Protein AF-A0A7G8BLT1-F1 (afdb_monomer)

Nearest PDB structures (foldseek):
  5nxb-assembly1_A  TM=3.786E-01  e=1.137E-02  Mus musculus
  6mdy-assembly1_A  TM=4.187E-01  e=6.460E-02  Legionella pneumophila subsp. pneumophila str. Philadelphia 1
  3tml-assembly1_B  TM=2.858E-01  e=3.836E-02  Burkholderia cenocepacia J2315
  3nud-assembly1_A-2  TM=3.531E-01  e=7.794E-01  Mycobacterium tuberculosis
  5uxo-assembly1_A  TM=4.700E-01  e=2.953E+00  Pseudomonas aeruginosa PAO1

Radius of gyration: 26.26 Å; Cα contacts (8 Å, |Δi|>4): 1140; chains: 1; bounding box: 73×44×69 Å

Solvent-accessible surface area (backbone atoms only — not comparable to full-atom values): 27367 Å² total; per-residue (Å²): 118,45,50,53,64,60,55,32,61,78,42,78,66,47,82,77,51,67,68,57,52,49,65,74,44,68,87,41,56,64,44,42,38,36,47,46,52,66,43,72,62,44,11,50,50,47,13,61,76,51,73,53,26,32,55,37,37,36,66,51,86,59,64,74,35,38,36,37,26,32,65,90,27,43,88,50,50,41,56,42,34,57,39,74,51,50,56,42,50,48,91,50,34,28,24,36,40,76,39,72,90,38,47,60,41,24,25,46,75,95,24,27,27,29,32,42,38,75,50,100,76,26,40,38,36,41,39,23,20,44,56,70,58,65,45,82,42,70,45,63,97,59,37,66,50,81,35,35,74,34,36,51,62,55,53,31,52,50,40,56,74,46,43,60,60,30,81,37,44,74,57,51,28,29,20,38,32,36,51,68,58,60,47,40,66,61,38,49,50,32,36,58,67,62,49,49,54,50,26,66,75,65,68,48,17,37,17,34,26,33,39,24,70,50,43,86,55,65,33,73,70,44,48,47,50,37,69,78,35,59,73,39,35,42,36,26,31,19,52,28,65,63,68,49,60,71,40,43,46,73,56,57,48,54,46,48,28,44,51,53,50,20,49,54,32,45,54,49,24,24,75,75,62,71,50,72,67,37,58,30,39,32,44,39,95,44,23,29,26,54,50,35,34,37,44,40,41,42,68,50,32,31,33,35,40,27,64,57,90,40,40,58,98,45,93,57,68,52,26,50,52,45,68,61,34,45,35,38,48,86,40,67,50,27,29,37,31,59,35,39,43,36,85,69,63,44,73,68,59,51,21,50,28,56,69,41,21,24,48,50,36,29,44,46,50,37,68,48,52,71,63,46,60,49,50,53,52,30,47,51,52,50,51,70,59,37,83,78,53,39,47,27,36,56,51,54,32,42,23,38,29,32,36,34,24,37,51,100,84,67,41,37,38,32,42,47,48,30,37,34,32,59,50,70,30,88,46,92,52,71,40,50,37,37,44,33,40,73,25,93,60,86,81,69,53,66,67,48,37,26,50,73,86,39,81,47,75,75,44,89,50,99,54,60,44,50,27,38,72,48,78,34,49,50,68,33,66,47,43,37,36,52,40,38,57,64,76,96,63,74,74,49,75,83,51,73,72,56,58,54,52,24,53,54,53,50,54,51,50,52,46,41,43,57,52,32,71,77,29,72,70,52,43,51,53,50,54,57,56,54,68,74,73,115

Structure (mmCIF, N/CA/C/O backbone):
data_AF-A0A7G8BLT1-F1
#
_entry.id   AF-A0A7G8BLT1-F1
#
loop_
_atom_site.group_PDB
_atom_site.id
_atom_site.type_symbol
_atom_site.label_atom_id
_atom_site.label_alt_id
_atom_site.label_comp_id
_atom_site.label_asym_id
_atom_site.label_entity_id
_atom_site.label_seq_id
_atom_site.pdbx_PDB_ins_code
_atom_site.Cartn_x
_atom_site.Cartn_y
_atom_site.Cartn_z
_atom_site.occupancy
_atom_site.B_iso_or_equiv
_atom_site.auth_seq_id
_atom_site.auth_comp_id
_atom_site.auth_asym_id
_atom_site.auth_atom_id
_atom_site.pdbx_PDB_model_num
ATOM 1 N N . MET A 1 1 ? -21.223 7.638 18.305 1.00 91.12 1 MET A N 1
ATOM 2 C CA . MET A 1 1 ? -19.991 7.708 19.123 1.00 91.12 1 MET A CA 1
ATOM 3 C C . MET A 1 1 ? -20.340 8.406 20.423 1.00 91.12 1 MET A C 1
ATOM 5 O O . MET A 1 1 ? -21.221 9.255 20.399 1.00 91.12 1 MET A O 1
ATOM 9 N N . ILE A 1 2 ? -19.711 8.026 21.532 1.00 93.38 2 ILE A N 1
ATOM 10 C CA . ILE A 1 2 ? -19.933 8.610 22.857 1.00 93.38 2 ILE A CA 1
ATOM 11 C C . ILE A 1 2 ? -18.599 9.169 23.345 1.00 93.38 2 ILE A C 1
ATOM 13 O O . ILE A 1 2 ? -17.638 8.417 23.503 1.00 93.38 2 ILE A O 1
ATOM 17 N N . ASN A 1 3 ? -18.573 10.473 23.606 1.00 94.94 3 ASN A N 1
ATOM 18 C CA . ASN A 1 3 ? -17.504 11.128 24.344 1.00 94.94 3 ASN A CA 1
ATOM 19 C C . ASN A 1 3 ? -18.010 11.371 25.781 1.00 94.94 3 ASN A C 1
ATOM 21 O O . ASN A 1 3 ? -19.008 12.081 25.950 1.00 94.94 3 ASN A O 1
ATOM 25 N N . PRO A 1 4 ? -17.385 10.775 26.812 1.00 95.50 4 PRO A N 1
ATOM 26 C CA . PRO A 1 4 ? -17.822 10.947 28.193 1.00 95.50 4 PRO A CA 1
ATOM 27 C C . PRO A 1 4 ? -17.859 12.399 28.677 1.00 95.50 4 PRO A C 1
ATOM 29 O O . PRO A 1 4 ? -18.750 12.725 29.455 1.00 95.50 4 PRO A O 1
ATOM 32 N N . ASP A 1 5 ? -16.952 13.270 28.223 1.00 95.31 5 ASP A N 1
ATOM 33 C CA . ASP A 1 5 ? -16.928 14.677 28.646 1.00 95.31 5 ASP A CA 1
ATOM 34 C C . ASP A 1 5 ? -18.158 15.440 28.126 1.00 95.31 5 ASP A C 1
ATOM 36 O O . ASP A 1 5 ? -18.720 16.254 28.853 1.00 95.31 5 ASP A O 1
ATOM 40 N N . VAL A 1 6 ? -18.669 15.093 26.937 1.00 94.31 6 VAL A N 1
ATOM 41 C CA . VAL A 1 6 ? -19.933 15.652 26.414 1.00 94.31 6 VAL A CA 1
ATOM 42 C C . VAL A 1 6 ? -21.124 15.207 27.269 1.00 94.31 6 VAL A C 1
ATOM 44 O O . VAL A 1 6 ? -21.999 16.005 27.595 1.00 94.31 6 VAL A O 1
ATOM 47 N N . ILE A 1 7 ? -21.155 13.937 27.689 1.00 94.50 7 ILE A N 1
ATOM 48 C CA . ILE A 1 7 ? -22.202 13.443 28.600 1.00 94.50 7 ILE A CA 1
ATOM 49 C C . ILE A 1 7 ? -22.084 14.108 29.976 1.00 94.50 7 ILE A C 1
ATOM 51 O O . ILE A 1 7 ? -23.100 14.404 30.602 1.00 94.50 7 ILE A O 1
ATOM 55 N N . LYS A 1 8 ? -20.861 14.352 30.455 1.00 95.19 8 LYS A N 1
ATOM 56 C CA . LYS A 1 8 ? -20.593 15.055 31.714 1.00 95.19 8 LYS A CA 1
ATOM 57 C C . LYS A 1 8 ? -21.125 16.481 31.680 1.00 95.19 8 LYS A C 1
ATOM 59 O O . LYS A 1 8 ? -21.776 16.894 32.631 1.00 95.19 8 LYS A O 1
ATOM 64 N N . GLU A 1 9 ? -20.895 17.193 30.583 1.00 94.56 9 GLU A N 1
ATOM 65 C CA . GLU A 1 9 ? -21.433 18.535 30.362 1.00 94.56 9 GLU A CA 1
ATOM 66 C C . GLU A 1 9 ? -22.968 18.530 30.353 1.00 94.56 9 GLU A C 1
ATOM 68 O O . GLU A 1 9 ? -23.585 19.289 31.088 1.00 94.56 9 GLU A O 1
ATOM 73 N N . TRP A 1 10 ? -23.605 17.604 29.628 1.00 91.62 10 TRP A N 1
ATOM 74 C CA . TRP A 1 10 ? -25.075 17.505 29.568 1.00 91.62 10 TRP A CA 1
ATOM 75 C C . TRP A 1 10 ? -25.755 17.113 30.882 1.00 91.62 10 TRP A C 1
ATOM 77 O O . TRP A 1 10 ? -26.972 17.235 31.008 1.00 91.62 10 TRP A O 1
ATOM 87 N N . THR A 1 11 ? -24.996 16.576 31.831 1.00 92.94 11 THR A N 1
ATOM 88 C CA . THR A 1 11 ? -25.504 16.108 33.124 1.00 92.94 11 THR A CA 1
ATOM 89 C C . THR A 1 11 ? -25.076 17.013 34.275 1.00 92.94 11 THR A C 1
ATOM 91 O O . THR A 1 11 ? -25.263 16.636 35.431 1.00 92.94 11 THR A O 1
ATOM 94 N N . ASP A 1 12 ? -24.465 18.168 33.983 1.00 92.94 12 ASP A N 1
ATOM 95 C CA . ASP A 1 12 ? -23.863 19.068 34.975 1.00 92.94 12 ASP A CA 1
ATOM 96 C C . ASP A 1 12 ? -22.911 18.327 35.940 1.00 92.94 12 ASP A C 1
ATOM 98 O O . ASP A 1 12 ? -22.829 18.600 37.138 1.00 92.94 12 ASP A O 1
ATOM 102 N N . GLY A 1 13 ? -22.201 17.320 35.419 1.00 90.88 13 GLY A N 1
ATOM 103 C CA . GLY A 1 13 ? -21.276 16.470 36.167 1.00 90.88 13 GLY A CA 1
ATOM 104 C C . GLY A 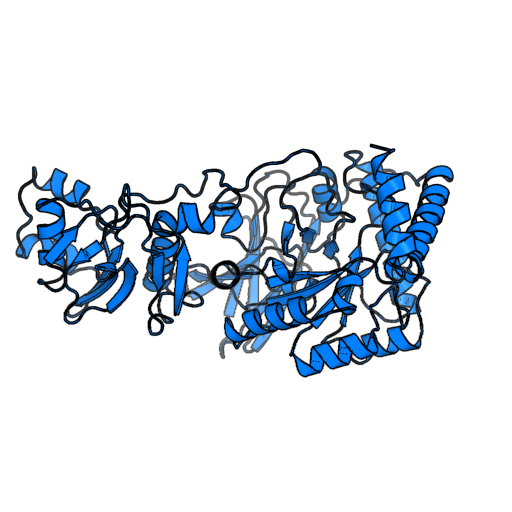1 13 ? -21.921 15.344 36.984 1.00 90.88 13 GLY A C 1
ATOM 105 O O . GLY A 1 13 ? -21.192 14.548 37.586 1.00 90.88 13 GLY A O 1
ATOM 106 N N . ALA A 1 14 ? -23.251 15.225 37.007 1.00 91.12 14 ALA A N 1
ATOM 107 C CA . ALA A 1 14 ? -23.948 14.159 37.720 1.00 91.12 14 ALA A CA 1
ATOM 108 C C . ALA A 1 14 ? -23.876 12.823 36.964 1.00 91.12 14 ALA A C 1
ATOM 110 O O . ALA A 1 14 ? -24.107 12.744 35.762 1.00 91.12 14 ALA A O 1
ATOM 111 N N . ALA A 1 15 ? -23.606 11.721 37.668 1.00 87.75 15 ALA A N 1
ATOM 112 C CA . ALA A 1 15 ? -23.499 10.413 37.023 1.00 87.75 15 ALA A CA 1
ATOM 113 C C . ALA A 1 15 ? -24.828 10.005 36.334 1.00 87.75 15 ALA A C 1
ATOM 115 O O . ALA A 1 15 ? -25.831 9.808 37.033 1.00 87.75 15 ALA A O 1
ATOM 116 N N . PRO A 1 16 ? -24.850 9.772 35.006 1.00 87.81 16 PRO A N 1
ATOM 117 C CA . PRO A 1 16 ? -26.082 9.572 34.238 1.00 87.81 16 PRO A CA 1
ATOM 118 C C . PRO A 1 16 ? -26.821 8.302 34.652 1.00 87.81 16 PRO A C 1
ATOM 120 O O . PRO A 1 16 ? -26.235 7.216 34.657 1.00 87.81 16 PRO A O 1
ATOM 123 N N . ALA A 1 17 ? -28.104 8.415 35.001 1.00 89.44 17 ALA A N 1
ATOM 124 C CA . ALA A 1 17 ? -28.917 7.282 35.448 1.00 89.44 17 ALA A CA 1
ATOM 125 C C . ALA A 1 17 ? -28.935 6.132 34.419 1.00 89.44 17 ALA A C 1
ATOM 127 O O . ALA A 1 17 ? -28.919 6.366 33.210 1.00 89.44 17 ALA A O 1
ATOM 128 N N . GLN A 1 18 ? -29.033 4.880 34.887 1.00 88.56 18 GLN A N 1
ATOM 129 C CA . GLN A 1 18 ? -29.040 3.702 34.003 1.00 88.56 18 GLN A CA 1
ATOM 130 C C . GLN A 1 18 ? -30.159 3.769 32.954 1.00 88.56 18 GLN A C 1
ATOM 132 O O . GLN A 1 18 ? -29.951 3.389 31.805 1.00 88.56 18 GLN A O 1
ATOM 137 N N . GLN A 1 19 ? -31.332 4.287 33.327 1.00 88.00 19 GLN A N 1
ATOM 138 C CA . GLN A 1 19 ? -32.472 4.440 32.421 1.00 88.00 19 GLN A CA 1
ATOM 139 C C . GLN A 1 19 ? -32.196 5.449 31.297 1.00 88.00 19 GLN A C 1
ATOM 141 O O . GLN A 1 19 ? -32.570 5.202 30.150 1.00 88.00 19 GLN A O 1
ATOM 146 N N . PHE A 1 20 ? -31.500 6.550 31.602 1.00 89.00 20 PHE A N 1
ATOM 147 C CA . PHE A 1 20 ? -31.079 7.531 30.600 1.00 89.00 20 PHE A CA 1
ATOM 148 C C . PHE A 1 20 ? -30.108 6.897 29.602 1.00 89.00 20 PHE A C 1
ATOM 150 O O . PHE A 1 20 ? -30.338 6.966 28.399 1.00 89.00 20 PHE A O 1
ATOM 157 N N . LEU A 1 21 ? -29.079 6.199 30.093 1.00 88.38 21 LEU A N 1
ATOM 158 C CA . LEU A 1 21 ? -28.116 5.514 29.227 1.00 88.38 21 LEU A CA 1
ATOM 159 C C . LEU A 1 21 ? -28.780 4.414 28.399 1.00 88.38 21 LEU A C 1
ATOM 161 O O . LEU A 1 21 ? -28.517 4.303 27.209 1.00 88.38 21 LEU A O 1
ATOM 165 N N . SER A 1 22 ? -29.690 3.639 28.983 1.00 86.12 22 SER A N 1
ATOM 166 C CA . SER A 1 22 ? -30.434 2.617 28.237 1.00 86.12 22 SER A CA 1
ATOM 167 C C . SER A 1 22 ? -31.256 3.252 27.112 1.00 86.12 22 SER A C 1
ATOM 169 O O .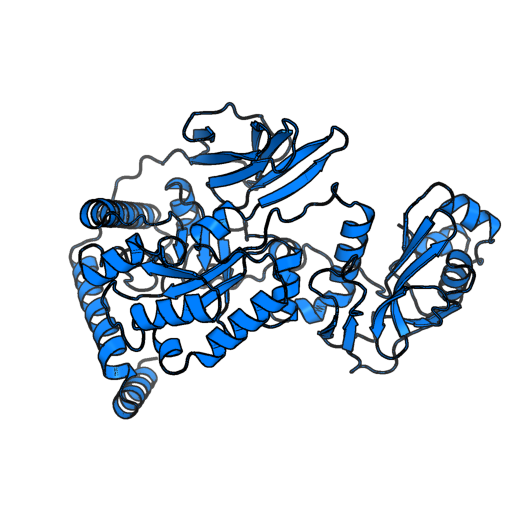 SER A 1 22 ? -31.222 2.776 25.985 1.00 86.12 22 SER A O 1
ATOM 171 N N . SER A 1 23 ? -31.911 4.387 27.376 1.00 86.81 23 SER A N 1
ATOM 172 C CA . SER A 1 23 ? -32.681 5.124 26.362 1.00 86.81 23 SER A CA 1
ATOM 173 C C . SER A 1 23 ? -31.790 5.725 25.268 1.00 86.81 23 SER A C 1
ATOM 175 O O . SER A 1 23 ? -32.147 5.691 24.094 1.00 86.81 23 SER A O 1
ATOM 177 N N . LEU A 1 24 ? -30.612 6.236 25.641 1.00 84.06 24 LEU A N 1
ATOM 178 C CA . LEU A 1 24 ? -29.626 6.796 24.714 1.00 84.06 24 LEU A CA 1
ATOM 179 C C . LEU A 1 24 ? -29.046 5.730 23.775 1.00 84.06 24 LEU A C 1
ATOM 181 O O . LEU A 1 24 ? -28.706 6.024 22.633 1.00 84.06 24 LEU A O 1
ATOM 185 N N . THR A 1 25 ? -28.908 4.500 24.264 1.00 86.00 25 THR A N 1
ATOM 186 C CA . THR A 1 25 ? -28.147 3.441 23.590 1.00 86.00 25 THR A CA 1
ATOM 187 C C . THR A 1 25 ? -29.025 2.422 22.864 1.00 86.00 25 THR A C 1
ATOM 189 O O . THR A 1 25 ? -28.596 1.885 21.844 1.00 86.00 25 THR A O 1
ATOM 192 N N . ALA A 1 26 ? -30.275 2.228 23.302 1.00 86.19 26 ALA A N 1
ATOM 193 C CA . ALA A 1 26 ? -31.233 1.284 22.717 1.00 86.19 26 ALA A CA 1
ATOM 194 C C . ALA A 1 26 ? -31.435 1.390 21.188 1.00 86.19 26 ALA A C 1
ATOM 196 O O . ALA A 1 26 ? -31.601 0.347 20.554 1.00 86.19 26 ALA A O 1
ATOM 197 N N . PRO A 1 27 ? -31.407 2.580 20.550 1.00 90.56 27 PRO A N 1
ATOM 198 C CA . PRO A 1 27 ? -31.571 2.672 19.097 1.00 90.56 27 PRO A CA 1
ATOM 199 C C . PRO A 1 27 ? -30.377 2.140 18.288 1.00 90.56 27 PRO A C 1
ATOM 201 O O . PRO A 1 27 ? -30.496 1.947 17.077 1.00 90.56 27 PRO A O 1
ATOM 204 N N . PHE A 1 28 ? -29.213 1.936 18.914 1.00 92.25 28 PHE A N 1
ATOM 205 C CA . PHE A 1 28 ? -27.957 1.681 18.213 1.00 92.25 28 PHE A CA 1
ATOM 206 C C . PHE A 1 28 ? -27.493 0.230 18.371 1.00 92.25 28 PHE A C 1
ATOM 208 O O . PHE A 1 28 ? -27.345 -0.288 19.475 1.00 92.25 28 PHE A O 1
ATOM 215 N N . ARG A 1 29 ? -27.173 -0.418 17.244 1.00 93.69 29 ARG A N 1
ATOM 216 C CA . ARG A 1 29 ? -26.583 -1.773 17.224 1.00 93.69 29 ARG A CA 1
ATOM 217 C C . ARG A 1 29 ? -25.116 -1.798 17.640 1.00 93.69 29 ARG A C 1
ATOM 219 O O . ARG A 1 29 ? -24.613 -2.824 18.082 1.00 93.69 29 ARG A O 1
ATOM 226 N N . THR A 1 30 ? -24.424 -0.682 17.468 1.00 95.00 30 THR A N 1
ATOM 227 C CA . THR A 1 30 ? -22.998 -0.551 17.754 1.00 95.00 30 THR A CA 1
ATOM 228 C C . THR A 1 30 ? -22.720 0.807 18.362 1.00 95.00 30 THR A C 1
ATOM 230 O O . THR A 1 30 ? -23.252 1.819 17.898 1.00 95.00 30 THR A O 1
ATOM 233 N N . MET A 1 31 ? -21.840 0.847 19.352 1.00 94.88 31 MET A N 1
ATOM 234 C CA . MET A 1 31 ? -21.409 2.077 20.000 1.00 94.88 31 MET A CA 1
ATOM 235 C C . MET A 1 31 ? -19.902 2.094 20.154 1.00 94.88 31 MET A C 1
ATOM 237 O O . MET A 1 31 ? -19.287 1.061 20.382 1.00 94.88 31 MET A O 1
ATOM 241 N N . LEU A 1 32 ? -19.324 3.285 20.070 1.00 96.81 32 LEU A N 1
ATOM 242 C CA . LEU A 1 32 ? -17.907 3.510 20.304 1.00 96.81 32 LEU A CA 1
ATOM 243 C C . LEU A 1 32 ? -17.757 4.571 21.386 1.00 96.81 32 LEU A C 1
ATOM 245 O O . LEU A 1 32 ? -18.231 5.693 21.193 1.00 96.81 32 LEU A O 1
ATOM 249 N N . VAL A 1 33 ? -17.122 4.200 22.493 1.00 96.75 33 VAL A N 1
ATOM 250 C CA . VAL A 1 33 ? -16.713 5.087 23.583 1.00 96.75 33 VAL A CA 1
ATOM 251 C C . VAL A 1 33 ? -15.218 5.353 23.437 1.00 96.75 33 VAL A C 1
ATOM 253 O O . VAL A 1 33 ? -14.429 4.413 23.339 1.00 96.75 33 VAL A O 1
ATOM 256 N N . HIS A 1 34 ? -14.839 6.623 23.405 1.00 95.94 34 HIS A N 1
ATOM 257 C CA . HIS A 1 34 ? -13.456 7.071 23.221 1.00 95.94 34 HIS A CA 1
ATOM 258 C C . HIS A 1 34 ? -13.205 8.353 24.027 1.00 95.94 34 HIS A C 1
ATOM 260 O O . HIS A 1 34 ? -14.146 8.871 24.632 1.00 95.94 34 HIS A O 1
ATOM 266 N N . ALA A 1 35 ? -11.968 8.860 24.022 1.00 95.38 35 ALA A N 1
ATOM 267 C CA . ALA A 1 35 ? -11.569 10.056 24.771 1.00 95.38 35 ALA A CA 1
ATOM 268 C C . ALA A 1 35 ? -11.843 9.920 26.283 1.00 95.38 35 ALA A C 1
ATOM 270 O O . ALA A 1 35 ? -12.454 10.781 26.917 1.00 95.38 35 ALA A O 1
ATOM 271 N N . VAL A 1 36 ? -11.452 8.777 26.856 1.00 95.88 36 VAL A N 1
ATOM 272 C CA . VAL A 1 36 ? -11.719 8.444 28.264 1.00 95.88 36 VAL A CA 1
ATOM 273 C C . VAL A 1 36 ? -10.616 8.963 29.184 1.00 95.88 36 VAL A C 1
ATOM 275 O O . VAL A 1 36 ? -9.441 8.856 28.859 1.00 95.88 36 VAL A O 1
ATOM 278 N N . ARG A 1 37 ? -10.982 9.450 30.372 1.00 95.56 37 ARG A N 1
ATOM 279 C CA . ARG A 1 37 ? -10.085 9.987 31.406 1.00 95.56 37 ARG A CA 1
ATOM 280 C C . ARG A 1 37 ? -10.148 9.141 32.684 1.00 95.56 37 ARG A C 1
ATOM 282 O O . ARG A 1 37 ? -11.179 8.522 32.965 1.00 95.56 37 ARG A O 1
ATOM 289 N N . PRO A 1 38 ? -9.079 9.098 33.499 1.00 94.00 38 PRO A N 1
ATOM 290 C CA . PRO A 1 38 ? -9.013 8.263 34.695 1.00 94.00 38 PRO A CA 1
ATOM 291 C C . PRO A 1 38 ? -9.695 8.945 35.892 1.00 94.00 38 PRO A C 1
ATOM 293 O O . PRO A 1 38 ? -9.087 9.125 36.946 1.00 94.00 38 PRO A O 1
ATOM 296 N N . ASP A 1 39 ? -10.958 9.346 35.731 1.00 94.25 39 ASP A N 1
ATOM 297 C CA . ASP A 1 39 ? -11.742 10.005 36.776 1.00 94.25 39 ASP A CA 1
ATOM 298 C C . ASP A 1 39 ? -13.014 9.211 37.159 1.00 94.25 39 ASP A C 1
ATOM 300 O O . ASP A 1 39 ? -13.433 8.288 36.439 1.00 94.25 39 ASP A O 1
ATOM 304 N N . PRO A 1 40 ? -13.630 9.512 38.323 1.00 96.06 40 PRO A N 1
ATOM 305 C CA . PRO A 1 40 ? -14.791 8.771 38.813 1.00 96.06 40 PRO A CA 1
ATOM 306 C C . PRO A 1 40 ? -16.018 8.833 37.896 1.00 96.06 40 PRO A C 1
ATOM 308 O O . PRO A 1 40 ? -16.772 7.857 37.831 1.00 96.06 40 PRO A O 1
ATOM 311 N N . PHE A 1 41 ? -16.229 9.944 37.183 1.00 97.06 41 PHE A N 1
ATOM 312 C CA . PHE A 1 41 ? -17.362 10.097 36.273 1.00 97.06 41 PHE A CA 1
ATOM 313 C C . PHE A 1 41 ? -17.214 9.143 35.089 1.00 97.06 41 PHE A C 1
ATOM 315 O O . PHE A 1 41 ? -18.113 8.343 34.827 1.00 97.06 41 PHE A O 1
ATOM 322 N N . HIS A 1 42 ? -16.053 9.164 34.429 1.00 96.94 42 HIS A N 1
ATOM 323 C CA . HIS A 1 42 ? -15.752 8.291 33.290 1.00 96.94 42 HIS A CA 1
ATOM 324 C C . HIS A 1 42 ? -15.824 6.811 33.679 1.00 96.94 42 HIS A C 1
ATOM 326 O O . HIS A 1 42 ? -16.464 6.017 32.989 1.00 96.94 42 HIS A O 1
ATOM 332 N N . SER A 1 43 ? -15.257 6.448 34.833 1.00 97.12 43 SER A N 1
ATOM 333 C CA . SER A 1 43 ? -15.343 5.087 35.381 1.00 97.12 43 SER A CA 1
ATOM 334 C C . SER A 1 43 ? -16.790 4.646 35.623 1.00 97.12 43 SER A C 1
ATOM 336 O O . SER A 1 43 ? -17.175 3.534 35.256 1.00 97.12 43 SER A O 1
ATOM 338 N N . THR A 1 44 ? -17.618 5.529 36.189 1.00 96.69 44 THR A N 1
ATOM 339 C CA . THR A 1 44 ? -19.040 5.250 36.438 1.00 96.69 44 THR A CA 1
ATOM 340 C C . THR A 1 44 ? -19.821 5.106 35.136 1.00 96.69 44 THR A C 1
ATOM 342 O O . THR A 1 44 ? -20.631 4.187 35.012 1.00 96.69 44 THR A O 1
ATOM 345 N N . LEU A 1 45 ? -19.570 5.975 34.153 1.00 96.31 45 LEU A N 1
ATOM 346 C CA . LEU A 1 45 ? -20.210 5.910 32.843 1.00 96.31 45 LEU A CA 1
ATOM 347 C C . LEU A 1 45 ? -19.867 4.600 32.127 1.00 96.31 45 LEU A C 1
ATOM 349 O O . LEU A 1 45 ? -20.776 3.900 31.689 1.00 96.31 45 LEU A O 1
ATOM 353 N N . VAL A 1 46 ? -18.584 4.234 32.055 1.00 95.94 46 VAL A N 1
ATOM 354 C CA . VAL A 1 46 ? -18.135 2.973 31.441 1.00 95.94 46 VAL A CA 1
ATOM 355 C C . VAL A 1 46 ? -18.745 1.768 32.157 1.00 95.94 46 VAL A C 1
ATOM 357 O O . VAL A 1 46 ? -19.255 0.858 31.501 1.00 95.94 46 VAL A O 1
ATOM 360 N N . SER A 1 47 ? -18.774 1.782 33.491 1.00 95.50 47 SER A N 1
ATOM 361 C CA . SER A 1 47 ? -19.419 0.733 34.288 1.00 95.50 47 SER A CA 1
ATOM 362 C C . SER A 1 47 ? -20.898 0.582 33.958 1.00 95.50 47 SER A C 1
ATOM 364 O O . SER A 1 47 ? -21.355 -0.520 33.665 1.00 95.50 47 SER A O 1
ATOM 366 N N . ARG A 1 48 ? -21.650 1.681 33.897 1.00 94.81 48 ARG A N 1
ATOM 367 C CA . ARG A 1 48 ? -23.083 1.647 33.572 1.00 94.81 48 ARG A CA 1
ATOM 368 C C . ARG A 1 48 ? -23.359 1.245 32.124 1.00 94.81 48 ARG A C 1
ATOM 370 O O . ARG A 1 48 ? -24.239 0.420 31.881 1.00 94.81 48 ARG A O 1
ATOM 377 N N . LEU A 1 49 ? -22.584 1.777 31.176 1.00 93.75 49 LEU A N 1
ATOM 378 C CA . LEU A 1 49 ? -22.689 1.429 29.756 1.00 93.75 49 LEU A CA 1
ATOM 379 C C . LEU A 1 49 ? -22.401 -0.049 29.513 1.00 93.75 49 LEU A C 1
ATOM 381 O O . LEU A 1 49 ? -23.018 -0.637 28.641 1.00 93.75 49 LEU A O 1
ATOM 385 N N . THR A 1 50 ? -21.486 -0.651 30.275 1.00 94.06 50 THR A N 1
ATOM 386 C CA . THR A 1 50 ? -21.060 -2.046 30.081 1.00 94.06 50 THR A CA 1
ATOM 387 C C . THR A 1 50 ? -21.702 -3.031 31.058 1.00 94.06 50 THR A C 1
ATOM 389 O O . THR A 1 50 ? -21.336 -4.206 31.049 1.00 94.06 50 THR A O 1
ATOM 392 N N . ILE A 1 51 ? -22.643 -2.579 31.896 1.00 92.56 51 ILE A N 1
ATOM 393 C CA . ILE A 1 51 ? -23.282 -3.359 32.975 1.00 92.56 51 ILE A CA 1
ATOM 394 C C . ILE A 1 51 ? -22.229 -4.021 33.886 1.00 92.56 51 ILE A C 1
ATOM 396 O O . ILE A 1 51 ? -22.241 -5.218 34.161 1.00 92.56 51 ILE A O 1
ATOM 400 N N . GLY A 1 52 ? -21.247 -3.229 34.312 1.00 93.44 52 GLY A N 1
ATOM 401 C CA . GLY A 1 52 ? -20.211 -3.618 35.265 1.00 93.44 52 GLY A CA 1
ATOM 402 C C . GLY A 1 52 ? -19.106 -4.514 34.707 1.00 93.44 52 GLY A C 1
ATOM 403 O O . GLY A 1 52 ? -18.174 -4.831 35.447 1.00 93.44 52 GLY A O 1
ATOM 404 N N . ARG A 1 53 ? -19.146 -4.902 33.421 1.00 95.44 53 ARG A N 1
ATOM 405 C CA . ARG A 1 53 ? -18.066 -5.706 32.819 1.00 95.44 53 ARG A CA 1
ATOM 406 C C . ARG A 1 53 ? -16.724 -4.993 32.902 1.00 95.44 53 ARG A C 1
ATOM 408 O O . A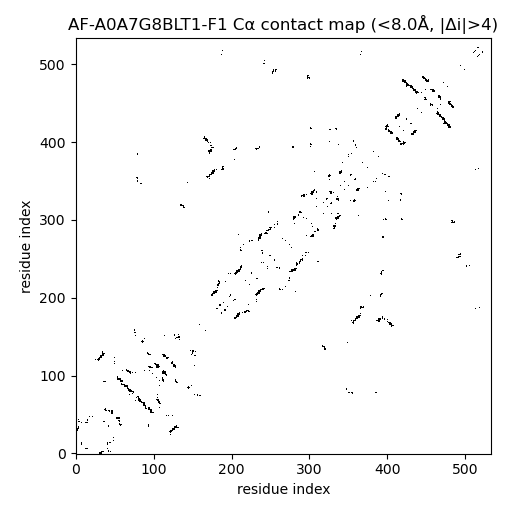RG A 1 53 ? -15.730 -5.622 33.255 1.00 95.44 53 ARG A O 1
ATOM 415 N N . PHE A 1 54 ? -16.708 -3.689 32.640 1.00 96.81 54 PHE A N 1
ATOM 416 C CA . PHE A 1 54 ? -15.578 -2.814 32.937 1.00 96.81 54 PHE A CA 1
ATOM 417 C C . PHE A 1 54 ? -16.004 -1.802 33.987 1.00 96.81 54 PHE A C 1
ATOM 419 O O . PHE A 1 54 ? -16.946 -1.062 33.758 1.00 96.81 54 PHE A O 1
ATOM 426 N N . HIS A 1 55 ? -15.327 -1.753 35.131 1.00 95.50 55 HIS A N 1
ATOM 427 C CA . HIS A 1 55 ? -15.793 -0.968 36.282 1.00 95.50 55 HIS A CA 1
ATOM 428 C C . HIS A 1 55 ? -14.942 0.273 36.577 1.00 95.50 55 HIS A C 1
ATOM 430 O O . HIS A 1 55 ? -15.312 1.071 37.436 1.00 95.50 55 HIS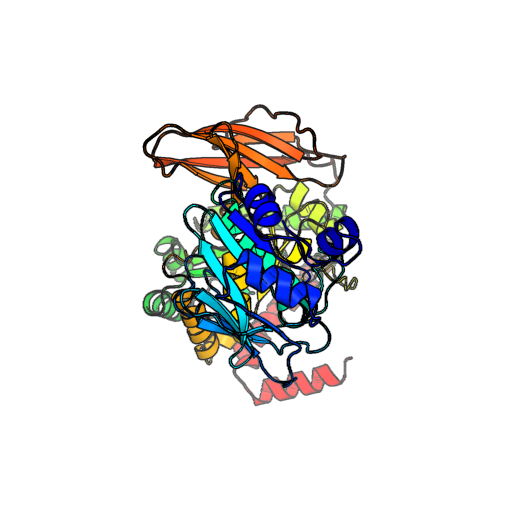 A O 1
ATOM 436 N N . ALA A 1 56 ? -13.802 0.440 35.901 1.00 96.62 56 ALA A N 1
ATOM 437 C CA . ALA A 1 56 ? -12.940 1.604 36.077 1.00 96.62 56 ALA A CA 1
ATOM 438 C C . ALA A 1 56 ? -12.123 1.922 34.823 1.00 96.62 56 ALA A C 1
ATOM 440 O O . ALA A 1 56 ? -11.746 1.016 34.077 1.00 96.62 56 ALA A O 1
ATOM 441 N N . VAL A 1 57 ? -11.795 3.204 34.666 1.00 97.25 57 VAL A N 1
ATOM 442 C CA . VAL A 1 57 ? -10.773 3.722 33.748 1.00 97.25 57 VAL A CA 1
ATOM 443 C C . VAL A 1 57 ? -9.578 4.151 34.595 1.00 97.25 57 VAL A C 1
ATOM 445 O O . VAL A 1 57 ? -9.741 4.907 35.553 1.00 97.25 57 VAL A O 1
ATOM 448 N N . LYS A 1 58 ? -8.378 3.653 34.291 1.00 96.25 58 LYS A N 1
ATOM 449 C CA . LYS A 1 58 ? -7.163 3.964 35.056 1.00 96.25 58 LYS A CA 1
ATOM 450 C C . LYS A 1 58 ? -6.038 4.450 34.159 1.00 96.25 58 LYS A C 1
ATOM 452 O O . LYS A 1 58 ? -5.927 4.053 33.002 1.00 96.25 58 LYS A O 1
ATOM 457 N N . GLN A 1 59 ? -5.177 5.273 34.746 1.00 94.88 59 GLN A N 1
ATOM 458 C CA . GLN A 1 59 ? -3.889 5.612 34.164 1.00 94.88 59 GLN A CA 1
ATOM 459 C C . GLN A 1 59 ? -2.955 4.398 34.213 1.00 94.88 59 GLN A C 1
ATOM 461 O O . GLN A 1 59 ? -2.970 3.621 35.176 1.00 94.88 59 GLN A O 1
ATOM 466 N N . ILE A 1 60 ? -2.144 4.247 33.172 1.00 92.19 60 ILE A N 1
ATOM 467 C CA . ILE A 1 60 ? -1.096 3.230 33.108 1.00 92.19 60 ILE A CA 1
ATOM 468 C C . ILE A 1 60 ? 0.049 3.651 34.036 1.00 92.19 60 ILE A C 1
ATOM 470 O O . ILE A 1 60 ? 0.390 4.829 34.113 1.00 92.19 60 ILE A O 1
ATOM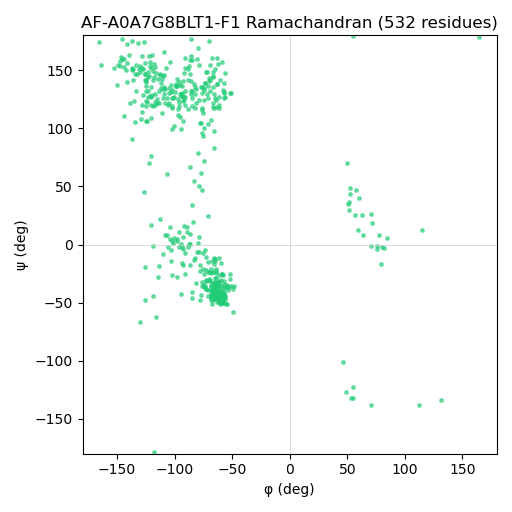 474 N N . ARG A 1 61 ? 0.624 2.692 34.767 1.00 84.94 61 ARG A N 1
ATOM 475 C CA . ARG A 1 61 ? 1.752 2.939 35.686 1.00 84.94 61 ARG A CA 1
ATOM 476 C C . ARG A 1 61 ? 3.110 2.608 35.078 1.00 84.94 61 ARG A C 1
ATOM 478 O O . ARG A 1 61 ? 4.110 3.174 35.498 1.00 84.94 61 ARG A O 1
ATOM 485 N N . ASP A 1 62 ? 3.134 1.668 34.141 1.00 82.88 62 ASP A N 1
ATOM 486 C CA . ASP A 1 62 ? 4.347 1.225 33.470 1.00 82.88 62 ASP A CA 1
ATOM 487 C C . ASP A 1 62 ? 4.495 1.947 32.127 1.00 82.88 62 ASP A C 1
ATOM 489 O O . ASP A 1 62 ? 3.718 1.727 31.200 1.00 82.88 62 ASP A O 1
ATOM 493 N N . HIS A 1 63 ? 5.495 2.819 32.043 1.00 73.44 63 HIS A N 1
ATOM 494 C CA . HIS A 1 63 ? 5.807 3.602 30.847 1.00 73.44 63 HIS A CA 1
ATOM 495 C C . HIS A 1 63 ? 6.499 2.780 29.747 1.00 73.44 63 HIS A C 1
ATOM 497 O O . HIS A 1 63 ? 6.706 3.290 28.649 1.00 73.44 63 HIS A O 1
ATOM 503 N N . HIS A 1 64 ? 6.873 1.531 30.036 1.00 80.88 64 HIS A N 1
ATOM 504 C CA . HIS A 1 64 ? 7.499 0.616 29.084 1.00 80.88 64 HIS A CA 1
ATOM 505 C C . HIS A 1 64 ? 6.548 -0.477 28.591 1.00 80.88 64 HIS A C 1
ATOM 507 O O . HIS A 1 64 ? 6.942 -1.285 27.753 1.00 80.88 64 HIS A O 1
ATOM 513 N N . ALA A 1 65 ? 5.309 -0.515 29.088 1.00 89.62 65 ALA A N 1
ATOM 514 C CA . ALA A 1 65 ? 4.341 -1.512 28.664 1.00 89.62 65 ALA A CA 1
ATOM 515 C C . ALA A 1 65 ? 3.974 -1.320 27.185 1.00 89.62 65 ALA A C 1
ATOM 517 O O . ALA A 1 65 ? 3.618 -0.221 26.759 1.00 89.62 65 ALA A O 1
ATOM 518 N N . GLU A 1 66 ? 4.041 -2.402 26.412 1.00 94.00 66 GLU A N 1
ATOM 519 C CA . GLU A 1 66 ? 3.685 -2.397 24.994 1.00 94.00 66 GLU A CA 1
ATOM 520 C C . GLU A 1 66 ? 2.188 -2.639 24.777 1.00 94.00 66 GLU A C 1
ATOM 522 O O . GLU A 1 66 ? 1.501 -3.225 25.623 1.00 94.00 66 GLU A O 1
ATOM 527 N N . PHE A 1 67 ? 1.681 -2.230 23.611 1.00 96.69 67 PHE A N 1
ATOM 528 C CA . PHE A 1 67 ? 0.351 -2.641 23.172 1.00 96.69 67 PHE A CA 1
ATOM 529 C C . PHE A 1 67 ? 0.410 -4.080 22.669 1.00 96.69 67 PHE A C 1
ATOM 531 O O . PHE A 1 67 ? 1.045 -4.343 21.652 1.00 96.69 67 PHE A O 1
ATOM 538 N N . ALA A 1 68 ? -0.286 -4.998 23.335 1.00 97.44 68 ALA A N 1
ATOM 539 C CA . ALA A 1 68 ? -0.424 -6.380 22.885 1.00 97.44 68 ALA A CA 1
ATOM 540 C C . ALA A 1 68 ? -1.802 -6.591 22.250 1.00 97.44 68 ALA A C 1
ATOM 542 O O . ALA A 1 68 ? -2.830 -6.404 22.904 1.00 97.44 68 ALA A O 1
ATOM 543 N N . VAL A 1 69 ? -1.835 -6.971 20.974 1.00 98.31 69 VAL A N 1
ATOM 544 C CA . VAL A 1 69 ? -3.071 -7.245 20.230 1.00 98.31 69 VAL A CA 1
ATOM 545 C C . VAL A 1 69 ? -3.425 -8.723 20.367 1.00 98.31 69 VAL A C 1
ATOM 547 O O . VAL A 1 69 ? -2.612 -9.598 20.063 1.00 98.31 69 VAL A O 1
ATOM 550 N N . ALA A 1 70 ? -4.647 -9.027 20.795 1.00 97.88 70 ALA A N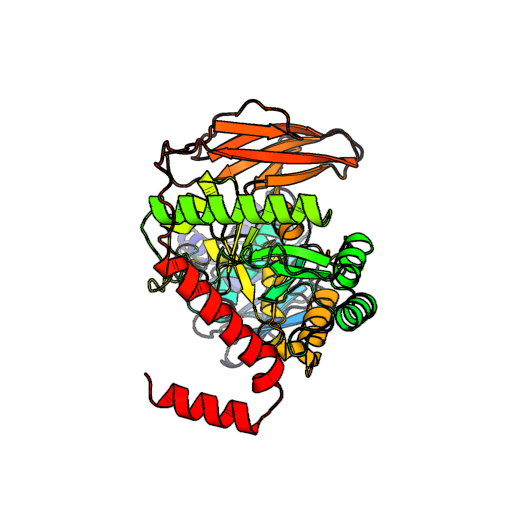 1
ATOM 551 C CA . ALA A 1 70 ? -5.081 -10.400 21.034 1.00 97.88 70 ALA A CA 1
ATOM 552 C C . ALA A 1 70 ? -5.063 -11.240 19.742 1.00 97.88 70 ALA A C 1
ATOM 554 O O . ALA A 1 70 ? -5.471 -10.781 18.673 1.00 97.88 70 ALA A O 1
ATOM 555 N N . SER A 1 71 ? -4.593 -12.486 19.809 1.00 96.69 71 SER A N 1
ATOM 556 C CA . SER A 1 71 ? -4.467 -13.353 18.626 1.00 96.69 71 SER A CA 1
ATOM 557 C C . SER A 1 71 ? -5.814 -13.828 18.068 1.00 96.69 71 SER A C 1
ATOM 559 O O . SER A 1 71 ? -5.921 -14.110 16.875 1.00 96.69 71 SER A O 1
ATOM 561 N N . ASP A 1 72 ? -6.857 -13.857 18.898 1.00 96.19 72 ASP A N 1
ATOM 562 C CA . ASP A 1 72 ? -8.238 -14.214 18.559 1.00 96.19 72 ASP A CA 1
ATOM 563 C C . ASP A 1 72 ? -9.097 -12.995 18.157 1.00 96.19 72 ASP A C 1
ATOM 565 O O . ASP A 1 72 ? -10.326 -13.073 18.120 1.00 96.19 72 ASP A O 1
ATOM 569 N N . SER A 1 73 ? -8.460 -11.860 17.846 1.00 97.25 73 SER A N 1
ATOM 570 C CA . SER A 1 73 ? -9.132 -10.607 17.464 1.00 97.25 73 SER A CA 1
ATOM 571 C C . SER A 1 73 ? -9.089 -10.299 15.964 1.00 97.25 73 SER A C 1
ATOM 573 O O . SER A 1 73 ? -9.352 -9.170 15.558 1.00 97.25 73 SER A O 1
ATOM 575 N N . ARG A 1 74 ? -8.754 -11.279 15.110 1.00 95.81 74 ARG A N 1
ATOM 576 C CA . ARG A 1 74 ? -8.578 -11.072 13.657 1.00 95.81 74 ARG A CA 1
ATOM 577 C C . ARG A 1 74 ? -9.828 -10.525 12.951 1.00 95.81 74 ARG A C 1
ATOM 579 O O . ARG A 1 74 ? -9.690 -9.859 11.936 1.00 95.81 74 ARG A O 1
ATOM 586 N N . ASP A 1 75 ? -11.018 -10.767 13.486 1.00 95.81 75 ASP A N 1
ATOM 587 C CA . ASP A 1 75 ? -12.279 -10.204 12.992 1.00 95.81 75 ASP A CA 1
ATOM 588 C C . ASP A 1 75 ? -12.360 -8.670 13.105 1.00 95.81 75 ASP A C 1
ATOM 590 O O . ASP A 1 75 ? -13.084 -8.059 12.329 1.00 95.81 75 ASP A O 1
ATOM 594 N N . ILE A 1 76 ? -11.612 -8.052 14.030 1.00 97.19 76 ILE A N 1
ATOM 595 C CA . ILE A 1 76 ? -11.617 -6.595 14.269 1.00 97.19 76 ILE A CA 1
ATOM 596 C C . ILE A 1 76 ? -10.236 -5.967 14.025 1.00 97.19 76 ILE A C 1
ATOM 598 O O . ILE A 1 76 ? -10.124 -4.903 13.421 1.00 97.19 76 ILE A O 1
ATOM 602 N N . CYS A 1 77 ? -9.173 -6.603 14.515 1.00 97.56 77 CYS A N 1
ATOM 603 C CA . CYS A 1 77 ? -7.798 -6.111 14.427 1.00 97.56 77 CYS A CA 1
ATOM 604 C C . CYS A 1 77 ? -7.046 -6.644 13.195 1.00 97.56 77 CYS A C 1
ATOM 606 O O . CYS A 1 77 ? -5.909 -6.238 12.955 1.00 97.56 77 CYS A O 1
ATOM 608 N N . GLU A 1 78 ? -7.662 -7.530 12.407 1.00 95.19 78 GLU A N 1
ATOM 609 C CA . GLU A 1 78 ? -7.139 -8.039 11.133 1.00 95.19 78 GLU A CA 1
ATOM 610 C C . GLU A 1 78 ? -5.673 -8.517 11.228 1.00 95.19 78 GLU A C 1
ATOM 612 O O . GLU A 1 78 ? -5.328 -9.339 12.082 1.00 95.19 78 GLU A O 1
ATOM 617 N N . ALA A 1 79 ? -4.799 -8.009 10.353 1.00 95.19 79 ALA A N 1
ATOM 618 C CA . ALA A 1 79 ? -3.389 -8.374 10.263 1.00 95.19 79 ALA A CA 1
ATOM 619 C C . ALA A 1 79 ? -2.562 -7.974 11.500 1.00 95.19 79 ALA A C 1
ATOM 621 O O . ALA A 1 79 ? -1.427 -8.427 11.637 1.00 95.19 79 ALA A O 1
ATOM 622 N N . PHE A 1 80 ? -3.110 -7.156 12.405 1.00 97.25 80 PHE A N 1
ATOM 623 C CA . PHE A 1 80 ? -2.448 -6.802 13.661 1.00 97.25 80 PHE A CA 1
ATOM 624 C C . PHE A 1 80 ? -2.650 -7.843 14.768 1.00 97.25 80 PHE A C 1
ATOM 626 O O . PHE A 1 80 ? -1.949 -7.783 15.776 1.00 97.25 80 PHE A O 1
ATOM 633 N N . ALA A 1 81 ? -3.586 -8.786 14.615 1.00 97.19 81 ALA A N 1
ATOM 634 C CA . ALA A 1 81 ? -3.869 -9.794 15.635 1.00 97.19 81 ALA A CA 1
ATOM 635 C C . ALA A 1 81 ? -2.611 -10.606 16.000 1.00 97.19 81 ALA A C 1
ATOM 637 O O . ALA A 1 81 ? -1.968 -11.205 15.135 1.00 97.19 81 ALA A O 1
ATOM 638 N N . GLY A 1 82 ? -2.280 -10.650 17.294 1.00 96.94 82 GLY A N 1
ATOM 639 C CA . GLY A 1 82 ? -1.104 -11.345 17.824 1.00 96.94 82 GLY A CA 1
ATOM 640 C C . GLY A 1 82 ? 0.204 -10.548 17.783 1.00 96.94 82 GLY A C 1
ATOM 641 O O . GLY A 1 82 ? 1.249 -11.118 18.095 1.00 96.94 82 GLY A O 1
ATOM 642 N N . LEU A 1 83 ? 0.181 -9.270 17.391 1.00 96.62 83 LEU A N 1
ATOM 643 C CA . LEU A 1 83 ? 1.366 -8.408 17.407 1.00 96.62 83 LEU A CA 1
ATOM 644 C C . LEU A 1 83 ? 1.507 -7.639 18.727 1.00 96.62 83 LEU A C 1
ATOM 646 O O . LEU A 1 83 ? 0.510 -7.272 19.351 1.00 96.62 83 LEU A O 1
ATOM 650 N N . SER A 1 84 ? 2.755 -7.326 19.081 1.00 95.38 84 SER A N 1
ATOM 651 C CA . SER A 1 84 ? 3.092 -6.278 20.050 1.00 95.38 84 SER A CA 1
ATOM 652 C C . SER A 1 84 ? 3.588 -5.036 19.316 1.00 95.38 84 SER A C 1
ATOM 654 O O . SER A 1 84 ? 4.323 -5.151 18.330 1.00 95.38 84 SER A O 1
ATOM 656 N N . ILE A 1 85 ? 3.149 -3.852 19.741 1.00 93.12 85 ILE A N 1
ATOM 657 C CA . ILE A 1 85 ? 3.379 -2.601 19.012 1.00 93.12 85 ILE A CA 1
ATOM 658 C C . ILE A 1 85 ? 3.730 -1.499 19.994 1.00 93.12 85 ILE A C 1
ATOM 660 O O . ILE A 1 85 ? 2.896 -1.174 20.825 1.00 93.12 85 ILE A O 1
ATOM 664 N N . GLY A 1 86 ? 4.902 -0.881 19.825 1.00 87.44 86 GLY A N 1
ATOM 665 C CA . GLY A 1 86 ? 5.296 0.367 20.488 1.00 87.44 86 GLY A CA 1
ATOM 666 C C . GLY A 1 86 ? 5.208 0.354 22.019 1.00 87.44 86 GLY A C 1
ATOM 667 O O . GLY A 1 86 ? 4.801 -0.621 22.634 1.00 87.44 86 GLY A O 1
ATOM 668 N N . ALA A 1 87 ? 5.579 1.467 22.644 1.00 89.38 87 ALA A N 1
ATOM 669 C CA . ALA A 1 87 ? 5.357 1.677 24.072 1.00 89.38 87 ALA A CA 1
ATOM 670 C C . ALA A 1 87 ? 4.096 2.520 24.282 1.00 89.38 87 ALA A C 1
ATOM 672 O O . ALA A 1 87 ? 3.832 3.454 23.521 1.00 89.38 87 ALA A O 1
ATOM 673 N N . ALA A 1 88 ? 3.334 2.209 25.324 1.00 91.12 88 ALA A N 1
ATOM 674 C CA . ALA A 1 88 ? 2.198 3.015 25.731 1.00 91.12 88 ALA A CA 1
ATOM 675 C C . ALA A 1 88 ? 2.645 4.363 26.307 1.00 91.12 88 ALA A C 1
ATOM 677 O O . ALA A 1 88 ? 3.607 4.465 27.071 1.00 91.12 88 ALA A O 1
ATOM 678 N N . ASN A 1 89 ? 1.890 5.410 26.001 1.00 90.81 89 ASN A N 1
ATOM 679 C CA . ASN A 1 89 ? 2.100 6.735 26.545 1.00 90.81 89 ASN A CA 1
ATOM 680 C C . ASN A 1 89 ? 1.220 6.937 27.782 1.00 90.81 89 ASN A C 1
ATOM 682 O O . ASN A 1 89 ? 0.048 7.288 27.682 1.00 90.81 89 ASN A O 1
ATOM 686 N N . ALA A 1 90 ? 1.786 6.787 28.981 1.00 89.31 90 ALA A N 1
ATOM 687 C CA . ALA A 1 90 ? 1.037 6.974 30.229 1.00 89.31 90 ALA A CA 1
ATOM 688 C C . ALA A 1 90 ? 0.431 8.384 30.405 1.00 89.31 90 ALA A C 1
ATOM 690 O O . ALA A 1 90 ? -0.445 8.568 31.257 1.00 89.31 90 ALA A O 1
ATOM 691 N N . ALA A 1 91 ? 0.869 9.383 29.627 1.00 89.06 91 ALA A N 1
ATOM 692 C CA . ALA A 1 91 ? 0.262 10.709 29.633 1.00 89.06 91 ALA A CA 1
ATOM 693 C C . ALA A 1 91 ? -1.108 10.733 28.944 1.00 89.06 91 ALA A C 1
ATOM 695 O O . ALA A 1 91 ? -1.960 11.479 29.403 1.00 89.06 91 ALA A O 1
ATOM 696 N N . THR A 1 92 ? -1.361 9.889 27.939 1.00 91.31 92 THR A N 1
ATOM 697 C CA . THR A 1 92 ? -2.596 9.928 27.121 1.00 91.31 92 THR A CA 1
ATOM 698 C C . THR A 1 92 ? -3.356 8.604 27.069 1.00 91.31 92 THR A C 1
ATOM 700 O O . THR A 1 92 ? -4.544 8.581 26.758 1.00 91.31 92 THR A O 1
ATOM 703 N N . ASP A 1 93 ? -2.701 7.488 27.380 1.00 94.94 93 ASP A N 1
ATOM 704 C CA . ASP A 1 93 ? -3.270 6.152 27.253 1.00 94.94 93 ASP A CA 1
ATOM 705 C C . ASP A 1 93 ? -3.788 5.644 28.602 1.00 94.94 93 ASP A C 1
ATOM 707 O O . ASP A 1 93 ? -3.190 5.834 29.670 1.00 94.94 93 ASP A O 1
ATOM 711 N N . ARG A 1 94 ? -4.952 5.011 28.554 1.00 96.44 94 ARG A N 1
ATOM 712 C CA . ARG A 1 94 ? -5.757 4.565 29.685 1.00 96.44 94 ARG A CA 1
ATOM 713 C C . ARG A 1 94 ? -6.150 3.117 29.488 1.00 96.44 94 ARG A C 1
ATOM 715 O O . ARG A 1 94 ? -6.291 2.627 28.373 1.00 96.44 94 ARG A O 1
ATOM 722 N N . ILE A 1 95 ? -6.376 2.442 30.603 1.00 97.19 95 ILE A N 1
ATOM 723 C CA . ILE A 1 95 ? -6.838 1.061 30.609 1.00 97.19 95 ILE A CA 1
ATOM 724 C C . ILE A 1 95 ? -8.189 0.938 31.300 1.00 97.19 95 ILE A C 1
ATOM 726 O O . ILE A 1 95 ? -8.447 1.549 32.339 1.00 97.19 95 ILE A O 1
ATOM 730 N N . PHE A 1 96 ? -9.035 0.087 30.741 1.00 97.94 96 PHE A N 1
ATOM 731 C CA . PHE A 1 96 ? -10.262 -0.384 31.352 1.00 97.94 96 PHE A CA 1
ATOM 732 C C . PHE A 1 96 ? -9.960 -1.588 32.246 1.00 97.94 96 PHE A C 1
ATOM 734 O O . PHE A 1 96 ? -9.322 -2.561 31.830 1.00 97.94 96 PHE A O 1
ATOM 741 N N . VAL A 1 97 ? -10.437 -1.527 33.489 1.00 96.44 97 VAL A N 1
ATOM 742 C CA . VAL A 1 97 ? -10.258 -2.587 34.488 1.00 96.44 97 VAL A CA 1
ATOM 743 C C . VAL A 1 97 ? -11.503 -3.464 34.558 1.00 96.44 97 VAL A C 1
ATOM 745 O O . VAL A 1 97 ? -12.631 -2.967 34.582 1.00 96.44 97 VAL A O 1
ATOM 748 N N . GLY A 1 98 ? -11.285 -4.778 34.614 1.00 93.50 98 GLY A N 1
ATOM 749 C CA . GLY A 1 98 ? -12.324 -5.800 34.535 1.00 93.50 98 GLY A CA 1
ATOM 750 C C . GLY A 1 98 ? -12.209 -6.600 33.240 1.00 93.50 98 GLY A C 1
ATOM 751 O O . GLY A 1 98 ? -11.107 -6.955 32.812 1.00 93.50 98 GLY A O 1
ATOM 752 N N . GLY A 1 99 ? -13.355 -6.878 32.626 1.00 87.88 99 GLY A N 1
ATOM 753 C CA . GLY A 1 99 ? -13.479 -7.598 31.362 1.00 87.88 99 GLY A CA 1
ATOM 754 C C . GLY A 1 99 ? -14.184 -8.951 31.467 1.00 87.88 99 GLY A C 1
ATOM 755 O O . GLY A 1 99 ? -14.134 -9.719 30.513 1.00 87.88 99 GLY A O 1
ATOM 756 N N . ASN A 1 100 ? -14.846 -9.270 32.586 1.00 85.56 100 ASN A N 1
ATOM 757 C CA . ASN A 1 100 ? -15.604 -10.521 32.697 1.00 85.56 100 ASN A CA 1
ATOM 758 C C . ASN A 1 100 ? -16.729 -10.546 31.650 1.00 85.56 100 ASN A C 1
ATOM 760 O O . ASN A 1 100 ? -17.620 -9.697 31.665 1.00 85.56 100 ASN A O 1
ATOM 764 N N . GLY A 1 101 ? -16.679 -11.510 30.727 1.00 86.38 101 GLY A N 1
ATOM 765 C CA . GLY A 1 101 ? -17.642 -11.619 29.626 1.00 86.38 101 GLY A CA 1
ATOM 766 C C . GLY A 1 101 ? -17.506 -10.539 28.542 1.00 86.38 101 GLY A C 1
ATOM 767 O O . GLY A 1 101 ? -18.460 -10.312 27.800 1.00 86.38 101 GLY A O 1
ATOM 768 N N . ALA A 1 102 ? -16.358 -9.858 28.461 1.00 95.31 102 ALA A N 1
ATOM 769 C CA . ALA A 1 102 ? -16.002 -8.927 27.389 1.00 95.31 102 ALA A CA 1
ATOM 770 C C . ALA A 1 102 ? -14.709 -9.382 26.690 1.00 95.31 102 ALA A C 1
ATOM 772 O O . ALA A 1 102 ? -13.901 -10.105 27.273 1.00 95.31 102 ALA A O 1
ATOM 773 N N . ARG A 1 103 ? -14.497 -8.950 25.444 1.00 96.94 103 ARG A N 1
ATOM 774 C CA . ARG A 1 103 ? -13.274 -9.232 24.681 1.00 96.94 103 ARG A CA 1
ATOM 775 C C . ARG A 1 103 ? -12.276 -8.099 24.889 1.00 96.94 103 ARG A C 1
ATOM 777 O O . ARG A 1 103 ? -12.607 -6.935 24.668 1.00 96.94 103 ARG A O 1
ATOM 784 N N . LYS A 1 104 ? -11.053 -8.434 25.302 1.00 97.88 104 LYS A N 1
ATOM 785 C CA . LYS A 1 104 ? -9.921 -7.499 25.332 1.00 97.88 104 LYS A CA 1
ATOM 786 C C . LYS A 1 104 ? -9.176 -7.640 24.007 1.00 97.88 104 LYS A C 1
ATOM 788 O O . LYS A 1 104 ? -8.533 -8.654 23.783 1.00 97.88 104 LYS A O 1
ATOM 793 N N . LEU A 1 105 ? -9.322 -6.660 23.124 1.00 98.44 105 LEU A N 1
ATOM 794 C CA . LEU A 1 105 ? -8.779 -6.697 21.764 1.00 98.44 105 LEU A CA 1
ATOM 795 C C . LEU A 1 105 ? -7.321 -6.227 21.741 1.00 98.44 105 LEU A C 1
ATOM 797 O O . LEU A 1 105 ? -6.486 -6.824 21.072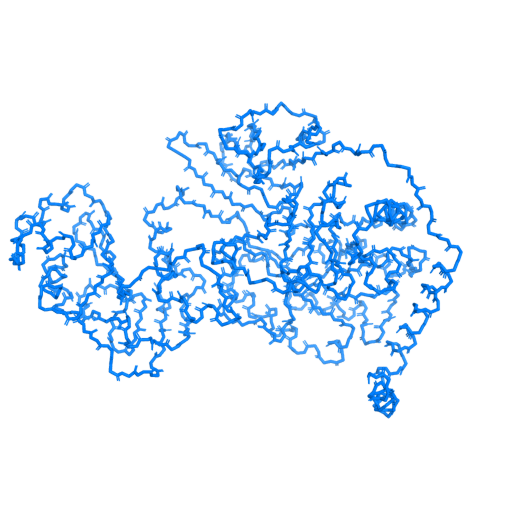 1.00 98.44 105 LEU A O 1
ATOM 801 N N . ILE A 1 106 ? -7.016 -5.178 22.510 1.00 98.44 106 ILE A N 1
ATOM 802 C CA . ILE A 1 106 ? -5.656 -4.676 22.731 1.00 98.44 106 ILE A CA 1
ATOM 803 C C . ILE A 1 106 ? -5.479 -4.446 24.228 1.00 98.44 106 ILE A C 1
ATOM 805 O O . ILE A 1 106 ? -6.336 -3.819 24.859 1.00 98.44 106 ILE A O 1
ATOM 809 N N . THR A 1 107 ? -4.382 -4.928 24.799 1.00 97.62 107 THR A N 1
ATOM 810 C CA . THR A 1 107 ? -4.049 -4.781 26.220 1.00 97.62 107 THR A CA 1
ATOM 811 C C . THR A 1 107 ? -2.760 -4.001 26.425 1.00 97.62 107 THR A C 1
ATOM 813 O O . THR A 1 107 ? -1.888 -3.993 25.561 1.00 97.62 107 THR A O 1
ATOM 816 N N . ILE A 1 108 ? -2.643 -3.379 27.598 1.00 96.19 108 ILE A N 1
ATOM 817 C CA . ILE A 1 108 ? -1.405 -2.789 28.114 1.00 96.19 108 ILE A CA 1
ATOM 818 C C . ILE A 1 108 ? -1.231 -3.346 29.528 1.00 96.19 108 ILE A C 1
ATOM 820 O O . ILE A 1 108 ? -2.019 -3.031 30.428 1.00 96.19 108 ILE A O 1
ATOM 824 N N . GLY A 1 109 ? -0.258 -4.242 29.707 1.00 91.94 109 GLY A N 1
ATOM 825 C CA . GLY A 1 109 ? -0.209 -5.113 30.886 1.00 91.94 109 GLY A CA 1
ATOM 826 C C . GLY A 1 109 ? -1.517 -5.904 31.043 1.00 91.94 109 GLY A C 1
ATOM 827 O O . GLY A 1 109 ? -2.044 -6.443 30.073 1.00 91.94 109 GLY A O 1
ATOM 828 N N . ASP A 1 110 ? -2.091 -5.915 32.248 1.00 88.44 110 ASP A N 1
ATOM 829 C CA . ASP A 1 110 ? -3.333 -6.657 32.544 1.00 88.44 110 ASP A CA 1
ATOM 830 C C . ASP A 1 110 ? -4.628 -5.912 32.145 1.00 88.44 110 ASP A C 1
ATOM 832 O O . ASP A 1 110 ? -5.744 -6.462 32.177 1.00 88.44 110 ASP A O 1
ATOM 836 N N . GLY A 1 111 ? -4.497 -4.627 31.807 1.00 94.31 111 GLY A N 1
ATOM 837 C CA . GLY A 1 111 ? -5.601 -3.732 31.480 1.00 94.31 111 GLY A CA 1
ATOM 838 C C . GLY A 1 111 ? -5.995 -3.787 30.007 1.00 94.31 111 GLY A C 1
ATOM 839 O O . GLY A 1 111 ? -5.151 -3.968 29.134 1.00 94.31 111 GLY A O 1
ATOM 840 N N . ALA A 1 112 ? -7.284 -3.601 29.712 1.00 97.62 112 ALA A N 1
ATOM 841 C CA . ALA A 1 112 ? -7.746 -3.499 28.330 1.00 97.62 112 ALA A CA 1
ATOM 842 C C . ALA A 1 112 ? -7.603 -2.057 27.833 1.00 97.62 112 ALA A C 1
ATOM 844 O O . ALA A 1 112 ? -8.137 -1.148 28.455 1.00 97.62 112 ALA A O 1
ATOM 845 N N . PHE A 1 113 ? -6.922 -1.846 26.716 1.00 97.88 113 PHE A N 1
ATOM 846 C CA . PHE A 1 113 ? -6.847 -0.551 26.043 1.00 97.88 113 PHE A CA 1
ATOM 847 C C . PHE A 1 113 ? -7.908 -0.432 24.943 1.00 97.88 113 PHE A C 1
ATOM 849 O O . PHE A 1 113 ? -8.593 0.580 24.854 1.00 97.88 113 PHE A O 1
ATOM 856 N N . PHE A 1 114 ? -8.103 -1.487 24.152 1.00 98.50 114 PHE A N 1
ATOM 857 C CA . PHE A 1 114 ? -9.216 -1.604 23.210 1.00 98.50 114 PHE A CA 1
ATOM 858 C C . PHE A 1 114 ? -10.034 -2.843 23.568 1.00 98.50 114 PHE A C 1
ATOM 860 O O . PHE A 1 114 ? -9.476 -3.932 23.711 1.00 98.50 114 PHE A O 1
ATOM 867 N N . ALA A 1 115 ? -11.343 -2.694 23.749 1.00 98.31 115 ALA A N 1
ATOM 868 C CA . ALA A 1 115 ? -12.218 -3.790 24.153 1.00 98.31 115 ALA A CA 1
ATOM 869 C C . ALA A 1 115 ? -13.572 -3.746 23.447 1.00 98.31 115 ALA A C 1
ATOM 871 O O . ALA A 1 115 ? -14.033 -2.672 23.056 1.00 98.31 115 ALA A O 1
ATOM 872 N N . SER A 1 116 ? -14.231 -4.904 23.360 1.00 97.31 116 SER A N 1
ATOM 873 C CA . SER A 1 116 ? -15.636 -4.999 22.970 1.00 97.31 116 SER A CA 1
ATOM 874 C C . SER A 1 116 ? -16.478 -5.748 24.004 1.00 97.31 116 SER A C 1
ATOM 876 O O . SER A 1 116 ? -16.049 -6.727 24.619 1.00 97.31 116 SER A O 1
ATOM 878 N N . ALA A 1 117 ? -17.701 -5.274 24.220 1.00 95.00 117 ALA A N 1
ATOM 879 C CA . ALA A 1 117 ? -18.672 -5.878 25.121 1.00 95.00 117 ALA A CA 1
ATOM 880 C C . ALA A 1 117 ? -20.042 -5.935 24.444 1.00 95.00 117 ALA A C 1
ATOM 882 O O . ALA A 1 117 ? -20.587 -4.909 24.042 1.00 95.00 117 ALA A O 1
ATOM 883 N N . ARG A 1 118 ? -20.628 -7.132 24.347 1.00 92.12 118 ARG A N 1
ATOM 884 C CA . ARG A 1 118 ? -21.943 -7.326 23.726 1.00 92.12 118 ARG A CA 1
ATOM 885 C C . ARG A 1 118 ? -23.055 -7.343 24.768 1.00 92.12 118 ARG A C 1
ATOM 887 O O . ARG A 1 118 ? -23.018 -8.135 25.711 1.00 92.12 118 ARG A O 1
ATOM 894 N N . LEU A 1 119 ? -24.029 -6.459 24.629 1.00 87.75 119 LEU A N 1
ATOM 895 C CA . LEU A 1 119 ? -25.193 -6.325 25.501 1.00 87.75 119 LEU A CA 1
ATOM 896 C C . LEU A 1 119 ? -26.451 -6.520 24.676 1.00 87.75 119 LEU A C 1
ATOM 898 O O . LEU A 1 119 ? -26.769 -5.654 23.874 1.00 87.75 119 LEU A O 1
ATOM 902 N N . GLU A 1 120 ? -27.148 -7.641 24.866 1.00 83.62 120 GLU A N 1
ATOM 903 C CA . GLU A 1 120 ? -28.347 -7.990 24.091 1.00 83.62 120 GLU A CA 1
ATOM 904 C C . GLU A 1 120 ? -28.130 -7.773 22.575 1.00 83.62 120 GLU A C 1
ATOM 906 O O . GLU A 1 120 ? -27.444 -8.568 21.923 1.00 83.62 120 GLU A O 1
ATOM 911 N N . ASN A 1 121 ? -28.650 -6.663 22.040 1.00 86.12 121 ASN A N 1
ATOM 912 C CA . ASN A 1 121 ? -28.616 -6.281 20.628 1.00 86.12 121 ASN A CA 1
ATOM 913 C C . ASN A 1 121 ? -27.561 -5.216 20.267 1.00 86.12 121 ASN A C 1
ATOM 915 O O . ASN A 1 121 ? -27.495 -4.806 19.106 1.00 86.12 121 ASN A O 1
ATOM 919 N N . THR A 1 122 ? -26.741 -4.782 21.224 1.00 92.19 122 THR A N 1
ATOM 920 C CA . THR A 1 122 ? -25.757 -3.709 21.055 1.00 92.19 122 THR A CA 1
ATOM 921 C C . THR A 1 122 ? -24.339 -4.189 21.359 1.00 92.19 122 THR A C 1
ATOM 923 O O . THR A 1 122 ? -24.060 -4.741 22.422 1.00 92.19 122 THR A O 1
ATOM 926 N N . GLU A 1 123 ? -23.408 -3.954 20.440 1.00 95.06 123 GLU A N 1
ATOM 927 C CA . GLU A 1 123 ? -21.975 -4.141 20.669 1.00 95.06 123 GLU A CA 1
ATOM 928 C C . GLU A 1 123 ? -21.314 -2.807 21.038 1.00 95.06 123 GLU A C 1
ATOM 930 O O . GLU A 1 123 ? -21.444 -1.811 20.326 1.00 95.06 123 GLU A O 1
ATOM 935 N N . ILE A 1 124 ? -20.616 -2.772 22.171 1.00 95.88 124 ILE A N 1
ATOM 936 C CA . ILE A 1 124 ? -19.939 -1.580 22.681 1.00 95.88 124 ILE A CA 1
ATOM 937 C C . ILE A 1 124 ? -18.441 -1.754 22.526 1.00 95.88 124 ILE A C 1
ATOM 939 O O . ILE A 1 124 ? -17.867 -2.664 23.115 1.00 95.88 124 ILE A O 1
ATOM 943 N N . PHE A 1 125 ? -17.819 -0.834 21.805 1.00 98.00 125 PHE A N 1
ATOM 944 C CA . PHE A 1 125 ? -16.380 -0.687 21.689 1.00 98.00 125 PHE A CA 1
ATOM 945 C C . PHE A 1 125 ? -15.880 0.391 22.644 1.00 98.00 125 PHE A C 1
ATOM 947 O O . PHE A 1 125 ? -16.484 1.460 22.752 1.00 98.00 125 PHE A O 1
ATOM 954 N N . LEU A 1 126 ? -14.771 0.115 23.322 1.00 98.25 126 LEU A N 1
ATOM 955 C CA . LEU A 1 126 ? -14.120 1.029 24.258 1.00 98.25 126 LEU A CA 1
ATOM 956 C C . LEU A 1 126 ? -12.671 1.234 23.828 1.00 98.25 126 LEU A C 1
ATOM 958 O O . LEU A 1 126 ? -11.936 0.251 23.750 1.00 98.25 126 LEU A O 1
ATOM 962 N N . ILE A 1 127 ? -12.257 2.478 23.587 1.00 98.38 127 ILE A N 1
ATOM 963 C CA . ILE A 1 127 ? -10.868 2.837 23.269 1.00 98.38 127 ILE A CA 1
ATOM 964 C C . ILE A 1 127 ? -10.303 3.707 24.389 1.00 98.38 127 ILE A C 1
ATOM 966 O O . ILE A 1 127 ? -10.871 4.737 24.746 1.00 98.38 127 ILE A O 1
ATOM 970 N N . GLY A 1 128 ? -9.170 3.275 24.931 1.00 96.94 128 GLY A N 1
ATOM 971 C CA . GLY A 1 128 ? -8.495 3.857 26.082 1.00 96.94 128 GLY A CA 1
ATOM 972 C C . GLY A 1 128 ? -7.595 5.044 25.758 1.00 96.94 128 GLY A C 1
ATOM 973 O O . GLY A 1 128 ? -6.703 5.329 26.539 1.00 96.94 128 GLY A O 1
ATOM 974 N N . SER A 1 129 ? -7.752 5.714 24.619 1.00 94.31 129 SER A N 1
ATOM 975 C CA . SER A 1 129 ? -6.975 6.922 24.318 1.00 94.31 129 SER A CA 1
ATOM 976 C C . SER A 1 129 ? -7.754 8.164 24.742 1.00 94.31 129 SER A C 1
ATOM 978 O O . SER A 1 129 ? -8.963 8.234 24.502 1.00 94.31 129 SER A O 1
ATOM 980 N N . GLU A 1 130 ? -7.078 9.125 25.375 1.00 93.44 130 GLU A N 1
ATOM 981 C CA . GLU A 1 130 ? -7.652 10.440 25.694 1.00 93.44 130 GLU A CA 1
ATOM 982 C C . GLU A 1 130 ? -7.894 11.289 24.446 1.00 93.44 130 GLU A C 1
ATOM 984 O O . GLU A 1 130 ? -8.868 12.038 24.403 1.00 93.44 130 GLU A O 1
ATOM 989 N N . ASP A 1 131 ? -7.072 11.105 23.413 1.00 90.62 131 ASP A N 1
ATOM 990 C CA . ASP A 1 131 ? -7.092 11.910 22.198 1.00 90.62 131 ASP A CA 1
ATOM 991 C C . ASP A 1 131 ? -7.313 11.055 20.944 1.00 90.62 131 ASP A C 1
ATOM 993 O O . ASP A 1 131 ? -7.109 9.839 20.919 1.00 90.62 131 ASP A O 1
ATOM 997 N N . VAL A 1 132 ? -7.700 11.720 19.858 1.00 92.94 132 VAL A N 1
ATOM 998 C CA . VAL A 1 132 ? -7.758 11.138 18.513 1.00 92.94 132 VAL A CA 1
ATOM 999 C C . VAL A 1 132 ? -6.673 11.791 17.668 1.00 92.94 132 VAL A C 1
ATOM 1001 O O . VAL A 1 132 ? -6.395 12.980 17.816 1.00 92.94 132 VAL A O 1
ATOM 1004 N N . ALA A 1 133 ? -6.028 11.012 16.802 1.00 93.88 133 ALA A N 1
ATOM 1005 C CA . ALA A 1 133 ? -4.975 11.537 15.947 1.00 93.88 133 ALA A CA 1
ATOM 1006 C C . ALA A 1 133 ? -5.545 12.542 14.933 1.00 93.88 133 ALA A C 1
ATOM 1008 O O . ALA A 1 133 ? -6.560 12.269 14.288 1.00 93.88 133 ALA A O 1
ATOM 1009 N N . ASP A 1 134 ? -4.861 13.674 14.761 1.00 94.38 134 ASP A N 1
ATOM 1010 C CA . ASP A 1 134 ? -5.127 14.588 13.655 1.00 94.38 134 ASP A CA 1
ATOM 1011 C C . ASP A 1 134 ? -4.542 13.996 12.369 1.00 94.38 134 ASP A C 1
ATOM 1013 O O . ASP A 1 134 ? -3.324 13.855 12.224 1.00 94.38 134 ASP A O 1
ATOM 1017 N N . LEU A 1 135 ? -5.419 13.625 11.438 1.00 95.38 135 LEU A N 1
ATOM 1018 C CA . LEU A 1 135 ? -5.015 12.975 10.196 1.00 95.38 135 LEU A CA 1
ATOM 1019 C C . LEU A 1 135 ? -4.244 13.907 9.258 1.00 95.38 135 LEU A C 1
ATOM 1021 O O . LEU A 1 135 ? -3.530 13.412 8.388 1.00 95.38 135 LEU A O 1
ATOM 1025 N N . ASP A 1 136 ? -4.388 15.220 9.430 1.00 94.94 136 ASP A N 1
ATOM 1026 C CA . ASP A 1 136 ? -3.763 16.234 8.584 1.00 94.94 136 ASP A CA 1
ATOM 1027 C C . ASP A 1 136 ? -2.445 16.760 9.180 1.00 94.94 136 ASP A C 1
ATOM 1029 O O . ASP A 1 136 ? -1.736 17.533 8.537 1.00 94.94 136 ASP A O 1
ATOM 1033 N N . SER A 1 137 ? -2.066 16.275 10.368 1.00 92.44 137 SER A N 1
ATOM 1034 C CA . SER A 1 137 ? -0.761 16.551 10.968 1.00 92.44 137 SER A CA 1
ATOM 1035 C C . SER A 1 137 ? 0.364 15.776 10.276 1.00 92.44 137 SER A C 1
ATOM 1037 O O . SER A 1 137 ? 0.212 14.601 9.926 1.00 92.44 137 SER A O 1
ATOM 1039 N N . GLU A 1 138 ? 1.502 16.444 10.072 1.00 92.81 138 GLU A N 1
ATOM 1040 C CA . GLU A 1 138 ? 2.738 15.810 9.608 1.00 92.81 138 GLU A CA 1
ATOM 1041 C C . GLU A 1 138 ? 3.285 14.849 10.666 1.00 92.81 138 GLU A C 1
ATOM 1043 O O . GLU A 1 138 ? 3.173 15.104 11.869 1.00 92.81 138 GLU A O 1
ATOM 1048 N N . VAL A 1 139 ? 3.891 13.746 10.219 1.00 92.25 139 VAL A N 1
ATOM 1049 C CA . VAL A 1 139 ? 4.433 12.733 11.126 1.00 92.25 139 VAL A CA 1
ATOM 1050 C C . VAL A 1 139 ? 5.892 12.371 10.868 1.00 92.25 139 VAL A C 1
ATOM 1052 O O . VAL A 1 139 ? 6.401 12.419 9.746 1.00 92.25 139 VAL A O 1
ATOM 1055 N N . SER A 1 140 ? 6.547 11.964 11.954 1.00 88.69 140 SER A N 1
ATOM 1056 C CA . SER A 1 140 ? 7.927 11.483 12.014 1.00 88.69 140 SER A CA 1
ATOM 1057 C C . SER A 1 140 ? 8.108 10.110 11.346 1.00 88.69 140 SER A C 1
ATOM 1059 O O . SER A 1 140 ? 7.152 9.426 10.983 1.00 88.69 140 SER A O 1
ATOM 1061 N N . ASP A 1 141 ? 9.353 9.637 11.258 1.00 83.62 141 ASP A N 1
ATOM 1062 C CA . ASP A 1 141 ? 9.640 8.271 10.796 1.00 83.62 141 ASP A CA 1
ATOM 1063 C C . ASP A 1 141 ? 9.120 7.187 11.768 1.00 83.62 141 ASP A C 1
ATOM 1065 O O . ASP A 1 141 ? 8.833 6.067 11.346 1.00 83.62 141 ASP A O 1
ATOM 1069 N N . SER A 1 142 ? 8.943 7.516 13.056 1.00 85.81 142 SER A N 1
ATOM 1070 C CA . SER A 1 142 ? 8.389 6.639 14.103 1.00 85.81 142 SER A CA 1
ATOM 1071 C C . SER A 1 142 ? 6.863 6.725 14.242 1.00 85.81 142 SER A C 1
ATOM 1073 O O . SER A 1 142 ? 6.302 6.221 15.218 1.00 85.81 142 SER A O 1
ATOM 1075 N N . TRP A 1 143 ? 6.176 7.312 13.254 1.00 90.19 143 TRP A N 1
ATOM 1076 C CA . TRP A 1 143 ? 4.747 7.635 13.301 1.00 90.19 143 TRP A CA 1
ATOM 1077 C C . TRP A 1 143 ? 3.838 6.492 13.764 1.00 90.19 143 TRP A C 1
ATOM 1079 O O . TRP A 1 143 ? 2.841 6.758 14.437 1.00 90.19 143 TRP A O 1
ATOM 1089 N N . LEU A 1 144 ? 4.151 5.237 13.410 1.00 90.56 144 LEU A N 1
ATOM 1090 C CA . LEU A 1 144 ? 3.312 4.093 13.760 1.00 90.56 144 LEU A CA 1
ATOM 1091 C C . LEU A 1 144 ? 3.266 3.912 15.273 1.00 90.56 144 LEU A C 1
ATOM 1093 O O . LEU A 1 144 ? 2.179 3.771 15.817 1.00 90.56 144 LEU A O 1
ATOM 1097 N N . SER A 1 145 ? 4.415 3.975 15.945 1.00 87.38 145 SER A N 1
ATOM 1098 C CA . SER A 1 145 ? 4.490 3.924 17.407 1.00 87.38 145 SER A CA 1
ATOM 1099 C C . SER A 1 145 ? 3.886 5.184 18.031 1.00 87.38 145 SER A C 1
ATOM 1101 O O . SER A 1 145 ? 3.076 5.082 18.948 1.00 87.38 145 SER A O 1
ATOM 1103 N N . ASP A 1 146 ? 4.205 6.361 17.485 1.00 88.44 146 ASP A N 1
ATOM 1104 C CA . ASP A 1 146 ? 3.816 7.666 18.050 1.00 88.44 146 ASP A CA 1
ATOM 1105 C C . ASP A 1 146 ? 2.305 7.957 17.939 1.00 88.44 146 ASP A C 1
ATOM 1107 O O . ASP A 1 146 ? 1.737 8.771 18.678 1.00 88.44 146 ASP A O 1
ATOM 1111 N N . SER A 1 147 ? 1.637 7.312 16.980 1.00 91.81 147 SER A N 1
ATOM 1112 C CA . SER A 1 147 ? 0.219 7.530 16.678 1.00 91.81 147 SER A CA 1
ATOM 1113 C C . SER A 1 147 ? -0.640 6.286 16.873 1.00 91.81 147 SER A C 1
ATOM 1115 O O . SER A 1 147 ? -1.855 6.386 16.693 1.00 91.81 147 SER A O 1
ATOM 1117 N N . PHE A 1 148 ? -0.060 5.139 17.261 1.00 94.12 148 PHE A N 1
ATOM 1118 C CA . PHE A 1 148 ? -0.777 3.864 17.367 1.00 94.12 148 PHE A CA 1
ATOM 1119 C C . PHE A 1 148 ? -2.075 4.016 18.161 1.00 94.12 148 PHE A C 1
ATOM 1121 O O . PHE A 1 148 ? -3.157 3.782 17.626 1.00 94.12 148 PHE A O 1
ATOM 1128 N N . SER A 1 149 ? -1.964 4.474 19.410 1.00 94.62 149 SER A N 1
ATOM 1129 C CA . SER A 1 149 ? -3.067 4.533 20.372 1.00 94.62 149 SER A CA 1
ATOM 1130 C C . SER A 1 149 ? -4.192 5.479 19.942 1.00 94.62 149 SER A C 1
ATOM 1132 O O . SER A 1 149 ? -5.372 5.176 20.124 1.00 94.62 149 SER A O 1
ATOM 1134 N N . ARG A 1 150 ? -3.828 6.591 19.299 1.00 94.81 150 ARG A N 1
ATOM 1135 C CA . ARG A 1 150 ? -4.745 7.655 18.873 1.00 94.81 150 ARG A CA 1
ATOM 1136 C C . ARG A 1 150 ? -5.365 7.407 17.495 1.00 94.81 150 ARG A C 1
ATOM 1138 O O . ARG A 1 150 ? -6.385 8.017 17.181 1.00 94.81 150 ARG A O 1
ATOM 1145 N N . PHE A 1 151 ? -4.797 6.515 16.678 1.00 95.75 151 PHE A N 1
ATOM 1146 C CA . PHE A 1 151 ? -5.233 6.289 15.294 1.00 95.75 151 PHE A CA 1
ATOM 1147 C C . PHE A 1 151 ? -5.785 4.881 15.035 1.00 95.75 151 PHE A C 1
ATOM 1149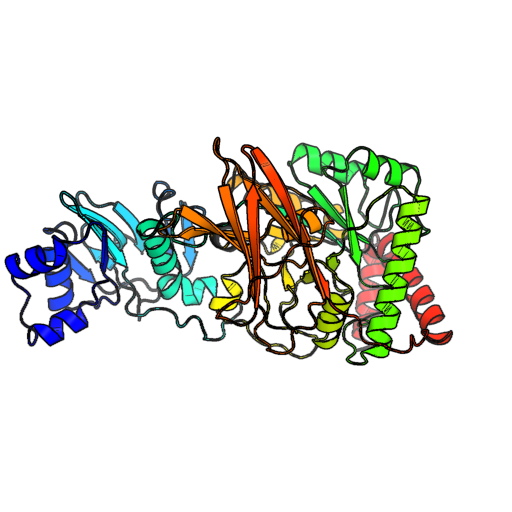 O O . PHE A 1 151 ? -6.956 4.732 14.679 1.00 95.75 151 PHE A O 1
ATOM 1156 N N . LEU A 1 152 ? -4.972 3.837 15.204 1.00 96.62 152 LEU A N 1
ATOM 1157 C CA . LEU A 1 152 ? -5.288 2.502 14.682 1.00 96.62 152 LEU A CA 1
ATOM 1158 C C . LEU A 1 152 ? -6.503 1.822 15.332 1.00 96.62 152 LEU A C 1
ATOM 1160 O O . LEU A 1 152 ? -7.350 1.335 14.585 1.00 96.62 152 LEU A O 1
ATOM 1164 N N . PRO A 1 153 ? -6.680 1.829 16.666 1.00 97.56 153 PRO A N 1
ATOM 1165 C CA . PRO A 1 153 ? -7.882 1.283 17.295 1.00 97.56 153 PRO A CA 1
ATOM 1166 C C . PRO A 1 153 ? -9.163 1.968 16.809 1.00 97.56 153 PRO A C 1
ATOM 1168 O O . PRO A 1 153 ? -10.186 1.309 16.635 1.00 97.56 153 PRO A O 1
ATOM 1171 N N . HIS A 1 154 ? -9.110 3.278 16.538 1.00 97.31 154 HIS A N 1
ATOM 1172 C CA . HIS A 1 154 ? -10.243 4.008 15.971 1.00 97.31 154 HIS A CA 1
ATOM 1173 C C . HIS A 1 154 ? -10.528 3.537 14.542 1.00 97.31 154 HIS A C 1
ATOM 1175 O O . HIS A 1 154 ? -11.679 3.255 14.215 1.00 97.31 154 HIS A O 1
ATOM 1181 N N . ALA A 1 155 ? -9.494 3.386 13.708 1.00 97.06 155 ALA A N 1
ATOM 1182 C CA . ALA A 1 155 ? -9.640 2.866 12.350 1.00 97.06 155 ALA A CA 1
ATOM 1183 C C . ALA A 1 155 ? -10.210 1.432 12.333 1.00 97.06 155 ALA A C 1
ATOM 1185 O O . ALA A 1 155 ? -11.138 1.162 11.571 1.00 97.06 155 ALA A O 1
ATOM 1186 N N . MET A 1 156 ? -9.721 0.549 13.212 1.00 98.00 156 MET A N 1
ATOM 1187 C CA . MET A 1 156 ? -10.221 -0.823 13.395 1.00 98.00 156 MET A CA 1
ATOM 1188 C C . MET A 1 156 ? -11.694 -0.835 13.814 1.00 98.00 156 MET A C 1
ATOM 1190 O O . MET A 1 156 ? -12.520 -1.483 13.174 1.00 98.00 156 MET A O 1
ATOM 1194 N N . ALA A 1 157 ? -12.049 -0.068 14.852 1.00 97.56 157 ALA A N 1
ATOM 1195 C CA . ALA A 1 157 ? -13.423 0.010 15.338 1.00 97.56 157 ALA A CA 1
ATOM 1196 C C . ALA A 1 157 ? -14.377 0.543 14.262 1.00 97.56 157 ALA A C 1
ATOM 1198 O O . ALA A 1 157 ? -15.435 -0.038 14.035 1.00 97.56 157 ALA A O 1
ATOM 1199 N N . LEU A 1 158 ? -14.010 1.629 13.574 1.00 96.19 158 LEU A N 1
ATOM 1200 C CA . LEU A 1 158 ? -14.840 2.213 12.519 1.00 96.19 158 LEU A CA 1
ATOM 1201 C C . LEU A 1 158 ? -15.017 1.242 11.351 1.00 96.19 158 LEU A C 1
ATOM 1203 O O . LEU A 1 158 ? -16.142 1.050 10.891 1.00 96.19 158 LEU A O 1
ATOM 1207 N N . ARG A 1 159 ? -13.943 0.585 10.906 1.00 96.81 159 ARG A N 1
ATOM 1208 C CA . ARG A 1 159 ? -14.026 -0.407 9.833 1.00 96.81 159 ARG A CA 1
ATOM 1209 C C . ARG A 1 159 ? -14.960 -1.561 10.195 1.00 96.81 159 ARG A C 1
ATOM 1211 O O . ARG A 1 159 ? -15.811 -1.909 9.380 1.00 96.81 159 ARG A O 1
ATOM 1218 N N . HIS A 1 160 ? -14.858 -2.094 11.412 1.00 96.25 160 HIS A N 1
ATOM 1219 C CA . HIS A 1 160 ? -15.754 -3.149 11.895 1.00 96.25 160 HIS A CA 1
ATOM 1220 C C . HIS A 1 160 ? -17.213 -2.679 11.979 1.00 96.25 160 HIS A C 1
ATOM 1222 O O . HIS A 1 160 ? -18.117 -3.352 11.491 1.00 96.25 160 HIS A O 1
ATOM 1228 N N . ILE A 1 161 ? -17.455 -1.489 12.541 1.00 95.38 161 ILE A N 1
ATOM 1229 C CA . ILE A 1 161 ? -18.804 -0.923 12.721 1.00 95.38 161 ILE A CA 1
ATOM 1230 C C . ILE A 1 161 ? -19.511 -0.686 11.380 1.00 95.38 161 ILE A C 1
ATOM 1232 O O . ILE A 1 161 ? -20.717 -0.920 11.251 1.00 95.38 161 ILE A O 1
ATOM 1236 N N . PHE A 1 162 ? -18.789 -0.177 10.382 1.00 94.50 162 PHE A N 1
ATOM 1237 C CA . PHE A 1 162 ? -19.379 0.193 9.097 1.00 94.50 162 PHE A CA 1
ATOM 1238 C C . PHE A 1 162 ? -19.311 -0.920 8.045 1.00 94.50 162 PHE A C 1
ATOM 1240 O O . PHE A 1 162 ? -20.077 -0.847 7.077 1.00 94.50 162 PHE A O 1
ATOM 1247 N N . GLY A 1 163 ? -18.481 -1.949 8.244 1.00 94.31 163 GLY A N 1
ATOM 1248 C CA . GLY A 1 163 ? -18.354 -3.096 7.344 1.00 94.31 163 GLY A CA 1
ATOM 1249 C C . GLY A 1 163 ? -18.089 -2.646 5.909 1.00 94.31 163 GLY A C 1
ATOM 1250 O O . GLY A 1 163 ? -17.279 -1.748 5.680 1.00 94.31 163 GLY A O 1
ATOM 1251 N N . ASP A 1 164 ? -18.829 -3.192 4.945 1.00 93.38 164 ASP A N 1
ATOM 1252 C CA . ASP A 1 164 ? -18.689 -2.886 3.511 1.00 93.38 164 ASP A CA 1
ATOM 1253 C C . ASP A 1 164 ? -18.952 -1.417 3.134 1.00 93.38 164 ASP A C 1
ATOM 1255 O O . ASP A 1 164 ? -18.644 -1.010 2.015 1.00 93.38 164 ASP A O 1
ATOM 1259 N N . ARG A 1 165 ? -19.504 -0.597 4.040 1.00 94.44 165 ARG A N 1
ATOM 1260 C CA . ARG A 1 165 ? -19.659 0.855 3.817 1.00 94.44 165 ARG A CA 1
ATOM 1261 C C . ARG A 1 165 ? -18.349 1.623 4.017 1.00 94.44 165 ARG A C 1
ATOM 1263 O O . ARG A 1 165 ? -18.228 2.764 3.562 1.00 94.44 165 ARG A O 1
ATOM 1270 N N . CYS A 1 166 ? -17.370 1.018 4.689 1.00 95.44 166 CYS A N 1
ATOM 1271 C CA . CYS A 1 166 ? -16.003 1.523 4.760 1.00 95.44 166 CYS A CA 1
ATOM 1272 C C . CYS A 1 166 ? -15.208 1.149 3.507 1.00 95.44 166 CYS A C 1
ATOM 1274 O O . CYS A 1 166 ? -15.550 0.224 2.781 1.00 95.44 166 CYS A O 1
ATOM 1276 N N . TRP A 1 167 ? -14.130 1.891 3.261 1.00 95.62 167 TRP A N 1
ATOM 1277 C CA . TRP A 1 167 ? -13.176 1.572 2.204 1.00 95.62 167 TRP A CA 1
ATOM 1278 C C . TRP A 1 167 ? -12.305 0.381 2.613 1.00 95.62 167 TRP A C 1
ATOM 1280 O O . TRP A 1 167 ? -11.627 0.438 3.643 1.00 95.62 167 TRP A O 1
ATOM 1290 N N . HIS A 1 168 ? -12.298 -0.652 1.774 1.00 95.75 168 HIS A N 1
ATOM 1291 C CA . HIS A 1 168 ? -11.503 -1.870 1.932 1.00 95.75 168 HIS A CA 1
ATOM 1292 C C . HIS A 1 168 ? -10.599 -2.092 0.722 1.00 95.75 168 HIS A C 1
ATOM 1294 O O . HIS A 1 168 ? -11.021 -1.796 -0.399 1.00 95.75 168 HIS A O 1
ATOM 1300 N N . PRO A 1 169 ? -9.383 -2.628 0.898 1.00 95.44 169 PRO A N 1
ATOM 1301 C CA . PRO A 1 169 ? -8.614 -3.119 -0.238 1.00 95.44 169 PRO A CA 1
ATOM 1302 C C . PRO A 1 169 ? -9.367 -4.235 -0.960 1.00 95.44 169 PRO A C 1
ATOM 1304 O O . PRO A 1 169 ? -9.983 -5.084 -0.321 1.00 95.44 169 PRO A O 1
ATOM 1307 N N . ALA A 1 170 ? -9.296 -4.261 -2.293 1.00 92.94 170 ALA A N 1
ATOM 1308 C CA . ALA A 1 170 ? -9.836 -5.392 -3.050 1.00 92.94 170 ALA A CA 1
ATOM 1309 C C . ALA A 1 170 ? -9.009 -6.664 -2.812 1.00 92.94 170 ALA A C 1
ATOM 1311 O O . ALA A 1 170 ? -9.562 -7.726 -2.536 1.00 92.94 170 ALA A O 1
ATOM 1312 N N . HIS A 1 171 ? -7.682 -6.541 -2.902 1.00 92.50 171 HIS A N 1
ATOM 1313 C CA . HIS A 1 171 ? -6.721 -7.622 -2.711 1.00 92.50 171 HIS A CA 1
ATOM 1314 C C . HIS A 1 171 ? -5.413 -7.077 -2.133 1.00 92.50 171 HIS A C 1
ATOM 1316 O O . HIS A 1 171 ? -5.057 -5.920 -2.358 1.00 92.50 171 HIS A O 1
ATOM 1322 N N . ASN A 1 172 ? -4.671 -7.933 -1.431 1.00 95.94 172 ASN A N 1
ATOM 1323 C CA . ASN A 1 172 ? -3.332 -7.611 -0.950 1.00 95.94 172 ASN A CA 1
ATOM 1324 C C . ASN A 1 172 ? -2.288 -8.091 -1.962 1.00 95.94 172 ASN A C 1
ATOM 1326 O O . ASN A 1 172 ? -2.302 -9.252 -2.376 1.00 95.94 172 ASN A O 1
ATOM 1330 N N . HIS A 1 173 ? -1.356 -7.211 -2.328 1.00 97.62 173 HIS A N 1
ATOM 1331 C CA . HIS A 1 173 ? -0.305 -7.504 -3.303 1.00 97.62 173 HIS A CA 1
ATOM 1332 C C . HIS A 1 173 ? 1.086 -7.292 -2.721 1.00 97.62 173 HIS A C 1
ATOM 1334 O O . HIS A 1 173 ? 1.300 -6.397 -1.902 1.00 97.62 173 HIS A O 1
ATOM 1340 N N . ALA A 1 174 ? 2.045 -8.080 -3.199 1.00 98.38 174 ALA A N 1
ATOM 1341 C CA . ALA A 1 174 ? 3.460 -7.931 -2.897 1.00 98.38 174 ALA A CA 1
ATOM 1342 C C . ALA A 1 174 ? 4.312 -8.112 -4.162 1.00 98.38 174 ALA A C 1
ATOM 1344 O O . ALA A 1 174 ? 3.943 -8.853 -5.073 1.00 98.38 174 ALA A O 1
ATOM 1345 N N . SER A 1 175 ? 5.463 -7.441 -4.218 1.00 98.44 175 SER A N 1
ATOM 1346 C CA . SER A 1 175 ? 6.463 -7.626 -5.279 1.00 98.44 175 SER A CA 1
ATOM 1347 C C . SER A 1 175 ? 7.851 -7.350 -4.727 1.00 98.44 175 SER A C 1
ATOM 1349 O O . SER A 1 175 ? 8.068 -6.336 -4.062 1.00 98.44 175 SER A O 1
ATOM 1351 N N . VAL A 1 176 ? 8.818 -8.195 -5.080 1.00 98.81 176 VAL A N 1
ATOM 1352 C CA . VAL A 1 176 ? 10.238 -7.841 -4.978 1.00 98.81 176 VAL A CA 1
ATOM 1353 C C . VAL A 1 176 ? 10.607 -7.022 -6.209 1.00 98.81 176 VAL A C 1
ATOM 1355 O O . VAL A 1 176 ? 10.208 -7.368 -7.316 1.00 98.81 176 VAL A O 1
ATOM 1358 N N . ILE A 1 177 ? 11.317 -5.915 -6.037 1.00 98.81 177 ILE A N 1
ATOM 1359 C CA . ILE A 1 177 ? 11.809 -5.063 -7.119 1.00 98.81 177 ILE A CA 1
ATOM 1360 C C . ILE A 1 177 ? 13.328 -5.060 -7.038 1.00 98.81 177 ILE A C 1
ATOM 1362 O O . ILE A 1 177 ? 13.881 -4.640 -6.024 1.00 98.81 177 ILE A O 1
ATOM 1366 N N . VAL A 1 178 ? 13.994 -5.526 -8.093 1.00 98.62 178 VAL A N 1
ATOM 1367 C CA . VAL A 1 178 ? 15.459 -5.509 -8.168 1.00 98.62 178 VAL A CA 1
ATOM 1368 C C . VAL A 1 178 ? 15.907 -4.413 -9.124 1.00 98.62 178 VAL A C 1
ATOM 1370 O O . VAL A 1 178 ? 15.559 -4.438 -10.309 1.00 98.62 178 VAL A O 1
ATOM 1373 N N . ASP A 1 179 ? 16.687 -3.474 -8.599 1.00 97.56 179 ASP A N 1
ATOM 1374 C CA . ASP A 1 179 ? 17.185 -2.315 -9.335 1.00 97.56 179 ASP A CA 1
ATOM 1375 C C . ASP A 1 179 ? 18.472 -2.631 -10.099 1.00 97.56 179 ASP A C 1
ATOM 1377 O O . ASP A 1 179 ? 19.364 -3.320 -9.598 1.00 97.56 179 ASP A O 1
ATOM 1381 N N . ASP A 1 180 ? 18.555 -2.082 -11.315 1.00 94.69 180 ASP A N 1
ATOM 1382 C CA . ASP A 1 180 ? 19.703 -2.075 -12.231 1.00 94.69 180 ASP A CA 1
ATOM 1383 C C . ASP A 1 180 ? 20.037 -3.319 -13.081 1.00 94.69 180 ASP A C 1
ATOM 1385 O O . ASP A 1 180 ? 20.793 -3.137 -14.050 1.00 94.69 180 ASP A O 1
ATOM 1389 N N . PRO A 1 181 ? 19.561 -4.565 -12.848 1.00 94.06 181 PRO A N 1
ATOM 1390 C CA . PRO A 1 181 ? 20.209 -5.692 -13.489 1.00 94.06 181 PRO A CA 1
ATOM 1391 C C . PRO A 1 181 ? 19.936 -5.713 -14.993 1.00 94.06 181 PRO A C 1
ATOM 1393 O O . PRO A 1 181 ? 18.817 -5.554 -15.487 1.00 94.06 181 PRO A O 1
ATOM 1396 N N . LEU A 1 182 ? 21.000 -5.990 -15.746 1.00 93.75 182 LEU A N 1
ATOM 1397 C CA . LEU A 1 182 ? 20.876 -6.401 -17.139 1.00 93.75 182 LEU A CA 1
ATOM 1398 C C . LEU A 1 182 ? 20.162 -7.752 -17.218 1.00 93.75 182 LEU A C 1
ATOM 1400 O O . LEU A 1 182 ? 20.371 -8.613 -16.366 1.00 93.75 182 LEU A O 1
ATOM 1404 N N . LEU A 1 183 ? 19.456 -8.010 -18.322 1.00 96.56 183 LEU A N 1
ATOM 1405 C CA . LEU A 1 183 ? 18.900 -9.335 -18.620 1.00 96.56 183 LEU A CA 1
ATOM 1406 C C . LEU A 1 183 ? 19.992 -10.292 -19.125 1.00 96.56 183 LEU A C 1
ATOM 1408 O O . LEU A 1 183 ? 19.976 -10.759 -20.265 1.00 96.56 183 LEU A O 1
ATOM 1412 N N . ARG A 1 184 ? 20.992 -10.553 -18.283 1.00 96.25 184 ARG A N 1
ATOM 1413 C CA . ARG A 1 184 ? 22.095 -11.499 -18.499 1.00 96.25 184 ARG A CA 1
ATOM 1414 C C . ARG A 1 184 ? 22.075 -12.556 -17.401 1.00 96.25 184 ARG A C 1
ATOM 1416 O O . ARG A 1 184 ? 21.634 -12.235 -16.310 1.00 96.25 184 ARG A O 1
ATOM 1423 N N . PRO A 1 185 ? 22.566 -13.789 -17.649 1.00 96.25 185 PRO A N 1
ATOM 1424 C CA . PRO A 1 185 ? 22.451 -14.874 -16.673 1.00 96.25 185 PRO A CA 1
ATOM 1425 C C . PRO A 1 185 ? 22.968 -14.506 -15.280 1.00 96.25 185 PRO A C 1
ATOM 1427 O O . PRO A 1 185 ? 22.364 -14.912 -14.295 1.00 96.25 185 PRO A O 1
ATOM 1430 N N . ASN A 1 186 ? 24.041 -13.709 -15.226 1.00 95.38 186 ASN A N 1
ATOM 1431 C CA . ASN A 1 186 ? 24.603 -13.157 -14.001 1.00 95.38 186 ASN A CA 1
ATOM 1432 C C . ASN A 1 186 ? 24.716 -11.628 -14.100 1.00 95.38 186 ASN A C 1
ATOM 1434 O O . ASN A 1 186 ? 25.109 -11.108 -15.152 1.00 95.38 186 ASN A O 1
ATOM 1438 N N . TYR A 1 187 ? 24.443 -10.939 -12.993 1.00 94.12 187 TYR A N 1
ATOM 1439 C CA . TYR A 1 187 ? 24.708 -9.515 -12.786 1.00 94.12 187 TYR A CA 1
ATOM 1440 C C . TYR A 1 187 ? 25.120 -9.298 -11.326 1.00 94.12 187 TYR A C 1
ATOM 1442 O O . TYR A 1 187 ? 24.316 -9.502 -10.422 1.00 94.12 187 TYR A O 1
ATOM 1450 N N . GLY A 1 188 ? 26.382 -8.952 -11.070 1.00 94.56 188 GLY A N 1
ATOM 1451 C CA . GLY A 1 188 ? 26.913 -8.971 -9.705 1.00 94.56 188 GLY A CA 1
ATOM 1452 C C . GLY A 1 188 ? 26.727 -10.345 -9.053 1.00 94.56 188 GLY A C 1
ATOM 1453 O O . GLY A 1 188 ? 27.208 -11.342 -9.606 1.00 94.56 188 GLY A O 1
ATOM 1454 N N . PHE A 1 189 ? 26.043 -10.411 -7.907 1.00 96.31 189 PHE A N 1
ATOM 1455 C CA . PHE A 1 189 ? 25.694 -11.675 -7.235 1.00 96.31 189 PHE A CA 1
ATOM 1456 C C . PHE A 1 189 ? 24.330 -12.247 -7.656 1.00 96.31 189 PHE A C 1
ATOM 1458 O O . PHE A 1 189 ? 24.016 -13.389 -7.320 1.00 96.31 189 PHE A O 1
ATOM 1465 N N . LEU A 1 190 ? 23.539 -11.506 -8.439 1.00 97.75 190 LEU A N 1
ATOM 1466 C CA . LEU A 1 190 ? 22.280 -12.003 -8.982 1.00 97.75 190 LEU A CA 1
ATOM 1467 C C . LEU A 1 190 ? 22.548 -13.037 -10.081 1.00 97.75 190 LEU A C 1
ATOM 1469 O O . LEU A 1 190 ? 23.265 -12.765 -11.047 1.00 97.75 190 LEU A O 1
ATOM 1473 N N . ASN A 1 191 ? 21.892 -14.191 -9.967 1.00 98.25 191 ASN A N 1
ATOM 1474 C CA . ASN A 1 191 ? 21.737 -15.175 -11.034 1.00 98.25 191 ASN A CA 1
ATOM 1475 C C . ASN A 1 191 ? 20.242 -15.452 -11.239 1.00 98.25 191 ASN A C 1
ATOM 1477 O O . ASN A 1 191 ? 19.565 -15.844 -10.291 1.00 98.25 191 ASN A O 1
ATOM 1481 N N . PHE A 1 192 ? 19.728 -15.271 -12.459 1.00 98.31 192 PHE A N 1
ATOM 1482 C CA . PHE A 1 192 ? 18.280 -15.341 -12.710 1.00 98.31 192 PHE A CA 1
ATOM 1483 C C . PHE A 1 192 ? 17.665 -16.726 -12.480 1.00 98.31 192 PHE A C 1
ATOM 1485 O O . PHE A 1 192 ? 16.521 -16.819 -12.054 1.00 98.31 192 PHE A O 1
ATOM 1492 N N . GLU A 1 193 ? 18.409 -17.807 -12.708 1.00 98.19 193 GLU A N 1
ATOM 1493 C CA . GLU A 1 193 ? 17.896 -19.162 -12.463 1.00 98.19 193 GLU A CA 1
ATOM 1494 C C . GLU A 1 193 ? 17.889 -19.499 -10.976 1.00 98.19 193 GLU A C 1
ATOM 1496 O O . GLU A 1 193 ? 16.982 -20.172 -10.494 1.00 98.19 193 GLU A O 1
ATOM 1501 N N . ARG A 1 194 ? 18.888 -19.014 -10.228 1.00 98.31 194 ARG A N 1
ATOM 1502 C CA . ARG A 1 194 ? 18.884 -19.104 -8.765 1.00 98.31 194 ARG A CA 1
ATOM 1503 C C . ARG A 1 194 ? 17.753 -18.267 -8.171 1.00 98.31 194 ARG A C 1
ATOM 1505 O O . ARG A 1 194 ? 17.099 -18.737 -7.250 1.00 98.31 194 ARG A O 1
ATOM 1512 N N . LEU A 1 195 ? 17.510 -17.071 -8.712 1.00 98.50 195 LEU A N 1
ATOM 1513 C CA . LEU A 1 195 ? 16.381 -16.229 -8.322 1.00 98.50 195 LEU A CA 1
ATOM 1514 C C . LEU A 1 195 ? 15.046 -16.942 -8.571 1.00 98.50 195 LEU A C 1
ATOM 1516 O O . LEU A 1 195 ? 14.212 -16.957 -7.675 1.00 98.50 195 LEU A O 1
ATOM 1520 N N . LEU A 1 196 ? 14.861 -17.571 -9.737 1.00 98.44 196 LEU A N 1
ATOM 1521 C CA . LEU A 1 196 ? 13.643 -18.328 -10.035 1.00 98.44 196 LEU A CA 1
ATOM 1522 C C . LEU A 1 196 ? 13.411 -19.475 -9.047 1.00 98.44 196 LEU A C 1
ATOM 1524 O O . LEU A 1 196 ? 12.341 -19.539 -8.455 1.00 98.44 196 LEU A O 1
ATOM 1528 N N . ARG A 1 197 ? 14.423 -20.316 -8.796 1.00 98.38 197 ARG A N 1
ATOM 1529 C CA . ARG A 1 197 ? 14.297 -21.400 -7.806 1.00 98.38 197 ARG A CA 1
ATOM 1530 C C . ARG A 1 197 ? 13.920 -20.874 -6.422 1.00 98.38 197 ARG A C 1
ATOM 1532 O O . ARG A 1 197 ? 13.072 -21.448 -5.756 1.00 98.38 197 ARG A O 1
ATOM 1539 N N . MET A 1 198 ? 14.517 -19.756 -6.014 1.00 98.25 198 MET A N 1
ATOM 1540 C CA . MET A 1 198 ? 14.206 -19.112 -4.738 1.00 98.25 198 MET A CA 1
ATOM 1541 C C . MET A 1 198 ? 12.762 -18.579 -4.698 1.00 98.25 198 MET A C 1
ATOM 1543 O O . MET A 1 198 ? 12.094 -18.703 -3.675 1.00 98.25 198 MET A O 1
ATOM 1547 N N . MET A 1 199 ? 12.260 -18.018 -5.805 1.00 98.38 199 MET A N 1
ATOM 1548 C CA . MET A 1 199 ? 10.863 -17.582 -5.941 1.00 98.38 199 MET A CA 1
ATOM 1549 C C . MET A 1 199 ? 9.870 -18.738 -5.849 1.00 98.38 199 MET A C 1
ATOM 1551 O O . MET A 1 199 ? 8.821 -18.580 -5.230 1.00 98.38 199 MET A O 1
ATOM 1555 N N . GLU A 1 200 ? 10.197 -19.881 -6.447 1.00 97.62 200 GLU A N 1
ATOM 1556 C CA . GLU A 1 200 ? 9.389 -21.101 -6.375 1.00 97.62 200 GLU A CA 1
ATOM 1557 C C . GLU A 1 200 ? 9.390 -21.681 -4.956 1.00 97.62 200 GLU A C 1
ATOM 1559 O O . GLU A 1 200 ? 8.331 -22.002 -4.422 1.00 97.62 200 GLU A O 1
ATOM 1564 N N . GLU A 1 201 ? 10.560 -21.747 -4.317 1.00 98.19 201 GLU A N 1
ATOM 1565 C CA . GLU A 1 201 ? 10.736 -22.300 -2.971 1.00 98.19 201 GLU A CA 1
ATOM 1566 C C . GLU A 1 201 ? 10.031 -21.470 -1.889 1.00 98.19 201 GLU A C 1
ATOM 1568 O O . GLU A 1 201 ? 9.376 -22.022 -1.006 1.00 98.19 201 GLU A O 1
ATOM 1573 N N . HIS A 1 202 ? 10.128 -20.139 -1.959 1.00 97.75 202 HIS A N 1
ATOM 1574 C CA . HIS A 1 202 ? 9.583 -19.243 -0.932 1.00 97.75 202 HIS A CA 1
ATOM 1575 C C . HIS A 1 202 ? 8.281 -18.544 -1.341 1.00 97.75 202 HIS A C 1
ATOM 1577 O O . HIS A 1 202 ? 7.772 -17.714 -0.587 1.00 97.75 202 HIS A O 1
ATOM 1583 N N . ASN A 1 203 ? 7.736 -18.887 -2.511 1.00 96.19 203 ASN A N 1
ATOM 1584 C CA . ASN A 1 203 ? 6.526 -18.321 -3.098 1.00 96.19 203 ASN A CA 1
ATOM 1585 C C . ASN A 1 203 ? 6.528 -16.784 -3.120 1.00 96.19 203 ASN A C 1
ATOM 1587 O O . ASN A 1 203 ? 5.758 -16.146 -2.405 1.00 96.19 203 ASN A O 1
ATOM 1591 N N . PHE A 1 204 ? 7.377 -16.194 -3.963 1.00 98.06 204 PHE A N 1
ATOM 1592 C CA . PHE A 1 204 ? 7.327 -14.761 -4.269 1.00 98.06 204 PHE A CA 1
ATOM 1593 C C . PHE A 1 204 ? 7.518 -14.475 -5.761 1.00 98.06 204 PHE A C 1
ATOM 1595 O O . PHE A 1 204 ? 7.712 -15.392 -6.554 1.00 98.06 204 PHE A O 1
ATOM 1602 N N . GLY A 1 205 ? 7.394 -13.208 -6.154 1.00 97.94 205 GLY A N 1
ATOM 1603 C CA . GLY A 1 205 ? 7.566 -12.726 -7.525 1.00 97.94 205 GLY A CA 1
ATOM 1604 C C . GLY A 1 205 ? 8.496 -11.517 -7.558 1.00 97.94 205 GLY A C 1
ATOM 1605 O O . GLY A 1 205 ? 8.587 -10.767 -6.580 1.00 97.94 205 GLY A O 1
ATOM 1606 N N . THR A 1 206 ? 9.199 -11.340 -8.675 1.00 98.69 206 THR A N 1
ATOM 1607 C CA . THR A 1 206 ? 10.205 -10.294 -8.860 1.00 98.69 206 THR A CA 1
ATOM 1608 C C . THR A 1 206 ? 9.957 -9.476 -10.123 1.00 98.69 206 THR A C 1
ATOM 1610 O O . THR A 1 206 ? 9.893 -9.995 -11.235 1.00 98.69 206 THR A O 1
ATOM 1613 N N . THR A 1 207 ? 9.934 -8.160 -9.954 1.00 98.88 207 THR A N 1
ATOM 1614 C CA . THR A 1 207 ? 9.993 -7.180 -11.035 1.00 98.88 207 THR A CA 1
ATOM 1615 C C . THR A 1 207 ? 11.413 -6.652 -11.158 1.00 98.88 207 THR A C 1
ATOM 1617 O O . THR A 1 207 ? 12.021 -6.233 -10.175 1.00 98.88 207 THR A O 1
ATOM 1620 N N . ILE A 1 208 ? 11.950 -6.620 -12.370 1.00 98.69 208 ILE A N 1
ATOM 1621 C CA . ILE A 1 208 ? 13.215 -5.947 -12.643 1.00 98.69 208 ILE A CA 1
ATOM 1622 C C . ILE A 1 208 ? 12.941 -4.499 -13.037 1.00 98.69 208 ILE A C 1
ATOM 1624 O O . ILE A 1 208 ? 12.286 -4.240 -14.051 1.00 98.69 208 ILE A O 1
ATOM 1628 N N . ALA A 1 209 ? 13.486 -3.558 -12.264 1.00 98.31 209 ALA A N 1
ATOM 1629 C CA . ALA A 1 209 ? 13.521 -2.155 -12.646 1.00 98.31 209 ALA A CA 1
ATOM 1630 C C . ALA A 1 209 ? 14.607 -1.983 -13.720 1.00 98.31 209 ALA A C 1
ATOM 1632 O O . ALA A 1 209 ? 15.801 -1.838 -13.444 1.00 98.31 209 ALA A O 1
ATOM 1633 N N . PHE A 1 210 ? 14.184 -2.056 -14.981 1.00 98.19 210 PHE A N 1
ATOM 1634 C CA . PHE A 1 210 ? 15.074 -2.156 -16.126 1.00 98.19 210 PHE A CA 1
ATOM 1635 C C . PHE A 1 210 ? 15.397 -0.780 -16.711 1.00 98.19 210 PHE A C 1
ATOM 1637 O O . PHE A 1 210 ? 14.506 -0.002 -17.054 1.00 98.19 210 PHE A O 1
ATOM 1644 N N . ILE A 1 211 ? 16.690 -0.489 -16.878 1.00 97.12 211 ILE A N 1
ATOM 1645 C CA . ILE A 1 211 ? 17.163 0.783 -17.441 1.00 97.12 211 ILE A CA 1
ATOM 1646 C C . ILE A 1 211 ? 16.953 0.779 -18.967 1.00 97.12 211 ILE A C 1
ATOM 1648 O O . ILE A 1 211 ? 17.624 0.002 -19.660 1.00 97.12 211 ILE A O 1
ATOM 1652 N N . PRO A 1 212 ? 16.124 1.674 -19.542 1.00 97.06 212 PRO A N 1
ATOM 1653 C CA . PRO A 1 212 ? 15.828 1.677 -20.978 1.00 97.06 212 PRO A CA 1
ATOM 1654 C C . PRO A 1 212 ? 17.050 1.799 -21.891 1.00 97.06 212 PRO A C 1
ATOM 1656 O O . PRO A 1 212 ? 17.072 1.216 -22.973 1.00 97.06 212 PRO A O 1
ATOM 1659 N N . HIS A 1 213 ? 18.115 2.482 -21.469 1.00 95.06 213 HIS A N 1
ATOM 1660 C CA . HIS A 1 213 ? 19.395 2.522 -22.190 1.00 95.06 213 HIS A CA 1
ATOM 1661 C C . HIS A 1 213 ? 19.944 1.130 -22.540 1.00 95.06 213 HIS A C 1
ATOM 1663 O O . HIS A 1 213 ? 20.603 0.942 -23.564 1.00 95.06 213 HIS A O 1
ATOM 1669 N N . ASN A 1 214 ? 19.636 0.123 -21.724 1.00 95.06 214 ASN A N 1
ATOM 1670 C CA . ASN A 1 214 ? 20.085 -1.246 -21.914 1.00 95.06 214 ASN A CA 1
ATOM 1671 C C . ASN A 1 214 ? 19.174 -2.078 -22.828 1.00 95.06 214 ASN A C 1
ATOM 1673 O O . ASN A 1 214 ? 19.414 -3.274 -22.963 1.00 95.06 214 ASN A O 1
ATOM 1677 N N . PHE A 1 215 ? 18.186 -1.488 -23.512 1.00 96.12 215 PHE A N 1
ATOM 1678 C CA . PHE A 1 215 ? 17.156 -2.214 -24.270 1.00 96.12 215 PHE A CA 1
ATOM 1679 C C . PHE A 1 215 ? 17.657 -3.264 -25.279 1.00 96.12 215 PHE A C 1
ATOM 1681 O O . PHE A 1 215 ? 16.950 -4.225 -25.575 1.00 96.12 215 PHE A O 1
ATOM 1688 N N . ARG A 1 216 ? 18.882 -3.127 -25.804 1.00 95.31 216 ARG A N 1
ATOM 1689 C CA . ARG A 1 216 ? 19.494 -4.099 -26.735 1.00 95.31 216 ARG A CA 1
ATOM 1690 C C . ARG A 1 216 ? 20.361 -5.164 -26.057 1.00 95.31 216 ARG A C 1
ATOM 1692 O O . ARG A 1 216 ? 20.933 -6.012 -26.734 1.00 95.31 216 ARG A O 1
ATOM 1699 N N . ARG A 1 217 ? 20.534 -5.110 -24.738 1.00 94.19 217 ARG A N 1
ATOM 1700 C CA . ARG A 1 217 ? 21.578 -5.835 -23.999 1.00 94.19 217 ARG A CA 1
ATOM 1701 C C . ARG A 1 217 ? 21.009 -7.004 -23.207 1.00 94.19 217 ARG A C 1
ATOM 1703 O O . ARG A 1 217 ? 21.175 -7.084 -21.993 1.00 94.19 217 ARG A O 1
ATOM 1710 N N . ASN A 1 218 ? 20.404 -7.938 -23.928 1.00 95.00 218 ASN A N 1
ATOM 1711 C CA . ASN A 1 218 ? 19.697 -9.075 -23.346 1.00 95.00 218 ASN A CA 1
ATOM 1712 C C . ASN A 1 218 ? 20.329 -10.402 -23.787 1.00 95.00 218 ASN A C 1
ATOM 1714 O O . ASN A 1 218 ? 20.853 -10.527 -24.893 1.00 95.00 218 ASN A O 1
ATOM 1718 N N . SER A 1 219 ? 20.258 -11.410 -22.925 1.00 97.00 219 SER A N 1
ATOM 1719 C CA . SER A 1 219 ? 20.556 -12.803 -23.245 1.00 97.00 219 SER A CA 1
ATOM 1720 C C . SER A 1 219 ? 19.280 -13.509 -23.684 1.00 97.00 219 SER A C 1
ATOM 1722 O O . SER A 1 219 ? 18.283 -13.457 -22.967 1.00 97.00 219 SER A O 1
ATOM 1724 N N . LYS A 1 220 ? 19.320 -14.244 -24.805 1.00 97.12 220 LYS A N 1
ATOM 1725 C CA . LYS A 1 220 ? 18.178 -15.055 -25.272 1.00 97.12 220 LYS A CA 1
ATOM 1726 C C . LYS A 1 220 ? 17.684 -16.035 -24.201 1.00 97.12 220 LYS A C 1
ATOM 1728 O O . LYS A 1 220 ? 16.484 -16.228 -24.070 1.00 97.12 220 LYS A O 1
ATOM 1733 N N . ARG A 1 221 ? 18.602 -16.606 -23.409 1.00 97.56 221 ARG A N 1
ATOM 1734 C CA . ARG A 1 221 ? 18.278 -17.525 -22.304 1.00 97.56 221 ARG A CA 1
ATOM 1735 C C . ARG A 1 221 ? 17.456 -16.840 -21.213 1.00 97.56 221 ARG A C 1
ATOM 1737 O O . ARG A 1 221 ? 16.463 -17.395 -20.775 1.00 97.56 221 ARG A O 1
ATOM 1744 N N . VAL A 1 222 ? 17.848 -15.631 -20.807 1.00 98.19 222 VAL A N 1
ATOM 1745 C CA . VAL A 1 222 ? 17.117 -14.878 -19.772 1.00 98.19 222 VAL A CA 1
ATOM 1746 C C . VAL A 1 222 ? 15.796 -14.352 -20.319 1.00 98.19 222 VAL A C 1
ATOM 1748 O O . VAL A 1 222 ? 14.791 -14.421 -19.631 1.00 98.19 222 VAL A O 1
ATOM 1751 N N . VAL A 1 223 ? 15.760 -13.903 -21.576 1.00 98.38 223 VAL A N 1
ATOM 1752 C CA . VAL A 1 223 ? 14.500 -13.507 -22.225 1.00 98.38 223 VAL A CA 1
ATOM 1753 C C . VAL A 1 223 ? 13.500 -14.663 -22.241 1.00 98.38 223 VAL A C 1
ATOM 1755 O O . VAL A 1 223 ? 12.343 -14.476 -21.882 1.00 98.38 223 VAL A O 1
ATOM 1758 N N . ARG A 1 224 ? 13.958 -15.869 -22.595 1.00 98.25 224 ARG A N 1
ATOM 1759 C CA . ARG A 1 224 ? 13.134 -17.079 -22.555 1.00 98.25 224 ARG A CA 1
ATOM 1760 C C . ARG A 1 224 ? 12.621 -17.373 -21.141 1.00 98.25 224 ARG A C 1
ATOM 1762 O O . ARG A 1 224 ? 11.431 -17.603 -20.992 1.00 98.25 224 ARG A O 1
ATOM 1769 N N . LEU A 1 225 ? 13.483 -17.265 -20.127 1.00 98.12 225 LEU A N 1
ATOM 1770 C CA . LEU A 1 225 ? 13.102 -17.443 -18.721 1.00 98.12 225 LEU A CA 1
ATOM 1771 C C . LEU A 1 225 ? 11.959 -16.501 -18.303 1.00 98.12 225 LEU A C 1
ATOM 1773 O O . LEU A 1 225 ? 11.004 -16.938 -17.678 1.00 98.12 225 LEU A O 1
ATOM 1777 N N . PHE A 1 226 ? 12.022 -15.221 -18.681 1.00 98.38 226 PHE A N 1
ATOM 1778 C CA . PHE A 1 226 ? 10.949 -14.258 -18.391 1.00 98.38 226 PHE A CA 1
ATOM 1779 C C . PHE A 1 226 ? 9.646 -14.608 -19.114 1.00 98.38 226 PHE A C 1
ATOM 1781 O O . PHE A 1 226 ? 8.571 -14.481 -18.544 1.00 98.38 226 PHE A O 1
ATOM 1788 N N . SER A 1 227 ? 9.743 -15.050 -20.368 1.00 97.62 227 SER A N 1
ATOM 1789 C CA . SER A 1 227 ? 8.584 -15.449 -21.170 1.00 97.62 227 SER A CA 1
ATOM 1790 C C . SER A 1 227 ? 7.895 -16.698 -20.611 1.00 97.62 227 SER A C 1
ATOM 1792 O O . SER A 1 227 ? 6.672 -16.778 -20.633 1.00 97.62 227 SER A O 1
ATOM 1794 N N . GLU A 1 228 ? 8.671 -17.679 -20.142 1.00 98.00 228 GLU A N 1
ATOM 1795 C CA . GLU A 1 228 ? 8.169 -18.947 -19.592 1.00 98.00 228 GLU A CA 1
ATOM 1796 C C . GLU A 1 228 ? 7.634 -18.804 -18.157 1.00 98.00 228 GLU A C 1
ATOM 1798 O O . GLU A 1 228 ? 6.787 -19.594 -17.755 1.00 98.00 228 GLU A O 1
ATOM 1803 N N . HIS A 1 229 ? 8.072 -17.779 -17.418 1.00 97.69 229 HIS A N 1
ATOM 1804 C CA . HIS A 1 229 ? 7.702 -17.534 -16.018 1.00 97.69 229 HIS A CA 1
ATOM 1805 C C . HIS A 1 229 ? 7.148 -16.117 -15.810 1.00 97.69 229 HIS A C 1
ATOM 1807 O O . HIS A 1 229 ? 7.535 -15.407 -14.878 1.00 97.69 229 HIS A O 1
ATOM 1813 N N . ALA A 1 230 ? 6.259 -15.678 -16.706 1.00 96.06 230 ALA A N 1
ATOM 1814 C CA . ALA A 1 230 ? 5.669 -14.335 -16.681 1.00 96.06 230 ALA A CA 1
ATOM 1815 C C . ALA A 1 230 ? 4.784 -14.067 -15.444 1.00 96.06 230 ALA A C 1
ATOM 1817 O O . ALA A 1 230 ? 4.460 -12.918 -15.151 1.00 96.06 230 ALA A O 1
ATOM 1818 N N . ASP A 1 231 ? 4.404 -15.113 -14.707 1.00 95.25 231 ASP A N 1
ATOM 1819 C CA . ASP A 1 231 ? 3.741 -15.040 -13.403 1.00 95.25 231 ASP A CA 1
ATOM 1820 C C . ASP A 1 231 ? 4.704 -14.661 -12.261 1.00 95.25 231 ASP A C 1
ATOM 1822 O O . ASP A 1 231 ? 4.267 -14.157 -11.228 1.00 95.25 231 ASP A O 1
ATOM 1826 N N . ARG A 1 232 ? 6.017 -14.867 -12.444 1.00 97.25 232 ARG A N 1
ATOM 1827 C CA . ARG A 1 232 ? 7.059 -14.606 -11.432 1.00 97.25 232 ARG A CA 1
ATOM 1828 C C . ARG A 1 232 ? 8.019 -13.489 -11.808 1.00 97.25 232 ARG A C 1
ATOM 1830 O O . ARG A 1 232 ? 8.598 -12.883 -10.912 1.00 97.25 232 ARG A O 1
ATOM 1837 N N . LEU A 1 233 ? 8.234 -13.248 -13.098 1.00 98.25 233 LEU A N 1
ATOM 1838 C CA . LEU A 1 233 ? 9.229 -12.311 -13.611 1.00 98.25 233 LEU A CA 1
ATOM 1839 C C . LEU A 1 233 ? 8.584 -11.255 -14.505 1.00 98.25 233 LEU A C 1
ATOM 1841 O O . LEU A 1 233 ? 7.931 -11.573 -15.496 1.00 98.25 233 LEU A O 1
ATOM 1845 N N . SER A 1 234 ? 8.842 -9.986 -14.203 1.00 98.50 234 SER A N 1
ATOM 1846 C CA . SER A 1 234 ? 8.352 -8.859 -15.001 1.00 98.50 234 SER A CA 1
ATOM 1847 C C . SER A 1 234 ? 9.379 -7.733 -15.114 1.00 98.50 234 SER A C 1
ATOM 1849 O O . SER A 1 234 ? 10.437 -7.752 -14.480 1.00 98.50 234 SER A O 1
ATOM 1851 N N . LEU A 1 235 ? 9.076 -6.740 -15.953 1.00 98.62 235 LEU A N 1
ATOM 1852 C CA . LEU A 1 235 ? 9.911 -5.561 -16.177 1.00 98.62 235 LEU A CA 1
ATOM 1853 C C . LEU A 1 235 ? 9.108 -4.287 -15.923 1.00 98.62 235 LEU A C 1
ATOM 1855 O O . LEU A 1 235 ? 7.968 -4.183 -16.370 1.00 98.62 235 LEU A O 1
ATOM 1859 N N . CYS A 1 236 ? 9.734 -3.295 -15.296 1.00 98.62 236 CYS A N 1
ATOM 1860 C CA . CYS A 1 236 ? 9.244 -1.918 -15.239 1.00 98.62 236 CYS A CA 1
ATOM 1861 C C . CYS A 1 236 ? 10.363 -0.927 -15.604 1.00 98.62 236 CYS A C 1
ATOM 1863 O O . CYS A 1 236 ? 11.516 -1.320 -15.805 1.00 98.62 236 CYS A O 1
ATOM 1865 N N . PHE A 1 237 ? 10.033 0.361 -15.733 1.00 98.56 237 PHE A N 1
ATOM 1866 C CA . PHE A 1 237 ? 11.009 1.386 -16.108 1.00 98.56 237 PHE A CA 1
ATOM 1867 C C . PHE A 1 237 ? 11.901 1.748 -14.924 1.00 98.56 237 PHE A C 1
ATOM 1869 O O . PHE A 1 237 ? 11.404 2.026 -13.837 1.00 98.56 237 PHE A O 1
ATOM 1876 N N . HIS A 1 238 ? 13.208 1.850 -15.168 1.00 97.56 238 HIS A N 1
ATOM 1877 C CA . HIS A 1 238 ? 14.162 2.440 -14.231 1.00 97.56 238 HIS A CA 1
ATOM 1878 C C . HIS A 1 238 ? 14.874 3.643 -14.848 1.00 97.56 238 HIS A C 1
ATOM 1880 O O . HIS A 1 238 ? 16.014 3.564 -15.314 1.00 97.56 238 HIS A O 1
ATOM 1886 N N . GLY A 1 239 ? 14.146 4.756 -14.914 1.00 95.38 239 GLY A N 1
ATOM 1887 C CA . GLY A 1 239 ? 14.595 5.986 -15.554 1.00 95.38 239 GLY A CA 1
ATOM 1888 C C . GLY A 1 239 ? 14.660 5.894 -17.082 1.00 95.38 239 GLY A C 1
ATOM 1889 O O . GLY A 1 239 ? 13.763 5.346 -17.720 1.00 95.38 239 GLY A O 1
ATOM 1890 N N . ASN A 1 240 ? 15.717 6.448 -17.675 1.00 94.00 240 ASN A N 1
ATOM 1891 C CA . ASN A 1 240 ? 16.020 6.378 -19.106 1.00 94.00 240 ASN A CA 1
ATOM 1892 C C . ASN A 1 240 ? 17.472 5.946 -19.355 1.00 94.00 240 ASN A C 1
ATOM 1894 O O . ASN A 1 240 ? 17.721 4.868 -19.900 1.00 94.00 240 ASN A O 1
ATOM 1898 N N . ASP A 1 241 ? 18.429 6.793 -18.969 1.00 89.50 241 ASP A N 1
ATOM 1899 C CA . ASP A 1 241 ? 19.867 6.559 -19.136 1.00 89.50 241 ASP A CA 1
ATOM 1900 C C . ASP A 1 241 ? 20.542 6.131 -17.831 1.00 89.50 241 ASP A C 1
ATOM 1902 O O . ASP A 1 241 ? 21.671 5.628 -17.845 1.00 89.50 241 ASP A O 1
ATOM 1906 N N . HIS A 1 242 ? 19.846 6.318 -16.706 1.00 85.06 242 HIS A N 1
ATOM 1907 C CA . HIS A 1 242 ? 20.381 6.193 -15.361 1.00 85.06 242 HIS A CA 1
ATOM 1908 C C . HIS A 1 242 ? 21.656 7.057 -15.202 1.00 85.06 242 HIS A C 1
ATOM 1910 O O . HIS A 1 242 ? 22.686 6.665 -14.633 1.00 85.06 242 HIS A O 1
ATOM 1916 N N . GLY A 1 243 ? 21.587 8.287 -15.724 1.00 75.88 243 GLY A N 1
ATOM 1917 C CA . GLY A 1 243 ? 22.686 9.255 -15.752 1.00 75.88 243 GLY A CA 1
ATOM 1918 C C . GLY A 1 243 ? 23.017 9.896 -14.397 1.00 75.88 243 GLY A C 1
ATOM 1919 O O . GLY A 1 243 ? 24.005 10.627 -14.294 1.00 75.88 243 GLY A O 1
ATOM 1920 N N . GLY A 1 244 ? 22.242 9.612 -13.345 1.00 77.25 244 GLY A N 1
ATOM 1921 C CA . GLY A 1 244 ? 22.307 10.246 -12.026 1.00 77.25 244 GLY A CA 1
ATOM 1922 C C . GLY A 1 244 ? 20.916 10.675 -11.573 1.00 77.25 244 GLY A C 1
ATOM 1923 O O . GLY A 1 244 ? 19.967 9.920 -11.747 1.00 77.25 244 GLY A O 1
ATOM 1924 N N . ALA A 1 245 ? 20.792 11.901 -11.063 1.00 83.31 245 ALA A N 1
ATOM 1925 C CA . ALA A 1 245 ? 19.523 12.513 -10.662 1.00 83.31 245 ALA A CA 1
ATOM 1926 C C . ALA A 1 245 ? 18.692 12.986 -11.879 1.00 83.31 245 ALA A C 1
ATOM 1928 O O . ALA A 1 245 ? 18.245 14.125 -11.932 1.00 83.31 245 ALA A O 1
ATOM 1929 N N . GLU A 1 246 ? 18.554 12.137 -12.902 1.00 87.88 246 GLU A N 1
ATOM 1930 C CA . GLU A 1 246 ? 18.022 12.528 -14.217 1.00 87.88 246 GLU A CA 1
ATOM 1931 C C . GLU A 1 246 ? 16.552 12.965 -14.169 1.00 87.88 246 GLU A C 1
ATOM 1933 O O . GLU A 1 246 ? 16.166 13.847 -14.922 1.00 87.88 246 GLU A O 1
ATOM 1938 N N . PHE A 1 247 ? 15.766 12.435 -13.228 1.00 94.00 247 PHE A N 1
ATOM 1939 C CA . PHE A 1 247 ? 14.383 12.856 -12.980 1.00 94.00 247 PHE A CA 1
ATOM 1940 C C . PHE A 1 247 ? 14.240 13.855 -11.828 1.00 94.00 247 PHE A C 1
ATOM 1942 O O . PHE A 1 247 ? 13.125 14.218 -11.483 1.00 94.00 247 PHE A O 1
ATOM 1949 N N . ALA A 1 248 ? 15.340 14.322 -11.232 1.00 94.06 248 ALA A N 1
ATOM 1950 C CA . ALA A 1 248 ? 15.308 15.377 -10.214 1.00 94.06 248 ALA A CA 1
ATOM 1951 C C . ALA A 1 248 ? 15.367 16.793 -10.813 1.00 94.06 248 ALA A C 1
ATOM 1953 O O . ALA A 1 248 ? 15.414 17.771 -10.076 1.00 94.06 248 ALA A O 1
ATOM 1954 N N . VAL A 1 249 ? 15.424 16.906 -12.142 1.00 93.12 249 VAL A N 1
ATOM 1955 C CA . VAL A 1 249 ? 15.410 18.191 -12.850 1.00 93.12 249 VAL A CA 1
ATOM 1956 C C . VAL A 1 249 ? 13.988 18.749 -12.926 1.00 93.12 249 VAL A C 1
ATOM 1958 O O . VAL A 1 249 ? 13.025 17.987 -12.920 1.00 93.12 249 VAL A O 1
ATOM 1961 N N . THR A 1 250 ? 13.859 20.068 -13.042 1.00 93.81 250 THR A N 1
ATOM 1962 C CA . THR A 1 250 ? 12.565 20.767 -13.156 1.00 93.81 250 THR A CA 1
ATOM 1963 C C . THR A 1 250 ? 12.245 21.210 -14.592 1.00 93.81 250 THR A C 1
ATOM 1965 O O . THR A 1 250 ? 11.156 21.700 -14.871 1.00 93.81 250 THR A O 1
ATOM 1968 N N . ASP A 1 251 ? 13.174 21.017 -15.538 1.00 92.75 251 ASP A N 1
ATOM 1969 C CA . ASP A 1 251 ? 12.968 21.337 -16.956 1.00 92.75 251 ASP A CA 1
ATOM 1970 C C . ASP A 1 251 ? 11.985 20.345 -17.599 1.00 92.75 251 ASP A C 1
ATOM 1972 O O . ASP A 1 251 ? 12.332 19.201 -17.913 1.00 92.75 251 ASP A O 1
ATOM 1976 N N . ALA A 1 252 ? 10.749 20.803 -17.811 1.00 91.06 252 ALA A N 1
ATOM 1977 C CA . ALA A 1 252 ? 9.675 20.009 -18.395 1.00 91.06 252 ALA A CA 1
ATOM 1978 C C . ALA A 1 252 ? 10.016 19.478 -19.798 1.00 91.06 252 ALA A C 1
ATOM 1980 O O . ALA A 1 252 ? 9.749 18.311 -20.088 1.00 91.06 252 ALA A O 1
ATOM 1981 N N . ALA A 1 253 ? 10.636 20.283 -20.667 1.00 90.38 253 ALA A N 1
ATOM 1982 C CA . ALA A 1 253 ? 10.961 19.859 -22.030 1.00 90.38 253 ALA A CA 1
ATOM 1983 C C . ALA A 1 253 ? 12.000 18.729 -22.021 1.00 90.38 253 ALA A C 1
ATOM 1985 O O . ALA A 1 253 ? 11.861 17.739 -22.749 1.00 90.38 253 ALA A O 1
ATOM 1986 N N . LEU A 1 254 ? 13.004 18.834 -21.145 1.00 90.56 254 LEU A N 1
ATOM 1987 C CA . LEU A 1 254 ? 13.987 17.775 -20.936 1.00 90.56 254 LEU A CA 1
ATOM 1988 C C . LEU A 1 254 ? 13.339 16.501 -20.370 1.00 90.56 254 LEU A C 1
ATOM 1990 O O . LEU A 1 254 ? 13.615 15.408 -20.869 1.00 90.56 254 LEU A O 1
ATOM 1994 N N . LEU A 1 255 ? 12.459 16.620 -19.369 1.00 93.69 255 LEU A N 1
ATOM 1995 C CA . LEU A 1 255 ? 11.721 15.488 -18.789 1.00 93.69 255 LEU A CA 1
ATOM 1996 C C . LEU A 1 255 ? 10.881 14.756 -19.844 1.00 93.69 255 LEU A C 1
ATOM 1998 O O . LEU A 1 255 ? 10.988 13.534 -19.974 1.00 93.69 255 LEU A O 1
ATOM 2002 N N . HIS A 1 256 ? 10.110 15.492 -20.648 1.00 92.75 256 HIS A N 1
ATOM 2003 C CA . HIS A 1 256 ? 9.322 14.934 -21.748 1.00 92.75 256 HIS A CA 1
ATOM 2004 C C . HIS A 1 256 ? 10.200 14.233 -22.789 1.00 92.75 256 HIS A C 1
ATOM 2006 O O . HIS A 1 256 ? 9.879 13.126 -23.229 1.00 92.75 256 HIS A O 1
ATOM 2012 N N . ALA A 1 257 ? 11.346 14.816 -23.148 1.00 90.75 257 ALA A N 1
ATOM 2013 C CA . ALA A 1 257 ? 12.279 14.194 -24.079 1.00 90.75 257 ALA A CA 1
ATOM 2014 C C . ALA A 1 257 ? 12.912 12.902 -23.532 1.00 90.75 257 ALA A C 1
ATOM 2016 O O . ALA A 1 257 ? 13.045 11.917 -24.270 1.00 90.75 257 ALA A O 1
ATOM 2017 N N . MET A 1 258 ? 13.278 12.873 -22.246 1.00 93.19 258 MET A N 1
ATOM 2018 C CA . MET A 1 258 ? 13.804 11.671 -21.587 1.00 93.19 258 MET A CA 1
ATOM 2019 C C . MET A 1 258 ? 12.749 10.565 -21.519 1.00 93.19 258 MET A C 1
ATOM 2021 O O . MET A 1 258 ? 13.054 9.422 -21.865 1.00 93.19 258 MET A O 1
ATOM 2025 N N . LEU A 1 259 ? 11.507 10.892 -21.146 1.00 95.19 259 LEU A N 1
ATOM 2026 C CA . LEU A 1 259 ? 10.401 9.932 -21.125 1.00 95.19 259 LEU A CA 1
ATOM 2027 C C . LEU A 1 259 ? 10.089 9.403 -22.523 1.00 95.19 259 LEU A C 1
ATOM 2029 O O . LEU A 1 259 ? 10.005 8.193 -22.708 1.00 95.19 259 LEU A O 1
ATOM 2033 N N . HIS A 1 260 ? 10.011 10.278 -23.527 1.00 93.94 260 HIS A N 1
ATOM 2034 C CA . HIS A 1 260 ? 9.804 9.863 -24.913 1.00 93.94 260 HIS A CA 1
ATOM 2035 C C . HIS A 1 260 ? 10.896 8.893 -25.387 1.00 93.94 260 HIS A C 1
ATOM 2037 O O . HIS A 1 260 ? 10.609 7.854 -25.985 1.00 93.94 260 HIS A O 1
ATOM 2043 N N . THR A 1 261 ? 12.158 9.193 -25.071 1.00 94.06 261 THR A N 1
ATOM 2044 C CA . THR A 1 261 ? 13.300 8.334 -25.409 1.00 94.06 261 THR A CA 1
ATOM 2045 C C . THR A 1 261 ? 13.220 6.981 -24.697 1.00 94.06 261 THR A C 1
ATOM 2047 O O . THR A 1 261 ? 13.423 5.938 -25.326 1.00 94.06 261 THR A O 1
ATOM 2050 N N . ALA A 1 262 ? 12.890 6.974 -23.403 1.00 96.38 262 ALA A N 1
ATOM 2051 C CA . ALA A 1 262 ? 12.701 5.754 -22.626 1.00 96.38 262 ALA A CA 1
ATOM 2052 C C . ALA A 1 262 ? 11.589 4.876 -23.219 1.00 96.38 262 ALA A C 1
ATOM 2054 O O . ALA A 1 262 ? 11.786 3.676 -23.420 1.00 96.38 262 ALA A O 1
ATOM 2055 N N . GLU A 1 263 ? 10.445 5.474 -23.562 1.00 96.88 263 GLU A N 1
ATOM 2056 C CA . GLU A 1 263 ? 9.314 4.786 -24.188 1.00 96.88 263 GLU A CA 1
ATOM 2057 C C . GLU A 1 263 ? 9.698 4.170 -25.537 1.00 96.88 263 GLU A C 1
ATOM 2059 O O . GLU A 1 263 ? 9.415 2.997 -25.777 1.00 96.88 263 GLU A O 1
ATOM 2064 N N . GLN A 1 264 ? 10.394 4.914 -26.404 1.00 96.75 264 GLN A N 1
ATOM 2065 C CA . GLN A 1 264 ? 10.865 4.391 -27.689 1.00 96.75 264 GLN A CA 1
ATOM 2066 C C . GLN A 1 264 ? 11.811 3.195 -27.514 1.00 96.75 264 GLN A C 1
ATOM 2068 O O . GLN A 1 264 ? 11.692 2.194 -28.231 1.00 96.75 264 GLN A O 1
ATOM 2073 N N . ARG A 1 265 ? 12.740 3.280 -26.554 1.00 97.44 265 ARG A N 1
ATOM 2074 C CA . ARG A 1 265 ? 13.694 2.205 -26.244 1.00 97.44 265 ARG A CA 1
ATOM 2075 C C . ARG A 1 265 ? 12.987 0.964 -25.715 1.00 97.44 265 ARG A C 1
ATOM 2077 O O . ARG A 1 265 ? 13.274 -0.131 -26.193 1.00 97.44 265 ARG A O 1
ATOM 2084 N N . MET A 1 266 ? 12.029 1.117 -24.803 1.00 98.06 266 MET A N 1
ATOM 2085 C CA . MET A 1 266 ? 11.272 -0.021 -24.271 1.00 98.06 266 MET A CA 1
ATOM 2086 C C . MET A 1 266 ? 10.277 -0.599 -25.280 1.00 98.06 266 MET A C 1
ATOM 2088 O O . MET A 1 266 ? 10.105 -1.813 -25.336 1.00 98.06 266 MET A O 1
ATOM 2092 N N . ALA A 1 267 ? 9.710 0.215 -26.171 1.00 97.88 267 ALA A N 1
ATOM 2093 C CA . ALA A 1 267 ? 8.932 -0.294 -27.296 1.00 97.88 267 ALA A CA 1
ATOM 2094 C C . ALA A 1 267 ? 9.808 -1.120 -28.257 1.00 97.88 267 ALA A C 1
ATOM 2096 O O . ALA A 1 267 ? 9.382 -2.162 -28.757 1.00 97.88 267 ALA A O 1
ATOM 2097 N N . ALA A 1 268 ? 11.048 -0.686 -28.509 1.00 98.06 268 ALA A N 1
ATOM 2098 C CA . ALA A 1 268 ? 12.009 -1.463 -29.287 1.00 98.06 268 ALA A CA 1
ATOM 2099 C C . ALA A 1 268 ? 12.446 -2.747 -28.560 1.00 98.06 268 ALA A C 1
ATOM 2101 O O . ALA A 1 268 ? 12.527 -3.791 -29.205 1.00 98.06 268 ALA A O 1
ATOM 2102 N N . HIS A 1 269 ? 12.670 -2.696 -27.239 1.00 98.38 269 HIS A N 1
ATOM 2103 C CA . HIS A 1 269 ? 12.930 -3.879 -26.404 1.00 98.38 269 HIS A CA 1
ATOM 2104 C C . HIS A 1 269 ? 11.827 -4.926 -26.565 1.00 98.38 269 HIS A C 1
ATOM 2106 O O . HIS A 1 269 ? 12.126 -6.074 -26.896 1.00 98.38 269 HIS A O 1
ATOM 2112 N N . GLY A 1 270 ? 10.564 -4.514 -26.415 1.00 97.94 270 GLY A N 1
ATOM 2113 C CA . GLY A 1 270 ? 9.411 -5.402 -26.530 1.00 97.94 270 GLY A CA 1
ATOM 2114 C C . GLY A 1 270 ? 9.294 -6.025 -27.920 1.00 97.94 270 GLY A C 1
ATOM 2115 O O . GLY A 1 270 ? 9.141 -7.236 -28.033 1.00 97.94 270 GLY A O 1
ATOM 2116 N N . ARG A 1 271 ? 9.488 -5.246 -28.996 1.00 98.19 271 ARG A N 1
ATOM 2117 C CA . ARG A 1 271 ? 9.518 -5.795 -30.369 1.00 98.19 271 ARG A CA 1
ATOM 2118 C C . ARG A 1 271 ? 10.644 -6.809 -30.591 1.00 98.19 271 ARG A C 1
ATOM 2120 O O . ARG A 1 271 ? 10.475 -7.740 -31.367 1.00 98.19 271 ARG A O 1
ATOM 2127 N N . MET A 1 272 ? 11.798 -6.617 -29.950 1.00 97.31 272 MET A N 1
ATOM 2128 C CA . MET A 1 272 ? 12.963 -7.496 -30.109 1.00 97.31 272 MET A CA 1
ATOM 2129 C C . MET A 1 272 ? 12.885 -8.772 -29.268 1.00 97.31 272 MET A C 1
ATOM 2131 O O . MET A 1 272 ? 13.457 -9.788 -29.657 1.00 97.31 272 MET A O 1
ATOM 2135 N N . THR A 1 273 ? 12.267 -8.703 -28.090 1.00 97.81 273 THR A N 1
ATOM 2136 C CA . THR A 1 273 ? 12.325 -9.773 -27.081 1.00 97.81 273 THR A CA 1
ATOM 2137 C C . THR A 1 273 ? 10.984 -10.452 -26.829 1.00 97.81 273 THR A C 1
ATOM 2139 O O . THR A 1 273 ? 10.971 -11.545 -26.277 1.00 97.81 273 THR A O 1
ATOM 2142 N N . GLY A 1 274 ? 9.871 -9.821 -27.211 1.00 97.69 274 GLY A N 1
ATOM 2143 C CA . GLY A 1 274 ? 8.519 -10.241 -26.845 1.00 97.69 274 GLY A CA 1
ATOM 2144 C C . GLY A 1 274 ? 8.131 -9.916 -25.399 1.00 97.69 274 GLY A C 1
ATOM 2145 O O . GLY A 1 274 ? 6.986 -10.141 -25.025 1.00 97.69 274 GLY A O 1
ATOM 2146 N N . LEU A 1 275 ? 9.045 -9.376 -24.584 1.00 97.75 275 LEU A N 1
ATOM 2147 C CA . LEU A 1 275 ? 8.767 -9.096 -23.179 1.00 97.75 275 LEU A CA 1
ATOM 2148 C C . LEU A 1 275 ? 8.034 -7.759 -23.013 1.00 97.75 275 LEU A C 1
ATOM 2150 O O . LEU A 1 275 ? 8.501 -6.739 -23.534 1.00 97.75 275 LEU A O 1
ATOM 2154 N N . PRO A 1 276 ? 6.917 -7.721 -22.269 1.00 96.31 276 PRO A N 1
ATOM 2155 C CA . PRO A 1 276 ? 6.275 -6.467 -21.917 1.00 96.31 276 PRO A CA 1
ATOM 2156 C C . PRO A 1 276 ? 7.108 -5.711 -20.874 1.00 96.31 276 PRO A C 1
ATOM 2158 O O . PRO A 1 276 ? 7.757 -6.308 -20.017 1.00 96.31 276 PRO A O 1
ATOM 2161 N N . CYS A 1 277 ? 7.042 -4.382 -20.927 1.00 97.56 277 CYS A N 1
ATOM 2162 C CA . CYS A 1 277 ? 7.512 -3.512 -19.856 1.00 97.56 277 CYS A CA 1
ATOM 2163 C C . CYS A 1 277 ? 6.318 -2.739 -19.304 1.00 97.56 277 CYS A C 1
ATOM 2165 O O . CYS A 1 277 ? 5.601 -2.060 -20.045 1.00 97.56 277 CYS A O 1
ATOM 2167 N N . GLU A 1 278 ? 6.085 -2.876 -18.009 1.00 97.31 278 GLU A N 1
ATOM 2168 C CA . GLU A 1 278 ? 4.987 -2.231 -17.311 1.00 97.31 278 GLU A CA 1
ATOM 2169 C C . GLU A 1 278 ? 5.227 -0.728 -17.223 1.00 97.31 278 GLU A C 1
ATOM 2171 O O . GLU A 1 278 ? 6.347 -0.281 -16.985 1.00 97.31 278 GLU A O 1
ATOM 2176 N N . ARG A 1 279 ? 4.165 0.070 -17.382 1.00 97.31 279 ARG A N 1
ATOM 2177 C CA . ARG A 1 279 ? 4.226 1.539 -17.376 1.00 97.31 279 ARG A CA 1
ATOM 2178 C C . ARG A 1 279 ? 4.315 2.102 -15.956 1.00 97.31 279 ARG A C 1
ATOM 2180 O O . ARG A 1 279 ? 3.562 2.992 -15.582 1.00 97.31 279 ARG A O 1
ATOM 2187 N N . VAL A 1 280 ? 5.240 1.571 -15.170 1.00 98.44 280 VAL A N 1
ATOM 2188 C CA . VAL A 1 280 ? 5.555 2.017 -13.815 1.00 98.44 280 VAL A CA 1
ATOM 2189 C C . VAL A 1 280 ? 6.989 2.523 -13.798 1.00 98.44 280 VAL A C 1
ATOM 2191 O O . VAL A 1 280 ? 7.887 1.838 -14.287 1.00 98.44 280 VAL A O 1
ATOM 2194 N N . MET A 1 281 ? 7.192 3.726 -13.260 1.00 98.62 281 MET A N 1
ATOM 2195 C CA . MET A 1 281 ? 8.512 4.345 -13.143 1.00 98.62 281 MET A CA 1
ATOM 2196 C C . MET A 1 281 ? 9.106 4.096 -11.759 1.00 98.62 281 MET A C 1
ATOM 2198 O O . MET A 1 281 ? 8.575 4.566 -10.759 1.00 98.62 281 MET A O 1
ATOM 2202 N N . VAL A 1 282 ? 10.247 3.421 -11.701 1.00 98.38 282 VAL A N 1
ATOM 2203 C CA . VAL A 1 282 ? 11.109 3.373 -10.520 1.00 98.38 282 VAL A CA 1
ATOM 2204 C C . VAL A 1 282 ? 12.210 4.406 -10.703 1.00 98.38 282 VAL A C 1
ATOM 2206 O O . VAL A 1 282 ? 13.031 4.281 -11.614 1.00 98.38 282 VAL A O 1
ATOM 2209 N N . PHE A 1 283 ? 12.262 5.425 -9.848 1.00 96.62 283 PHE A N 1
ATOM 2210 C CA . PHE A 1 283 ? 13.253 6.489 -10.008 1.00 96.62 283 PHE A CA 1
ATOM 2211 C C . PHE A 1 283 ? 14.677 6.009 -9.683 1.00 96.62 283 PHE A C 1
ATOM 2213 O O . PHE A 1 283 ? 14.921 5.531 -8.569 1.00 96.62 283 PHE A O 1
ATOM 2220 N N . PRO A 1 284 ? 15.648 6.188 -10.600 1.00 91.88 284 PRO A N 1
ATOM 2221 C CA . PRO A 1 284 ? 17.056 5.942 -10.317 1.00 91.88 284 PRO A CA 1
ATOM 2222 C C . PRO A 1 284 ? 17.516 6.680 -9.064 1.00 91.88 284 PRO A C 1
ATOM 2224 O O . PRO A 1 284 ? 17.288 7.884 -8.917 1.00 91.88 284 PRO A O 1
ATOM 2227 N N . GLN A 1 285 ? 18.183 5.960 -8.157 1.00 89.25 285 GLN A N 1
ATOM 2228 C CA . GLN A 1 285 ? 18.721 6.517 -6.903 1.00 89.25 285 GLN A CA 1
ATOM 2229 C C . GLN A 1 285 ? 17.652 7.147 -5.991 1.00 89.25 285 GLN A C 1
ATOM 2231 O O . GLN A 1 285 ? 17.985 7.889 -5.068 1.00 89.25 285 GLN A O 1
ATOM 2236 N N . GLY A 1 286 ? 16.377 6.891 -6.287 1.00 92.31 286 GLY A N 1
ATOM 2237 C CA . GLY A 1 286 ? 15.217 7.463 -5.629 1.00 92.31 286 GLY A CA 1
ATOM 2238 C C . GLY A 1 286 ? 15.061 8.978 -5.734 1.00 92.31 286 GLY A C 1
ATOM 2239 O O . GLY A 1 286 ? 14.434 9.579 -4.863 1.00 92.31 286 GLY A O 1
ATOM 2240 N N . ARG A 1 287 ? 15.629 9.607 -6.772 1.00 95.25 287 ARG A N 1
ATOM 2241 C CA . ARG A 1 287 ? 15.610 11.069 -6.947 1.00 95.25 287 ARG A CA 1
ATOM 2242 C C . ARG A 1 287 ? 14.618 11.483 -8.029 1.00 95.25 287 ARG A C 1
ATOM 2244 O O . ARG A 1 287 ? 14.777 11.089 -9.184 1.00 95.25 287 ARG A O 1
ATOM 2251 N N . PHE A 1 288 ? 13.647 12.316 -7.662 1.00 96.00 288 PHE A N 1
ATOM 2252 C CA . PHE A 1 288 ? 12.637 12.854 -8.573 1.00 96.00 288 PHE A CA 1
ATOM 2253 C C . PHE A 1 288 ? 12.227 14.285 -8.196 1.00 96.00 288 PHE A C 1
ATOM 2255 O O . PHE A 1 288 ? 12.440 14.694 -7.057 1.00 96.00 288 PHE A O 1
ATOM 2262 N N . SER A 1 289 ? 11.649 15.028 -9.136 1.00 96.31 289 SER A N 1
ATOM 2263 C CA . SER A 1 289 ? 11.017 16.340 -8.937 1.00 96.31 289 SER A CA 1
ATOM 2264 C C . SER A 1 289 ? 9.490 16.245 -9.064 1.00 96.31 289 SER A C 1
ATOM 2266 O O . SER A 1 289 ? 8.956 15.257 -9.579 1.00 96.31 289 SER A O 1
ATOM 2268 N N . VAL A 1 290 ? 8.760 17.274 -8.627 1.00 95.44 290 VAL A N 1
ATOM 2269 C CA . VAL A 1 290 ? 7.299 17.336 -8.829 1.00 95.44 290 VAL A CA 1
ATOM 2270 C C . VAL A 1 290 ? 6.963 17.400 -10.324 1.00 95.44 290 VAL A C 1
ATOM 2272 O O . VAL A 1 290 ? 6.016 16.763 -10.785 1.00 95.44 290 VAL A O 1
ATOM 2275 N N . GLU A 1 291 ? 7.790 18.080 -11.112 1.00 95.31 291 GLU A N 1
ATOM 2276 C CA . GLU A 1 291 ? 7.669 18.185 -12.564 1.00 95.31 291 GLU A CA 1
ATOM 2277 C C . GLU A 1 291 ? 7.853 16.826 -13.247 1.00 95.31 291 GLU A C 1
ATOM 2279 O O . GLU A 1 291 ? 7.153 16.524 -14.214 1.00 95.31 291 GLU A O 1
ATOM 2284 N N . ALA A 1 292 ? 8.728 15.956 -12.729 1.00 96.38 292 ALA A N 1
ATOM 2285 C CA . ALA A 1 292 ? 8.857 14.589 -13.230 1.00 96.38 292 ALA A CA 1
ATOM 2286 C C . ALA A 1 292 ? 7.573 13.773 -13.017 1.00 96.38 292 ALA A C 1
ATOM 2288 O O . ALA A 1 292 ? 7.176 13.013 -13.903 1.00 96.38 292 ALA A O 1
ATOM 2289 N N . MET A 1 293 ? 6.895 13.957 -11.880 1.00 95.88 293 MET A N 1
ATOM 2290 C CA . MET A 1 293 ? 5.598 13.325 -11.601 1.00 95.88 293 MET A CA 1
ATOM 2291 C C . MET A 1 293 ? 4.516 13.829 -12.565 1.00 95.88 293 MET A C 1
ATOM 2293 O O . MET A 1 293 ? 3.775 13.026 -13.140 1.00 95.88 293 MET A O 1
ATOM 2297 N N . ALA A 1 294 ? 4.475 15.140 -12.822 1.00 93.69 294 ALA A N 1
ATOM 2298 C CA . ALA A 1 294 ? 3.582 15.732 -13.818 1.00 93.69 294 ALA A CA 1
ATOM 2299 C C . ALA A 1 294 ? 3.857 15.186 -15.232 1.00 93.69 294 ALA A C 1
ATOM 2301 O O . ALA A 1 294 ? 2.930 14.797 -15.948 1.00 93.69 294 ALA A O 1
ATOM 2302 N N . ALA A 1 295 ? 5.130 15.077 -15.621 1.00 94.31 295 ALA A N 1
ATOM 2303 C CA . ALA A 1 295 ? 5.527 14.540 -16.917 1.00 94.31 295 ALA A CA 1
ATOM 2304 C C . ALA A 1 295 ? 5.129 13.059 -17.070 1.00 94.31 295 ALA A C 1
ATOM 2306 O O . ALA A 1 295 ? 4.568 12.680 -18.099 1.00 94.31 295 ALA A O 1
ATOM 2307 N N . LEU A 1 296 ? 5.325 12.220 -16.044 1.00 95.81 296 LEU A N 1
ATOM 2308 C CA . LEU A 1 296 ? 4.870 10.820 -16.049 1.00 95.81 296 LEU A CA 1
ATOM 2309 C C . LEU A 1 296 ? 3.354 10.705 -16.253 1.00 95.81 296 LEU A C 1
ATOM 2311 O O . LEU A 1 296 ? 2.906 9.890 -17.068 1.00 95.81 296 LEU A O 1
ATOM 2315 N N . ARG A 1 297 ? 2.575 11.560 -15.576 1.00 92.62 297 ARG A N 1
ATOM 2316 C CA . ARG A 1 297 ? 1.118 11.646 -15.743 1.00 92.62 297 ARG A CA 1
ATOM 2317 C C . ARG A 1 297 ? 0.745 11.964 -17.189 1.00 92.62 297 ARG A C 1
ATOM 2319 O O . ARG A 1 297 ? -0.029 11.224 -17.789 1.00 92.62 297 ARG A O 1
ATOM 2326 N N . MET A 1 298 ? 1.352 12.988 -17.792 1.00 91.38 298 MET A N 1
ATOM 2327 C CA . MET A 1 298 ? 1.113 13.357 -19.199 1.00 91.38 298 MET A CA 1
ATOM 2328 C C . MET A 1 298 ? 1.547 12.268 -20.189 1.00 91.38 298 MET A C 1
ATOM 2330 O O . MET A 1 298 ? 0.963 12.106 -21.262 1.00 91.38 298 MET A O 1
ATOM 2334 N N . HIS A 1 299 ? 2.550 11.469 -19.830 1.00 93.25 299 HIS A N 1
ATOM 2335 C CA . HIS A 1 299 ? 2.935 10.300 -20.608 1.00 93.25 299 HIS A CA 1
ATOM 2336 C C . HIS A 1 299 ? 2.033 9.088 -20.358 1.00 93.25 299 HIS A C 1
ATOM 2338 O O . HIS A 1 299 ? 2.244 8.077 -21.012 1.00 93.25 299 HIS A O 1
ATOM 2344 N N . THR A 1 300 ? 0.993 9.153 -19.521 1.00 92.56 300 THR A N 1
ATOM 2345 C CA . THR A 1 300 ? 0.083 8.028 -19.212 1.00 92.56 300 THR A CA 1
ATOM 2346 C C . THR A 1 300 ? 0.811 6.829 -18.589 1.00 92.56 300 THR A C 1
ATOM 2348 O O . THR A 1 300 ? 0.591 5.676 -18.960 1.00 92.56 300 THR A O 1
ATOM 2351 N N . PHE A 1 301 ? 1.768 7.090 -17.695 1.00 96.69 301 PHE A N 1
ATOM 2352 C CA . PHE A 1 301 ? 2.259 6.050 -16.787 1.00 96.69 301 PHE A CA 1
ATOM 2353 C C . PHE A 1 301 ? 1.170 5.684 -15.766 1.00 96.69 301 PHE A C 1
ATOM 2355 O O . PHE A 1 301 ? 0.291 6.492 -15.470 1.00 96.69 301 PHE A O 1
ATOM 2362 N N . ASP A 1 302 ? 1.226 4.465 -15.234 1.00 97.06 302 ASP A N 1
ATOM 2363 C CA . ASP A 1 302 ? 0.277 3.980 -14.231 1.00 97.06 302 ASP A CA 1
ATOM 2364 C C . ASP A 1 302 ? 0.606 4.557 -12.848 1.00 97.06 302 ASP A C 1
ATOM 2366 O O . ASP A 1 302 ? -0.295 5.000 -12.140 1.00 97.06 302 ASP A O 1
ATOM 2370 N N . ALA A 1 303 ? 1.891 4.583 -12.483 1.00 98.06 303 ALA A N 1
ATOM 2371 C CA . ALA A 1 303 ? 2.385 5.169 -11.239 1.00 98.06 303 ALA A CA 1
ATOM 2372 C C . ALA A 1 303 ? 3.911 5.352 -11.258 1.00 98.06 303 ALA A C 1
ATOM 2374 O O . ALA A 1 303 ? 4.609 4.878 -12.164 1.00 98.06 303 ALA A O 1
ATOM 2375 N N . ALA A 1 304 ? 4.425 5.983 -10.205 1.00 98.44 304 ALA A N 1
ATOM 2376 C CA . ALA A 1 304 ? 5.816 5.894 -9.796 1.00 98.44 304 ALA A CA 1
ATOM 2377 C C . ALA A 1 304 ? 5.961 5.045 -8.523 1.00 98.44 304 ALA A C 1
ATOM 2379 O O . ALA A 1 304 ? 5.061 4.999 -7.685 1.00 98.44 304 ALA A O 1
ATOM 2380 N N . ILE A 1 305 ? 7.116 4.403 -8.359 1.00 98.69 305 ILE A N 1
ATOM 2381 C CA . ILE A 1 305 ? 7.513 3.717 -7.129 1.00 98.69 305 ILE A CA 1
ATOM 2382 C C . ILE A 1 305 ? 8.846 4.300 -6.659 1.00 98.69 305 ILE A C 1
ATOM 2384 O O . ILE A 1 305 ? 9.796 4.410 -7.438 1.00 98.69 305 ILE A O 1
ATOM 2388 N N . ASN A 1 306 ? 8.942 4.637 -5.373 1.00 97.62 306 ASN A N 1
ATOM 2389 C CA . ASN A 1 306 ? 10.181 5.124 -4.780 1.00 97.62 306 ASN A CA 1
ATOM 2390 C C . ASN A 1 306 ? 10.366 4.696 -3.316 1.00 97.62 306 ASN A C 1
ATOM 2392 O O . ASN A 1 306 ? 9.419 4.324 -2.633 1.00 97.62 306 ASN A O 1
ATOM 2396 N N . THR A 1 307 ? 11.599 4.749 -2.812 1.00 95.06 307 THR A N 1
ATOM 2397 C CA . THR A 1 307 ? 11.893 4.492 -1.391 1.00 95.06 307 THR A CA 1
ATOM 2398 C C . THR A 1 307 ? 11.548 5.709 -0.528 1.00 95.06 307 THR A C 1
ATOM 2400 O O . THR A 1 307 ? 10.868 5.574 0.492 1.00 95.06 307 THR A O 1
ATOM 2403 N N . ALA A 1 308 ? 11.981 6.900 -0.954 1.00 92.44 308 ALA A N 1
ATOM 2404 C CA . ALA A 1 308 ? 11.607 8.162 -0.326 1.00 92.44 308 ALA A CA 1
ATOM 2405 C C . ALA A 1 308 ? 10.251 8.636 -0.860 1.00 92.44 308 ALA A C 1
ATOM 2407 O O . ALA A 1 308 ? 9.990 8.576 -2.063 1.00 92.44 308 ALA A O 1
ATOM 2408 N N . ALA A 1 309 ? 9.404 9.139 0.033 1.00 93.00 309 ALA A N 1
ATOM 2409 C CA . ALA A 1 309 ? 8.081 9.633 -0.328 1.00 93.00 309 ALA A CA 1
ATOM 2410 C C . ALA A 1 309 ? 8.064 11.123 -0.703 1.00 93.00 309 ALA A C 1
ATOM 2412 O O . ALA A 1 309 ? 6.987 11.690 -0.813 1.00 93.00 309 ALA A O 1
ATOM 2413 N N . HIS A 1 310 ? 9.226 11.758 -0.878 1.00 93.38 310 HIS A N 1
ATOM 2414 C CA . HIS A 1 310 ? 9.343 13.189 -1.145 1.00 93.38 310 HIS A CA 1
ATOM 2415 C C . HIS A 1 310 ? 10.316 13.494 -2.298 1.00 93.38 310 HIS A C 1
ATOM 2417 O O . HIS A 1 310 ? 11.219 12.688 -2.552 1.00 93.38 310 HIS A O 1
ATOM 2423 N N . PRO A 1 311 ? 10.152 14.639 -2.992 1.00 93.94 311 PRO A N 1
ATOM 2424 C CA . PRO A 1 311 ? 11.042 15.059 -4.065 1.00 93.94 311 PRO A CA 1
ATOM 2425 C C . PRO A 1 311 ? 12.472 15.299 -3.574 1.00 93.94 311 PRO A C 1
ATOM 2427 O O . PRO A 1 311 ? 12.729 15.599 -2.407 1.00 93.94 311 PRO A O 1
ATOM 2430 N N . TRP A 1 312 ? 13.429 15.187 -4.488 1.00 92.38 312 TRP A N 1
ATOM 2431 C CA . TRP A 1 312 ? 14.839 15.417 -4.206 1.00 92.38 312 TRP A CA 1
ATOM 2432 C C . TRP A 1 312 ? 15.069 16.822 -3.633 1.00 92.38 312 TRP A C 1
ATOM 2434 O O . TRP A 1 312 ? 14.599 17.797 -4.203 1.00 92.38 312 TRP A O 1
ATOM 2444 N N . GLN A 1 313 ? 15.822 16.915 -2.529 1.00 89.12 313 GLN A N 1
ATOM 2445 C CA . GLN A 1 313 ? 16.116 18.167 -1.802 1.00 89.12 313 GLN A CA 1
ATOM 2446 C C . GLN A 1 313 ? 14.905 18.882 -1.180 1.00 89.12 313 GLN A C 1
ATOM 2448 O O . GLN A 1 313 ? 15.070 19.954 -0.606 1.00 89.12 313 GLN A O 1
ATOM 2453 N N . GLU A 1 314 ? 13.730 18.256 -1.184 1.00 88.50 314 GLU A N 1
ATOM 2454 C CA . GLU A 1 314 ? 12.539 18.749 -0.493 1.00 88.50 314 GLU A CA 1
ATOM 2455 C C . GLU A 1 314 ? 12.031 17.709 0.514 1.00 88.50 314 GLU A C 1
ATOM 2457 O O . GLU A 1 314 ? 10.982 17.101 0.287 1.00 88.50 314 GLU A O 1
ATOM 2462 N N . PRO A 1 315 ? 12.754 17.458 1.625 1.00 82.69 315 PRO A N 1
ATOM 2463 C CA . PRO A 1 315 ? 12.291 16.533 2.649 1.00 82.69 315 PRO A CA 1
ATOM 2464 C C . PRO A 1 315 ? 11.035 17.103 3.312 1.00 82.69 315 PRO A C 1
ATOM 2466 O O . PRO A 1 315 ? 11.105 17.963 4.185 1.00 82.69 315 PRO A O 1
ATOM 2469 N N . LYS A 1 316 ? 9.873 16.637 2.860 1.00 83.81 316 LYS A N 1
ATOM 2470 C CA . LYS A 1 316 ? 8.570 16.944 3.448 1.00 83.81 316 LYS A CA 1
ATOM 2471 C C . LYS A 1 316 ? 8.039 15.689 4.116 1.00 83.81 316 LYS A C 1
ATOM 2473 O O . LYS A 1 316 ? 8.082 14.609 3.518 1.00 83.81 316 LYS A O 1
ATOM 2478 N N . GLN A 1 317 ? 7.545 15.838 5.338 1.00 89.88 317 GLN A N 1
ATOM 2479 C CA . GLN A 1 317 ? 6.851 14.761 6.025 1.00 89.88 317 GLN A CA 1
ATOM 2480 C C . GLN A 1 317 ? 5.473 14.550 5.387 1.00 89.88 317 GLN A C 1
ATOM 2482 O O . GLN A 1 317 ? 4.868 15.462 4.806 1.00 89.88 317 GLN A O 1
ATOM 2487 N N . LEU A 1 318 ? 5.017 13.302 5.422 1.00 93.88 318 LEU A N 1
ATOM 2488 C CA . LEU A 1 318 ? 3.654 12.959 5.039 1.00 93.88 318 LEU A CA 1
ATOM 2489 C C . LEU A 1 318 ? 2.733 13.161 6.234 1.00 93.88 318 LEU A C 1
ATOM 2491 O O . LEU A 1 318 ? 3.183 13.135 7.380 1.00 93.88 318 LEU A O 1
ATOM 2495 N N . THR A 1 319 ? 1.445 13.320 5.962 1.00 95.69 319 THR A N 1
ATOM 2496 C CA . THR A 1 319 ? 0.426 13.263 7.007 1.00 95.69 319 THR A CA 1
ATOM 2497 C C . THR A 1 319 ? -0.015 11.822 7.265 1.00 95.69 319 THR A C 1
ATOM 2499 O O . THR A 1 319 ? 0.180 10.934 6.424 1.00 95.69 319 THR A O 1
ATOM 2502 N N . LEU A 1 320 ? -0.661 11.563 8.408 1.00 94.94 320 LEU A N 1
ATOM 2503 C CA . LEU A 1 320 ? -1.280 10.252 8.666 1.00 94.94 320 LEU A CA 1
ATOM 2504 C C . LEU A 1 320 ? -2.312 9.893 7.595 1.00 94.94 320 LEU A C 1
ATOM 2506 O O . LEU A 1 320 ? -2.397 8.731 7.194 1.00 94.94 320 LEU A O 1
ATOM 2510 N N . ARG A 1 321 ? -3.071 10.885 7.105 1.00 95.06 321 ARG A N 1
ATOM 2511 C CA . ARG A 1 321 ? -4.029 10.697 6.014 1.00 95.06 321 ARG A CA 1
ATOM 2512 C C . ARG A 1 321 ? -3.349 10.124 4.785 1.00 95.06 321 ARG A C 1
ATOM 2514 O O . ARG A 1 321 ? -3.898 9.207 4.196 1.00 95.06 321 ARG A O 1
ATOM 2521 N N . GLU A 1 322 ? -2.193 10.646 4.390 1.00 94.94 322 GLU A N 1
ATOM 2522 C CA . GLU A 1 322 ? -1.483 10.185 3.192 1.00 94.94 322 GLU A CA 1
ATOM 2523 C C . GLU A 1 322 ? -0.800 8.834 3.395 1.00 94.94 322 GLU A C 1
ATOM 2525 O O . GLU A 1 322 ? -0.763 8.028 2.468 1.00 94.94 322 GLU A O 1
ATOM 2530 N N . LEU A 1 323 ? -0.286 8.563 4.599 1.00 94.69 323 LEU A N 1
ATOM 2531 C CA . LEU A 1 323 ? 0.294 7.262 4.936 1.00 94.69 323 LEU A CA 1
ATOM 2532 C C . LEU A 1 323 ? -0.753 6.149 4.945 1.00 94.69 323 LEU A C 1
ATOM 2534 O O . LEU A 1 323 ? -0.443 5.023 4.575 1.00 94.69 323 LEU A O 1
ATOM 2538 N N . ALA A 1 324 ? -1.987 6.455 5.347 1.00 95.44 324 ALA A N 1
ATOM 2539 C CA . ALA A 1 324 ? -3.111 5.525 5.411 1.00 95.44 324 ALA A CA 1
ATOM 2540 C C . ALA A 1 324 ? -3.856 5.383 4.066 1.00 95.44 324 ALA A C 1
ATOM 2542 O O . ALA A 1 324 ? -5.083 5.237 4.031 1.00 95.44 324 ALA A O 1
ATOM 2543 N N . GLN A 1 325 ? -3.130 5.470 2.948 1.00 95.56 325 GLN A N 1
ATOM 2544 C CA . GLN A 1 325 ? -3.647 5.321 1.585 1.00 95.56 325 GLN A CA 1
ATOM 2545 C C . GLN A 1 325 ? -2.692 4.454 0.752 1.00 95.56 325 GLN A C 1
ATOM 2547 O O . GLN A 1 325 ? -1.483 4.491 0.989 1.00 95.56 325 GLN A O 1
ATOM 2552 N N . PRO A 1 326 ? -3.190 3.727 -0.269 1.00 97.38 326 PRO A N 1
ATOM 2553 C CA . PRO A 1 326 ? -2.344 2.902 -1.133 1.00 97.38 326 PRO A CA 1
ATOM 2554 C C . PRO A 1 326 ? -1.176 3.647 -1.796 1.00 97.38 326 PRO A C 1
ATOM 2556 O O . PRO A 1 326 ? -0.099 3.072 -1.960 1.00 97.38 326 PRO A O 1
ATOM 2559 N N . ALA A 1 327 ? -1.373 4.920 -2.158 1.00 97.00 327 ALA A N 1
ATOM 2560 C CA . ALA A 1 327 ? -0.355 5.765 -2.777 1.00 97.00 327 ALA A CA 1
ATOM 2561 C C . ALA A 1 327 ? -0.452 7.223 -2.312 1.00 97.00 327 ALA A C 1
ATOM 2563 O O . ALA A 1 327 ? -1.537 7.731 -2.023 1.00 97.00 327 ALA A O 1
ATOM 2564 N N . VAL A 1 328 ? 0.686 7.919 -2.336 1.00 95.38 328 VAL A N 1
ATOM 2565 C CA . VAL A 1 328 ? 0.765 9.367 -2.125 1.00 95.38 328 VAL A CA 1
ATOM 2566 C C . VAL A 1 328 ? 0.356 10.075 -3.416 1.00 95.38 328 VAL A C 1
ATOM 2568 O O . VAL A 1 328 ? 0.955 9.851 -4.467 1.00 95.38 328 VAL A O 1
ATOM 2571 N N . LEU A 1 329 ? -0.648 10.952 -3.332 1.00 92.88 329 LEU A N 1
ATOM 2572 C CA . LEU A 1 329 ? -1.180 11.719 -4.471 1.00 92.88 329 LEU A CA 1
ATOM 2573 C C . LEU A 1 329 ? -0.777 13.206 -4.445 1.00 92.88 329 LEU A C 1
ATOM 2575 O O . LEU A 1 329 ? -1.254 13.991 -5.259 1.00 92.88 329 LEU A O 1
ATOM 2579 N N . ARG A 1 330 ? 0.114 13.604 -3.528 1.00 91.25 330 ARG A N 1
ATOM 2580 C CA . ARG A 1 330 ? 0.527 15.001 -3.297 1.00 91.25 330 ARG A CA 1
ATOM 2581 C C . ARG A 1 330 ? 1.208 15.656 -4.506 1.00 91.25 330 ARG A C 1
ATOM 2583 O O . ARG A 1 330 ? 1.099 16.861 -4.700 1.00 91.25 330 ARG A O 1
ATOM 2590 N N . TYR A 1 331 ? 1.937 14.886 -5.313 1.00 92.62 331 TYR A N 1
ATOM 2591 C CA . TYR A 1 331 ? 2.817 15.432 -6.351 1.00 92.62 331 TYR A CA 1
ATOM 2592 C C . TYR A 1 331 ? 2.160 15.345 -7.730 1.00 92.62 331 TYR A C 1
ATOM 2594 O O . TYR A 1 331 ? 2.110 14.275 -8.336 1.00 92.62 331 TYR A O 1
ATOM 2602 N N . ALA A 1 332 ? 1.642 16.480 -8.213 1.00 89.56 332 ALA A N 1
ATOM 2603 C CA . ALA A 1 332 ? 0.945 16.613 -9.500 1.00 89.56 332 ALA A CA 1
ATOM 2604 C C . ALA A 1 332 ? -0.268 15.671 -9.673 1.00 89.56 332 ALA A C 1
ATOM 2606 O O . ALA A 1 332 ? -0.631 15.300 -10.799 1.00 89.56 332 ALA A O 1
ATOM 2607 N N . ALA A 1 333 ? -0.875 15.254 -8.554 1.00 88.88 333 ALA A N 1
ATOM 2608 C CA . ALA A 1 333 ? -1.924 14.238 -8.499 1.00 88.88 333 ALA A CA 1
ATOM 2609 C C . ALA A 1 333 ? -1.550 12.931 -9.228 1.00 88.88 333 ALA A C 1
ATOM 2611 O O . ALA A 1 333 ? -2.413 12.246 -9.784 1.00 88.88 333 ALA A O 1
ATOM 2612 N N . PHE A 1 334 ? -0.253 12.609 -9.279 1.00 93.62 334 PHE A N 1
ATOM 2613 C CA . PHE A 1 334 ? 0.260 11.385 -9.876 1.00 93.62 334 PHE A CA 1
ATOM 2614 C C . PHE A 1 334 ? 0.642 10.382 -8.776 1.00 93.62 334 PHE A C 1
ATOM 2616 O O . PHE A 1 334 ? 1.345 10.768 -7.839 1.00 93.62 334 PHE A O 1
ATOM 2623 N N . PRO A 1 335 ? 0.212 9.109 -8.861 1.00 96.06 335 PRO A N 1
ATOM 2624 C CA . PRO A 1 335 ? 0.447 8.149 -7.789 1.00 96.06 335 PRO A CA 1
ATOM 2625 C C . PRO A 1 335 ? 1.921 7.834 -7.544 1.00 96.06 335 PRO A C 1
ATOM 2627 O O . PRO A 1 335 ? 2.626 7.365 -8.441 1.00 96.06 335 PRO A O 1
ATOM 2630 N N . LEU A 1 336 ? 2.359 8.037 -6.300 1.00 97.88 336 LEU A N 1
ATOM 2631 C CA . LEU A 1 336 ? 3.648 7.593 -5.785 1.00 97.88 336 LEU A CA 1
ATOM 2632 C C . LEU A 1 336 ? 3.452 6.484 -4.751 1.00 97.88 336 LEU A C 1
ATOM 2634 O O . LEU A 1 336 ? 2.952 6.720 -3.651 1.00 97.88 336 LEU A O 1
ATOM 2638 N N . PHE A 1 337 ? 3.905 5.283 -5.084 1.00 98.44 337 PHE A N 1
ATOM 2639 C CA . PHE A 1 337 ? 3.947 4.155 -4.163 1.00 98.44 337 PHE A CA 1
ATOM 2640 C C . PHE A 1 337 ? 5.302 4.083 -3.468 1.00 98.44 337 PHE A C 1
ATOM 2642 O O . PHE A 1 337 ? 6.353 4.285 -4.082 1.00 98.44 337 PHE A O 1
ATOM 2649 N N . THR A 1 338 ? 5.285 3.748 -2.182 1.00 97.19 338 THR A N 1
ATOM 2650 C CA . THR A 1 338 ? 6.509 3.573 -1.402 1.00 97.19 338 THR A CA 1
ATOM 2651 C C . THR A 1 338 ? 6.985 2.122 -1.427 1.00 97.19 338 THR A C 1
ATOM 2653 O O . THR A 1 338 ? 6.193 1.178 -1.472 1.00 97.19 338 THR A O 1
ATOM 2656 N N . ARG A 1 339 ? 8.301 1.923 -1.379 1.00 97.44 339 ARG A N 1
ATOM 2657 C CA . ARG A 1 339 ? 8.938 0.608 -1.203 1.00 97.44 339 ARG A CA 1
ATOM 2658 C C . ARG A 1 339 ? 9.957 0.642 -0.065 1.00 97.44 339 ARG A C 1
ATOM 2660 O O . ARG A 1 339 ? 10.393 1.718 0.357 1.00 97.44 339 ARG A O 1
ATOM 2667 N N . ARG A 1 340 ? 10.330 -0.533 0.441 1.00 96.50 340 ARG A N 1
ATOM 2668 C CA . ARG A 1 340 ? 11.272 -0.697 1.563 1.00 96.50 340 ARG A CA 1
ATOM 2669 C C . ARG A 1 340 ? 12.269 -1.806 1.278 1.00 96.50 340 ARG A C 1
ATOM 2671 O O . ARG A 1 340 ? 11.937 -2.756 0.577 1.00 96.50 340 ARG A O 1
ATOM 2678 N N . TYR A 1 341 ? 13.468 -1.701 1.835 1.00 96.88 341 TYR A N 1
ATOM 2679 C CA . TYR A 1 341 ? 14.405 -2.823 1.813 1.00 96.88 341 TYR A CA 1
ATOM 2680 C C . TYR A 1 341 ? 13.868 -3.974 2.671 1.00 96.88 341 TYR A C 1
ATOM 2682 O O . TYR A 1 341 ? 13.208 -3.729 3.685 1.00 96.88 341 TYR A O 1
ATOM 2690 N N . SER A 1 342 ? 14.167 -5.226 2.311 1.00 95.81 342 SER A N 1
ATOM 2691 C CA . SER A 1 342 ? 13.708 -6.411 3.061 1.00 95.81 342 SER A CA 1
ATOM 2692 C C . SER A 1 342 ? 14.071 -6.359 4.546 1.00 95.81 342 SER A C 1
ATOM 2694 O O . SER A 1 342 ? 13.245 -6.683 5.403 1.00 95.81 342 SER A O 1
ATOM 2696 N N . MET A 1 343 ? 15.270 -5.863 4.863 1.00 93.56 343 MET A N 1
ATOM 2697 C CA . MET A 1 343 ? 15.758 -5.700 6.236 1.00 93.56 343 MET A CA 1
ATOM 2698 C C . MET A 1 343 ? 14.946 -4.695 7.072 1.00 93.56 343 MET A C 1
ATOM 2700 O O . MET A 1 343 ? 14.965 -4.762 8.297 1.00 93.56 343 MET A O 1
ATOM 2704 N N . GLN A 1 344 ? 14.233 -3.768 6.428 1.00 92.56 344 GLN A N 1
ATOM 2705 C CA . GLN A 1 344 ? 13.432 -2.738 7.096 1.00 92.56 344 GLN A CA 1
ATOM 2706 C C . GLN A 1 344 ? 11.974 -3.167 7.293 1.00 92.56 344 GLN A C 1
ATOM 2708 O O . GLN A 1 344 ? 11.294 -2.593 8.131 1.00 92.56 344 GLN A O 1
ATOM 2713 N N . MET A 1 345 ? 11.495 -4.183 6.567 1.00 92.38 345 MET A N 1
ATOM 2714 C CA . MET A 1 345 ? 10.085 -4.579 6.574 1.00 92.38 345 MET A CA 1
ATOM 2715 C C . MET A 1 345 ? 9.712 -5.355 7.852 1.00 92.38 345 MET A C 1
ATOM 2717 O O . MET A 1 345 ? 9.913 -6.577 7.935 1.00 92.38 345 MET A O 1
ATOM 2721 N N . GLN A 1 346 ? 9.169 -4.638 8.842 1.00 93.50 346 GLN A N 1
ATOM 2722 C CA . GLN A 1 346 ? 8.768 -5.164 10.156 1.00 93.50 346 GLN A CA 1
ATOM 2723 C C . GLN A 1 346 ? 7.304 -5.634 10.197 1.00 93.50 346 GLN A C 1
ATOM 2725 O O . GLN A 1 346 ? 6.477 -5.219 9.390 1.00 93.50 346 GLN A O 1
ATOM 2730 N N . HIS A 1 347 ? 6.960 -6.472 11.182 1.00 95.75 347 HIS A N 1
ATOM 2731 C CA . HIS A 1 347 ? 5.617 -7.052 11.338 1.00 95.75 347 HIS A CA 1
ATOM 2732 C C . HIS A 1 347 ? 4.493 -6.006 11.423 1.00 95.75 347 HIS A C 1
ATOM 2734 O O . HIS A 1 347 ? 3.487 -6.136 10.730 1.00 95.75 347 HIS A O 1
ATOM 2740 N N . ALA A 1 348 ? 4.673 -4.960 12.234 1.00 94.94 348 ALA A N 1
ATOM 2741 C CA . ALA A 1 348 ? 3.661 -3.920 12.412 1.00 94.94 348 ALA A CA 1
ATOM 2742 C C . ALA A 1 348 ? 3.467 -3.066 11.143 1.00 94.94 348 ALA A C 1
ATOM 2744 O O . ALA A 1 348 ? 2.339 -2.706 10.812 1.00 94.94 348 ALA A O 1
ATOM 2745 N N . GLU A 1 349 ? 4.542 -2.803 10.387 1.00 94.88 349 GLU A N 1
ATOM 2746 C CA . GLU A 1 349 ? 4.454 -2.126 9.086 1.00 94.88 349 GLU A CA 1
ATOM 2747 C C . GLU A 1 349 ? 3.729 -3.005 8.058 1.00 94.88 349 GLU A C 1
ATOM 2749 O O . GLU A 1 349 ? 2.861 -2.511 7.342 1.00 94.88 349 GLU A O 1
ATOM 2754 N N . ILE A 1 350 ? 4.005 -4.315 8.021 1.00 97.62 350 ILE A N 1
ATOM 2755 C CA . ILE A 1 350 ? 3.284 -5.256 7.148 1.00 97.62 350 ILE A CA 1
ATOM 2756 C C . ILE A 1 350 ? 1.780 -5.231 7.455 1.00 97.62 350 ILE A C 1
ATOM 2758 O O . ILE A 1 350 ? 0.975 -5.079 6.536 1.00 97.62 350 ILE A O 1
ATOM 2762 N N . ALA A 1 351 ? 1.403 -5.329 8.734 1.00 97.50 351 ALA A N 1
ATOM 2763 C CA . ALA A 1 351 ? 0.005 -5.300 9.156 1.00 97.50 351 ALA A CA 1
ATOM 2764 C C . ALA A 1 351 ? -0.692 -3.986 8.780 1.00 97.50 351 ALA A C 1
ATOM 2766 O O . ALA A 1 351 ? -1.798 -4.007 8.242 1.00 97.50 351 ALA A O 1
ATOM 2767 N N . PHE A 1 352 ? -0.019 -2.851 8.981 1.00 97.38 352 PHE A N 1
ATOM 2768 C CA . PHE A 1 352 ? -0.527 -1.544 8.576 1.00 97.38 352 PHE A CA 1
ATOM 2769 C C . PHE A 1 352 ? -0.766 -1.450 7.070 1.00 97.38 352 PHE A C 1
ATOM 2771 O O . PHE A 1 352 ? -1.825 -1.000 6.630 1.00 97.38 352 PHE A O 1
ATOM 2778 N N . ARG A 1 353 ? 0.207 -1.895 6.272 1.00 97.69 353 ARG A N 1
ATOM 2779 C CA . ARG A 1 353 ? 0.119 -1.832 4.812 1.00 97.69 353 ARG A CA 1
ATOM 2780 C C . ARG A 1 353 ? -1.004 -2.720 4.282 1.00 97.69 353 ARG A C 1
ATOM 2782 O O . ARG A 1 353 ? -1.777 -2.249 3.458 1.00 97.69 353 ARG A O 1
ATOM 2789 N N . ILE A 1 354 ? -1.170 -3.929 4.824 1.00 97.50 354 ILE A N 1
ATOM 2790 C CA . ILE A 1 354 ? -2.316 -4.805 4.521 1.00 97.50 354 ILE A CA 1
ATOM 2791 C C . ILE A 1 354 ? -3.633 -4.109 4.877 1.00 97.50 354 ILE A C 1
ATOM 2793 O O . ILE A 1 354 ? -4.523 -4.006 4.036 1.00 97.50 354 ILE A O 1
ATOM 2797 N N . PHE A 1 355 ? -3.739 -3.570 6.095 1.00 97.19 355 PHE A N 1
ATOM 2798 C CA . PHE A 1 355 ? -4.965 -2.932 6.567 1.00 97.19 355 PHE A CA 1
ATOM 2799 C C . PHE A 1 355 ? -5.394 -1.781 5.644 1.00 97.19 355 PHE A C 1
ATOM 2801 O O . PHE A 1 355 ? -6.568 -1.679 5.302 1.00 97.19 355 PHE A O 1
ATOM 2808 N N . PHE A 1 356 ? -4.473 -0.934 5.180 1.00 97.19 356 PHE A N 1
ATOM 2809 C CA . PHE A 1 356 ? -4.798 0.210 4.314 1.00 97.19 356 PHE A CA 1
ATOM 2810 C C . PHE A 1 356 ? -4.699 -0.063 2.804 1.00 97.19 356 PHE A C 1
ATOM 2812 O O . PHE A 1 356 ? -4.863 0.864 2.011 1.00 97.19 356 PHE A O 1
ATOM 2819 N N . GLY A 1 357 ? -4.467 -1.311 2.384 1.00 97.00 357 GLY A N 1
ATOM 2820 C CA . GLY A 1 357 ? -4.373 -1.658 0.963 1.00 97.00 357 GLY A CA 1
ATOM 2821 C C . GLY A 1 357 ? -3.123 -1.135 0.263 1.00 97.00 357 GLY A C 1
ATOM 2822 O O . GLY A 1 357 ? -3.137 -0.893 -0.941 1.00 97.00 357 GLY A O 1
ATOM 2823 N N . ILE A 1 358 ? -2.049 -0.917 1.016 1.00 98.06 358 ILE A N 1
ATOM 2824 C CA . ILE A 1 358 ? -0.765 -0.449 0.504 1.00 98.06 358 ILE A CA 1
ATOM 2825 C C . ILE A 1 358 ? 0.021 -1.675 0.027 1.00 98.06 358 ILE A C 1
ATOM 2827 O O . ILE A 1 358 ? 0.329 -2.548 0.843 1.00 98.06 358 ILE A O 1
ATOM 2831 N N . PRO A 1 359 ? 0.388 -1.772 -1.263 1.00 98.06 359 PRO A N 1
ATOM 2832 C CA . PRO A 1 359 ? 1.089 -2.946 -1.764 1.00 98.06 359 PRO A CA 1
ATOM 2833 C C . PRO A 1 359 ? 2.459 -3.102 -1.090 1.00 98.06 359 PRO A C 1
ATOM 2835 O O . PRO A 1 359 ? 3.221 -2.146 -0.922 1.00 98.06 359 PRO A O 1
ATOM 2838 N N . LEU A 1 360 ? 2.801 -4.337 -0.730 1.00 98.44 360 LEU A N 1
ATOM 2839 C CA . LEU A 1 360 ? 4.047 -4.711 -0.067 1.00 98.44 360 LEU A CA 1
ATOM 2840 C C . LEU A 1 360 ? 5.196 -4.792 -1.082 1.00 98.44 360 LEU A C 1
ATOM 2842 O O . LEU A 1 360 ? 5.589 -5.860 -1.546 1.00 98.44 360 LEU A O 1
ATOM 2846 N N . LEU A 1 361 ? 5.720 -3.625 -1.452 1.00 98.69 361 LEU A N 1
ATOM 2847 C CA . LEU A 1 361 ? 6.833 -3.490 -2.394 1.00 98.69 361 LEU A CA 1
ATOM 2848 C C . LEU A 1 361 ? 8.188 -3.544 -1.671 1.00 98.69 361 LEU A C 1
ATOM 2850 O O . LEU A 1 361 ? 8.501 -2.657 -0.866 1.00 98.69 361 LEU A O 1
ATOM 2854 N N . LEU A 1 362 ? 8.991 -4.562 -1.982 1.00 98.62 362 LEU A N 1
ATOM 2855 C CA . LEU A 1 362 ? 10.370 -4.709 -1.513 1.00 98.62 362 LEU A CA 1
ATOM 2856 C C . LEU A 1 362 ? 11.346 -4.175 -2.566 1.00 98.62 362 LEU A C 1
ATOM 2858 O O . LEU A 1 362 ? 11.141 -4.405 -3.753 1.00 98.62 362 LEU A O 1
ATOM 2862 N N . VAL A 1 363 ? 12.402 -3.476 -2.151 1.00 97.94 363 VAL A N 1
ATOM 2863 C CA . VAL A 1 363 ? 13.517 -3.082 -3.029 1.00 97.94 363 VAL A CA 1
ATOM 2864 C C . VAL A 1 363 ? 14.777 -3.816 -2.646 1.00 97.94 363 VAL A C 1
ATOM 2866 O O . VAL A 1 363 ? 15.134 -3.844 -1.476 1.00 97.94 363 VAL A O 1
ATOM 2869 N N . GLU A 1 364 ? 15.474 -4.335 -3.647 1.00 97.88 364 GLU A N 1
ATOM 2870 C CA . GLU A 1 364 ? 16.800 -4.905 -3.494 1.00 97.88 364 GLU A CA 1
ATOM 2871 C C . GLU A 1 364 ? 17.707 -4.529 -4.666 1.00 97.88 364 GLU A C 1
ATOM 2873 O O . GLU A 1 364 ? 17.258 -4.121 -5.738 1.00 97.88 364 GLU A O 1
ATOM 2878 N N . HIS A 1 365 ? 19.005 -4.700 -4.459 1.00 96.44 365 HIS A N 1
ATOM 2879 C CA . HIS A 1 365 ? 20.011 -4.653 -5.514 1.00 96.44 365 HIS A CA 1
ATOM 2880 C C . HIS A 1 365 ? 20.705 -6.014 -5.598 1.00 96.44 365 HIS A C 1
ATOM 2882 O O . HIS A 1 365 ? 20.352 -6.965 -4.903 1.00 96.44 365 HIS A O 1
ATOM 2888 N N . HIS A 1 366 ? 21.679 -6.156 -6.494 1.00 95.50 366 HIS A N 1
ATOM 2889 C CA . HIS A 1 366 ? 22.295 -7.455 -6.744 1.00 95.50 366 HIS A CA 1
ATOM 2890 C C . HIS A 1 366 ? 23.044 -8.043 -5.533 1.00 95.50 366 HIS A C 1
ATOM 2892 O O . HIS A 1 366 ? 23.321 -9.236 -5.528 1.00 95.50 366 HIS A O 1
ATOM 2898 N N . ASP A 1 367 ? 23.448 -7.229 -4.561 1.00 94.69 367 ASP A N 1
ATOM 2899 C CA . ASP A 1 367 ? 24.235 -7.607 -3.384 1.00 94.69 367 ASP A CA 1
ATOM 2900 C C . ASP A 1 367 ? 23.455 -8.464 -2.385 1.00 94.69 367 ASP A C 1
ATOM 2902 O O . ASP A 1 367 ? 24.047 -9.367 -1.796 1.00 94.69 367 ASP A O 1
ATOM 2906 N N . ILE A 1 368 ? 22.126 -8.315 -2.293 1.00 96.12 368 ILE A N 1
ATOM 2907 C CA . ILE A 1 368 ? 21.306 -9.183 -1.430 1.00 96.12 368 ILE A CA 1
ATOM 2908 C C . ILE A 1 368 ? 21.458 -10.668 -1.793 1.00 96.12 368 ILE A C 1
ATOM 2910 O O . ILE A 1 368 ? 21.293 -11.542 -0.952 1.00 96.12 368 ILE A O 1
ATOM 2914 N N . PHE A 1 369 ? 21.797 -10.982 -3.048 1.00 97.06 369 PHE A N 1
ATOM 2915 C CA . PHE A 1 369 ? 21.903 -12.360 -3.533 1.00 97.06 369 PHE A CA 1
ATOM 2916 C C . PHE A 1 369 ? 23.228 -13.043 -3.169 1.00 97.06 369 PHE A C 1
ATOM 2918 O O . PHE A 1 369 ? 23.373 -14.249 -3.400 1.00 97.06 369 PHE A O 1
ATOM 2925 N N . GLU A 1 370 ? 24.181 -12.310 -2.581 1.00 95.62 370 GLU A N 1
ATOM 2926 C CA . GLU A 1 370 ? 25.330 -12.919 -1.907 1.00 95.62 370 GLU A CA 1
ATOM 2927 C C . GLU A 1 370 ? 24.857 -13.708 -0.677 1.00 95.62 370 GLU A C 1
ATOM 2929 O O . GLU A 1 370 ? 25.187 -14.887 -0.537 1.00 95.62 370 GLU A O 1
ATOM 2934 N N . ASN A 1 371 ? 23.994 -13.094 0.143 1.00 95.69 371 ASN A N 1
ATOM 2935 C CA . ASN A 1 371 ? 23.345 -13.715 1.295 1.00 95.69 371 ASN A CA 1
ATOM 2936 C C . ASN A 1 371 ? 21.848 -13.329 1.366 1.00 95.69 371 ASN A C 1
ATOM 2938 O O . ASN A 1 371 ? 21.500 -12.326 1.996 1.00 95.69 371 ASN A O 1
ATOM 2942 N N . PRO A 1 372 ? 20.948 -14.126 0.753 1.00 96.88 372 PRO A N 1
ATOM 2943 C CA . PRO A 1 372 ? 19.546 -13.750 0.567 1.00 96.88 372 PRO A CA 1
ATOM 2944 C C . PRO A 1 372 ? 18.668 -13.919 1.815 1.00 96.88 372 PRO A C 1
ATOM 2946 O O . PRO A 1 372 ? 17.456 -13.738 1.716 1.00 96.88 372 PRO A O 1
ATOM 2949 N N . GLN A 1 373 ? 19.232 -14.257 2.981 1.00 97.00 373 GLN A N 1
ATOM 2950 C CA . GLN A 1 373 ? 18.443 -14.598 4.170 1.00 97.00 373 GLN A CA 1
ATOM 2951 C C . GLN A 1 373 ? 17.480 -13.477 4.582 1.00 97.00 373 GLN A C 1
ATOM 2953 O O . GLN A 1 373 ? 16.311 -13.741 4.835 1.00 97.00 373 GLN A O 1
ATOM 2958 N N . ASN A 1 374 ? 17.926 -12.216 4.552 1.00 96.19 374 ASN A N 1
ATOM 2959 C CA . ASN A 1 374 ? 17.068 -11.077 4.899 1.00 96.19 374 ASN A CA 1
ATOM 2960 C C . ASN A 1 374 ? 15.854 -10.946 3.962 1.00 96.19 374 ASN A C 1
ATOM 2962 O O . ASN A 1 374 ? 14.751 -10.637 4.423 1.00 96.19 374 ASN A O 1
ATOM 2966 N N . LEU A 1 375 ? 16.043 -11.213 2.664 1.00 98.19 375 LEU A N 1
ATOM 2967 C CA . LEU A 1 375 ? 14.962 -11.223 1.679 1.00 98.19 375 LEU A CA 1
ATOM 2968 C C . LEU A 1 375 ? 13.990 -12.374 1.950 1.00 98.19 375 LEU A C 1
ATOM 2970 O O . LEU A 1 375 ? 12.782 -12.152 2.006 1.00 98.19 375 LEU A O 1
ATOM 2974 N N . ILE A 1 376 ? 14.518 -13.581 2.160 1.00 98.44 376 ILE A N 1
ATOM 2975 C CA . ILE A 1 376 ? 13.726 -14.782 2.452 1.00 98.44 376 ILE A CA 1
ATOM 2976 C C . ILE A 1 376 ? 12.905 -14.588 3.732 1.00 98.44 376 ILE A C 1
ATOM 2978 O O . ILE A 1 376 ? 11.708 -14.877 3.753 1.00 98.44 376 ILE A O 1
ATOM 2982 N N . ASP A 1 377 ? 13.508 -14.028 4.779 1.00 97.94 377 ASP A N 1
ATOM 2983 C CA . ASP A 1 377 ? 12.827 -13.762 6.042 1.00 97.94 377 ASP A CA 1
ATOM 2984 C C . ASP A 1 377 ? 11.708 -12.731 5.868 1.00 97.94 377 ASP A C 1
ATOM 2986 O O . ASP A 1 377 ? 10.620 -12.914 6.416 1.00 97.94 377 ASP A O 1
ATOM 2990 N N . ALA A 1 378 ? 11.937 -11.668 5.088 1.00 98.12 378 ALA A N 1
ATOM 2991 C CA . ALA A 1 378 ? 10.915 -10.665 4.787 1.00 98.12 378 ALA A CA 1
ATOM 2992 C C . ALA A 1 378 ? 9.739 -11.255 3.998 1.00 98.12 378 ALA A C 1
ATOM 2994 O O . ALA A 1 378 ? 8.586 -11.041 4.373 1.00 98.12 378 ALA A O 1
ATOM 2995 N N . VAL A 1 379 ? 10.018 -12.051 2.961 1.00 98.31 379 VAL A N 1
ATOM 2996 C CA . VAL A 1 379 ? 8.998 -12.794 2.203 1.00 98.31 379 VAL A CA 1
ATOM 2997 C C . VAL A 1 379 ? 8.208 -13.717 3.132 1.00 98.31 379 VAL A C 1
ATOM 2999 O O . VAL A 1 379 ? 6.978 -13.705 3.125 1.00 98.31 379 VAL A O 1
ATOM 3002 N N . GLY A 1 380 ? 8.896 -14.462 3.999 1.00 97.69 380 GLY A N 1
ATOM 3003 C CA . GLY A 1 380 ? 8.264 -15.337 4.981 1.00 97.69 380 GLY A CA 1
ATOM 3004 C C . GLY A 1 380 ? 7.375 -14.581 5.972 1.00 97.69 380 GLY A C 1
ATOM 3005 O O . GLY A 1 380 ? 6.289 -15.057 6.303 1.00 97.69 380 GLY A O 1
ATOM 3006 N N . ARG A 1 381 ? 7.794 -13.392 6.432 1.00 97.25 381 ARG A N 1
ATOM 3007 C CA . ARG A 1 381 ? 6.962 -12.519 7.280 1.00 97.25 381 ARG A CA 1
ATOM 3008 C C . ARG A 1 381 ? 5.690 -12.082 6.551 1.00 97.25 381 ARG A C 1
ATOM 3010 O O . ARG A 1 381 ? 4.615 -12.186 7.133 1.00 97.25 381 ARG A O 1
ATOM 3017 N N . ILE A 1 382 ? 5.804 -11.658 5.291 1.00 98.06 382 ILE A N 1
ATOM 3018 C CA . ILE A 1 382 ? 4.666 -11.238 4.458 1.00 98.06 382 ILE A CA 1
ATOM 3019 C C . ILE A 1 382 ? 3.677 -12.395 4.255 1.00 98.06 382 ILE A C 1
ATOM 3021 O O . ILE A 1 382 ? 2.493 -12.242 4.549 1.00 98.06 382 ILE A O 1
ATOM 3025 N N . ASN A 1 383 ? 4.168 -13.572 3.855 1.00 97.12 383 ASN A N 1
ATOM 3026 C CA . ASN A 1 383 ? 3.339 -14.759 3.610 1.00 97.12 383 ASN A CA 1
ATOM 3027 C C . ASN A 1 383 ? 2.592 -15.244 4.861 1.00 97.12 383 ASN A C 1
ATOM 3029 O O . ASN A 1 383 ? 1.491 -15.777 4.758 1.00 97.12 383 ASN A O 1
ATOM 3033 N N . ARG A 1 384 ? 3.169 -15.058 6.056 1.00 94.88 384 ARG A N 1
ATOM 3034 C CA . ARG A 1 384 ? 2.491 -15.384 7.322 1.00 94.88 384 ARG A CA 1
ATOM 3035 C C . ARG A 1 384 ? 1.432 -14.355 7.717 1.00 94.88 384 ARG A C 1
ATOM 3037 O O . ARG A 1 384 ? 0.451 -14.728 8.356 1.00 94.88 384 ARG A O 1
ATOM 3044 N N . ALA A 1 385 ? 1.639 -13.083 7.379 1.00 94.69 385 ALA A N 1
ATOM 3045 C CA . ALA A 1 385 ? 0.727 -12.002 7.743 1.00 94.69 385 ALA A CA 1
ATOM 3046 C C . ALA A 1 385 ? -0.559 -12.003 6.898 1.00 94.69 385 ALA A C 1
ATOM 3048 O O . ALA A 1 385 ? -1.632 -11.732 7.433 1.00 94.69 385 ALA A O 1
ATOM 3049 N N . ALA A 1 386 ? -0.465 -12.351 5.610 1.00 93.25 386 ALA A N 1
ATOM 3050 C CA . ALA A 1 386 ? -1.605 -12.470 4.701 1.00 93.25 386 ALA A CA 1
ATOM 3051 C C . ALA A 1 386 ? -1.496 -13.758 3.875 1.00 93.25 386 ALA A C 1
ATOM 3053 O O . ALA A 1 386 ? -0.694 -13.848 2.949 1.00 93.25 386 ALA A O 1
ATOM 3054 N N . ALA A 1 387 ? -2.314 -14.761 4.204 1.00 87.62 387 ALA A N 1
ATOM 3055 C CA . ALA A 1 387 ? -2.304 -16.055 3.513 1.00 87.62 387 ALA A CA 1
ATOM 3056 C C . ALA A 1 387 ? -2.803 -15.966 2.057 1.00 87.62 387 ALA A C 1
ATOM 3058 O O . ALA A 1 387 ? -2.469 -16.812 1.234 1.00 87.62 387 ALA A O 1
ATOM 3059 N N . ASP A 1 388 ? -3.598 -14.943 1.748 1.00 92.31 388 ASP A N 1
ATOM 3060 C CA . ASP A 1 388 ? -4.154 -14.635 0.432 1.00 92.31 388 ASP A CA 1
ATOM 3061 C C . ASP A 1 388 ? -3.319 -13.600 -0.348 1.00 92.31 388 ASP A C 1
ATOM 3063 O O . ASP A 1 388 ? -3.766 -13.105 -1.386 1.00 92.31 388 ASP A O 1
ATOM 3067 N N . ILE A 1 389 ? -2.108 -13.269 0.131 1.00 96.56 389 ILE A N 1
ATOM 3068 C CA . ILE A 1 389 ? -1.215 -12.320 -0.538 1.00 96.56 389 ILE A CA 1
ATOM 3069 C C . ILE A 1 389 ? -0.917 -12.765 -1.973 1.00 96.56 389 ILE A C 1
ATOM 3071 O O . ILE A 1 389 ? -0.510 -13.899 -2.241 1.00 96.56 389 ILE A O 1
ATOM 3075 N N . ARG A 1 390 ? -1.078 -11.840 -2.919 1.00 97.00 390 ARG A N 1
ATOM 3076 C CA . ARG A 1 390 ? -0.729 -12.059 -4.321 1.00 97.00 390 ARG A CA 1
ATOM 3077 C C . ARG A 1 390 ? 0.664 -11.527 -4.593 1.00 97.00 390 ARG A C 1
ATOM 3079 O O . ARG A 1 390 ? 0.880 -10.316 -4.647 1.00 97.00 390 ARG A O 1
ATOM 3086 N N . TRP A 1 391 ? 1.605 -12.434 -4.812 1.00 98.06 391 TRP A N 1
ATOM 3087 C CA . TRP A 1 391 ? 2.895 -12.068 -5.381 1.00 98.06 391 TRP A CA 1
ATOM 3088 C C . TRP A 1 391 ? 2.740 -11.859 -6.876 1.00 98.06 391 TRP A C 1
ATOM 3090 O O . TRP A 1 391 ? 2.588 -12.814 -7.632 1.00 98.06 391 TRP A O 1
ATOM 3100 N N . SER A 1 392 ? 2.739 -10.597 -7.282 1.00 95.88 392 SER A N 1
ATOM 3101 C CA . SER A 1 392 ? 2.523 -10.179 -8.662 1.00 95.88 392 SER A CA 1
ATOM 3102 C C . SER A 1 392 ? 3.654 -9.267 -9.121 1.00 95.88 392 SER A C 1
ATOM 3104 O O . SER A 1 392 ? 4.500 -8.846 -8.333 1.00 95.88 392 SER A O 1
ATOM 3106 N N . SER A 1 393 ? 3.651 -8.909 -10.401 1.00 98.00 393 SER A N 1
ATOM 3107 C CA . SER A 1 393 ? 4.485 -7.815 -10.886 1.00 98.00 393 SER A CA 1
ATOM 3108 C C . SER A 1 393 ? 4.152 -6.497 -10.172 1.00 98.00 393 SER A C 1
ATOM 3110 O O . SER A 1 393 ? 3.041 -6.306 -9.662 1.00 98.00 393 SER A O 1
ATOM 3112 N N . ALA A 1 394 ? 5.096 -5.557 -10.162 1.00 98.12 394 ALA A N 1
ATOM 3113 C CA . ALA A 1 394 ? 4.901 -4.240 -9.570 1.00 98.12 394 ALA A CA 1
ATOM 3114 C C . ALA A 1 394 ? 3.779 -3.468 -10.282 1.00 98.12 394 ALA A C 1
ATOM 3116 O O . ALA A 1 394 ? 2.987 -2.792 -9.630 1.00 98.12 394 ALA A O 1
ATOM 3117 N N . GLY A 1 395 ? 3.659 -3.600 -11.606 1.00 97.88 395 GLY A N 1
ATOM 3118 C CA . GLY A 1 395 ? 2.563 -3.008 -12.366 1.00 97.88 395 GLY A CA 1
ATOM 3119 C C . GLY A 1 395 ? 1.205 -3.627 -12.054 1.00 97.88 395 GLY A C 1
ATOM 3120 O O . GLY A 1 395 ? 0.233 -2.886 -11.932 1.00 97.88 395 GLY A O 1
ATOM 3121 N N . ALA A 1 396 ? 1.110 -4.945 -11.867 1.00 97.19 396 ALA A N 1
ATOM 3122 C CA . ALA A 1 396 ? -0.132 -5.574 -11.415 1.00 97.19 396 ALA A CA 1
ATOM 3123 C C . ALA A 1 396 ? -0.503 -5.125 -9.993 1.00 97.19 396 ALA A C 1
ATOM 3125 O O . ALA A 1 396 ? -1.638 -4.713 -9.772 1.00 97.19 396 ALA A O 1
ATOM 3126 N N . ALA A 1 397 ? 0.467 -5.100 -9.071 1.00 97.94 397 ALA A N 1
ATOM 3127 C CA . ALA A 1 397 ? 0.262 -4.636 -7.699 1.00 97.94 397 ALA A CA 1
ATOM 3128 C C . ALA A 1 397 ? -0.276 -3.196 -7.656 1.00 97.94 397 ALA A C 1
ATOM 3130 O O . ALA A 1 397 ? -1.222 -2.906 -6.931 1.00 97.94 397 ALA A O 1
ATOM 3131 N N . VAL A 1 398 ? 0.277 -2.303 -8.482 1.00 97.81 398 VAL A N 1
ATOM 3132 C CA . VAL A 1 398 ? -0.192 -0.916 -8.623 1.00 97.81 398 VAL A CA 1
ATOM 3133 C C . VAL A 1 398 ? -1.599 -0.844 -9.236 1.00 97.81 398 VAL A C 1
ATOM 3135 O O . VAL A 1 398 ? -2.453 -0.133 -8.716 1.00 97.81 398 VAL A O 1
ATOM 3138 N N . ARG A 1 399 ? -1.882 -1.587 -10.314 1.00 97.38 399 ARG A N 1
ATOM 3139 C CA . ARG A 1 399 ? -3.195 -1.560 -10.999 1.00 97.38 399 ARG A CA 1
ATOM 3140 C C . ARG A 1 399 ? -4.331 -2.158 -10.170 1.00 97.38 399 ARG A C 1
ATOM 3142 O O . ARG A 1 399 ? -5.491 -1.832 -10.410 1.00 97.38 399 ARG A O 1
ATOM 3149 N N . GLU A 1 400 ? -4.017 -3.046 -9.238 1.00 96.56 400 GLU A N 1
ATOM 3150 C CA . GLU A 1 400 ? -4.984 -3.643 -8.309 1.00 96.56 400 GLU A CA 1
ATOM 3151 C C . GLU A 1 400 ? -4.990 -2.951 -6.936 1.00 96.56 400 GLU A C 1
ATOM 3153 O O . GLU A 1 400 ? -5.775 -3.321 -6.066 1.00 96.56 400 GLU A O 1
ATOM 3158 N N . SER A 1 401 ? -4.193 -1.888 -6.753 1.00 96.81 401 SER A N 1
ATOM 3159 C CA . SER A 1 401 ? -4.259 -1.008 -5.579 1.00 96.81 401 SER A CA 1
ATOM 3160 C C . SER A 1 401 ? -5.491 -0.101 -5.658 1.00 96.81 401 SER A C 1
ATOM 3162 O O . SER A 1 401 ? -5.404 1.098 -5.931 1.00 96.81 401 SER A O 1
ATOM 3164 N N . ILE A 1 402 ? -6.662 -0.701 -5.462 1.00 97.44 402 ILE A N 1
ATOM 3165 C CA . ILE A 1 402 ? -7.956 -0.025 -5.400 1.00 97.44 402 ILE A CA 1
ATOM 3166 C C . ILE A 1 402 ? -8.576 -0.186 -4.016 1.00 97.44 402 ILE A C 1
ATOM 3168 O O . ILE A 1 402 ? -8.427 -1.228 -3.371 1.00 97.44 402 ILE A O 1
ATOM 3172 N N . LEU A 1 403 ? -9.325 0.829 -3.587 1.00 97.44 403 LEU A N 1
ATOM 3173 C CA . LEU A 1 403 ? -10.198 0.714 -2.422 1.00 97.44 403 LEU A CA 1
ATOM 3174 C C . LEU A 1 403 ? -11.648 0.610 -2.877 1.00 97.44 403 LEU A C 1
ATOM 3176 O O . LEU A 1 403 ? -12.092 1.381 -3.723 1.00 97.44 403 LEU A O 1
ATOM 3180 N N . CYS A 1 404 ? -12.391 -0.316 -2.291 1.00 96.81 404 CYS A N 1
ATOM 3181 C CA . CYS A 1 404 ? -13.778 -0.597 -2.614 1.00 96.81 404 CYS A CA 1
ATOM 3182 C C . CYS A 1 404 ? -14.676 -0.343 -1.402 1.00 96.81 404 CYS A C 1
ATOM 3184 O O . CYS A 1 404 ? -14.288 -0.622 -0.270 1.00 96.81 404 CYS A O 1
ATOM 3186 N N . ARG A 1 405 ? -15.887 0.160 -1.637 1.00 95.50 405 ARG A N 1
ATOM 3187 C CA . ARG A 1 405 ? -16.975 0.179 -0.649 1.00 95.50 405 ARG A CA 1
ATOM 3188 C C . ARG A 1 405 ? -18.322 0.031 -1.339 1.00 95.50 405 ARG A C 1
ATOM 3190 O O . ARG A 1 405 ? -18.456 0.389 -2.509 1.00 95.50 405 ARG A O 1
ATOM 3197 N N . ARG A 1 406 ? -19.341 -0.411 -0.613 1.00 94.25 406 ARG A N 1
ATOM 3198 C CA . ARG A 1 406 ? -20.731 -0.403 -1.074 1.00 94.25 406 ARG A CA 1
ATOM 3199 C C . ARG A 1 406 ? -21.490 0.754 -0.443 1.00 94.25 406 ARG A C 1
ATOM 3201 O O . ARG A 1 406 ? -21.389 0.992 0.758 1.00 94.25 406 ARG A O 1
ATOM 3208 N N . ASP A 1 407 ? -22.226 1.488 -1.268 1.00 92.31 407 ASP A N 1
ATOM 3209 C CA . ASP A 1 407 ? -23.152 2.509 -0.777 1.00 92.31 407 ASP A CA 1
ATOM 3210 C C . ASP A 1 407 ? -24.522 1.914 -0.415 1.00 92.31 407 ASP A C 1
ATOM 3212 O O . ASP A 1 407 ? -24.787 0.728 -0.625 1.00 92.31 407 ASP A O 1
ATOM 3216 N N . ASP A 1 408 ? -25.417 2.754 0.109 1.00 90.38 408 ASP A N 1
ATOM 3217 C CA . ASP A 1 408 ? -26.767 2.349 0.524 1.00 90.38 408 ASP A CA 1
ATOM 3218 C C . ASP A 1 408 ? -27.651 1.874 -0.649 1.00 90.38 408 ASP A C 1
ATOM 3220 O O . ASP A 1 408 ? -28.711 1.288 -0.432 1.00 90.38 408 ASP A O 1
ATOM 3224 N N . ARG A 1 409 ? -27.231 2.111 -1.902 1.00 90.62 409 ARG A N 1
ATOM 3225 C CA . ARG A 1 409 ? -27.900 1.625 -3.121 1.00 90.62 409 ARG A CA 1
ATOM 3226 C C . ARG A 1 409 ? -27.302 0.307 -3.623 1.00 90.62 409 ARG A C 1
ATOM 3228 O O . ARG A 1 409 ? -27.750 -0.203 -4.648 1.00 90.62 409 ARG A O 1
ATOM 3235 N N . GLY A 1 410 ? -26.293 -0.231 -2.935 1.00 89.56 410 GLY A N 1
ATOM 3236 C CA . GLY A 1 410 ? -25.580 -1.449 -3.311 1.00 89.56 410 GLY A CA 1
ATOM 3237 C C . GLY A 1 410 ? -24.556 -1.265 -4.437 1.00 89.56 410 GLY A C 1
ATOM 3238 O O . GLY A 1 410 ? -24.013 -2.262 -4.916 1.00 89.56 410 GLY A O 1
ATOM 3239 N N . ILE A 1 411 ? -24.267 -0.029 -4.864 1.00 92.94 411 ILE A N 1
ATOM 3240 C CA . ILE A 1 411 ? -23.279 0.240 -5.919 1.00 92.94 411 ILE A CA 1
ATOM 3241 C C . ILE A 1 411 ? -21.874 0.061 -5.343 1.00 92.94 411 ILE A C 1
ATOM 3243 O O . ILE A 1 411 ? -21.548 0.597 -4.278 1.00 92.94 411 ILE A O 1
ATOM 3247 N N . LEU A 1 412 ? -21.024 -0.666 -6.073 1.00 95.44 412 LEU A N 1
ATOM 3248 C CA . LEU A 1 412 ? -19.616 -0.815 -5.730 1.00 95.44 412 LEU A CA 1
ATOM 3249 C C . LEU A 1 412 ? -18.858 0.451 -6.141 1.00 95.44 412 LEU A C 1
ATOM 3251 O O . LEU A 1 412 ? -18.596 0.695 -7.319 1.00 95.44 412 LEU A O 1
ATOM 3255 N N . ASN A 1 413 ? -18.517 1.271 -5.157 1.00 96.00 413 ASN A N 1
ATOM 3256 C CA . ASN A 1 413 ? -17.685 2.449 -5.332 1.00 96.00 413 ASN A CA 1
ATOM 3257 C C . ASN A 1 413 ? -16.217 2.026 -5.256 1.00 96.00 413 ASN A C 1
ATOM 3259 O O . ASN A 1 413 ? -15.834 1.313 -4.329 1.00 96.00 413 ASN A O 1
ATOM 3263 N N . VAL A 1 414 ? -15.406 2.472 -6.212 1.00 96.69 414 VAL A N 1
ATOM 3264 C CA . VAL A 1 414 ? -14.002 2.086 -6.363 1.00 96.69 414 VAL A CA 1
ATOM 3265 C C . VAL A 1 414 ? -13.134 3.332 -6.463 1.00 96.69 414 VAL A C 1
ATOM 3267 O O . VAL A 1 414 ? -13.277 4.101 -7.406 1.00 96.69 414 VAL A O 1
ATOM 3270 N N . LYS A 1 415 ? -12.190 3.497 -5.538 1.00 95.94 415 LYS A N 1
ATOM 3271 C CA . LYS A 1 415 ? -11.124 4.501 -5.611 1.00 95.94 415 LYS A CA 1
ATOM 3272 C C . LYS A 1 415 ? -9.894 3.925 -6.285 1.00 95.94 415 LYS A C 1
ATOM 3274 O O . LYS A 1 415 ? -9.353 2.915 -5.834 1.00 95.94 415 LYS A O 1
ATOM 3279 N N . ALA A 1 416 ? -9.448 4.595 -7.336 1.00 95.81 416 ALA A N 1
ATOM 3280 C CA . ALA A 1 416 ? -8.278 4.226 -8.110 1.00 95.81 416 ALA A CA 1
ATOM 3281 C C . ALA A 1 416 ? -7.022 4.980 -7.644 1.00 95.81 416 ALA A C 1
ATOM 3283 O O . ALA A 1 416 ? -7.020 6.209 -7.580 1.00 95.81 416 ALA A O 1
ATOM 3284 N N . TYR A 1 417 ? -5.931 4.245 -7.397 1.00 96.06 417 TYR A N 1
ATOM 3285 C CA . TYR A 1 417 ? -4.613 4.800 -7.039 1.00 96.06 417 TYR A CA 1
ATOM 3286 C C . TYR A 1 417 ? -3.562 4.574 -8.135 1.00 96.06 417 TYR A C 1
ATOM 3288 O O . TYR A 1 417 ? -2.365 4.603 -7.876 1.00 96.06 417 TYR A O 1
ATOM 3296 N N . ALA A 1 418 ? -3.998 4.352 -9.375 1.00 96.06 418 ALA A N 1
ATOM 3297 C CA . ALA A 1 418 ? -3.139 4.179 -10.542 1.00 96.06 418 ALA A CA 1
ATOM 3298 C C . ALA A 1 418 ? -3.821 4.739 -11.795 1.00 96.06 418 ALA A C 1
ATOM 3300 O O . ALA A 1 418 ? -5.048 4.765 -11.876 1.00 96.06 418 ALA A O 1
ATOM 3301 N N . GLY A 1 419 ? -3.046 5.166 -12.795 1.00 94.19 419 GLY A N 1
ATOM 3302 C CA . GLY A 1 419 ? -3.576 5.658 -14.076 1.00 94.19 419 GLY A CA 1
ATOM 3303 C C . GLY A 1 419 ? -4.420 4.620 -14.828 1.00 94.19 419 GLY A C 1
ATOM 3304 O O . GLY A 1 419 ? -5.391 4.979 -15.495 1.00 94.19 419 GLY A O 1
ATOM 3305 N N . THR A 1 420 ? -4.093 3.339 -14.653 1.00 96.75 420 THR A N 1
ATOM 3306 C CA . THR A 1 420 ? -4.901 2.186 -15.062 1.00 96.75 420 THR A CA 1
ATOM 3307 C C . THR A 1 420 ? -5.231 1.355 -13.831 1.00 96.75 420 THR A C 1
ATOM 3309 O O . THR A 1 420 ? -4.331 1.063 -13.049 1.00 96.75 420 THR A O 1
ATOM 3312 N N . VAL A 1 421 ? -6.479 0.916 -13.682 1.00 97.56 421 VAL A N 1
ATOM 3313 C CA . VAL A 1 421 ? -6.895 -0.004 -12.617 1.00 97.56 421 VAL A CA 1
ATOM 3314 C C . VAL A 1 421 ? -7.689 -1.184 -13.151 1.00 97.56 421 VAL A C 1
ATOM 3316 O O . VAL A 1 421 ? -8.415 -1.069 -14.140 1.00 97.56 421 VAL A O 1
ATOM 3319 N N . ARG A 1 422 ? -7.557 -2.332 -12.486 1.00 97.38 422 ARG A N 1
ATOM 3320 C CA . ARG A 1 422 ? -8.381 -3.515 -12.742 1.00 97.38 422 ARG A CA 1
ATOM 3321 C C . ARG A 1 422 ? -9.469 -3.602 -11.686 1.00 97.38 422 ARG A C 1
ATOM 3323 O O . ARG A 1 422 ? -9.171 -3.616 -10.500 1.00 97.38 422 ARG A O 1
ATOM 3330 N N . VAL A 1 423 ? -10.715 -3.721 -12.128 1.00 97.06 423 VAL A N 1
ATOM 3331 C CA . VAL A 1 423 ? -11.865 -3.935 -11.243 1.00 97.06 423 VAL A CA 1
ATOM 3332 C C . VAL A 1 423 ? -12.520 -5.251 -11.625 1.00 97.06 423 VAL A C 1
ATOM 3334 O O . VAL A 1 423 ? -12.807 -5.481 -12.800 1.00 97.06 423 VAL A O 1
ATOM 3337 N N . ALA A 1 424 ? -12.732 -6.119 -10.641 1.00 94.75 424 ALA A N 1
ATOM 3338 C CA . ALA A 1 424 ? -13.376 -7.413 -10.815 1.00 94.75 424 ALA A CA 1
ATOM 3339 C C . ALA A 1 424 ? -14.729 -7.440 -10.099 1.00 94.75 424 ALA A C 1
ATOM 3341 O O . ALA A 1 424 ? -14.884 -6.834 -9.041 1.00 94.75 424 ALA A O 1
ATOM 3342 N N . ASN A 1 425 ? -15.685 -8.168 -10.670 1.00 94.31 425 ASN A N 1
ATOM 3343 C CA . ASN A 1 425 ? -16.923 -8.546 -10.007 1.00 94.31 425 ASN A CA 1
ATOM 3344 C C . ASN A 1 425 ? -16.817 -10.013 -9.559 1.00 94.31 425 ASN A C 1
ATOM 3346 O O . ASN A 1 425 ? -17.013 -10.912 -10.379 1.00 94.31 425 ASN A O 1
ATOM 3350 N N . PRO A 1 426 ? -16.501 -10.281 -8.281 1.00 88.44 426 PRO A N 1
ATOM 3351 C CA . PRO A 1 426 ? -16.408 -11.647 -7.779 1.00 88.44 426 PRO A CA 1
ATOM 3352 C C . PRO A 1 426 ? -17.778 -12.274 -7.481 1.00 88.44 426 PRO A C 1
ATOM 3354 O O . PRO A 1 426 ? -17.836 -13.447 -7.116 1.00 88.44 426 PRO A O 1
ATOM 3357 N N . SER A 1 427 ? -18.878 -11.519 -7.574 1.00 89.50 427 SER A N 1
ATOM 3358 C CA . SER A 1 427 ? -20.201 -12.034 -7.237 1.00 89.50 427 SER A CA 1
ATOM 3359 C C . SER A 1 427 ? -20.809 -12.876 -8.362 1.00 89.50 427 SER A C 1
ATOM 3361 O O . SER A 1 427 ? -20.330 -12.920 -9.495 1.00 89.50 427 SER A O 1
ATOM 3363 N N . HIS A 1 428 ? -21.909 -13.547 -8.026 1.00 93.19 428 HIS A N 1
ATOM 3364 C CA . HIS A 1 428 ? -22.715 -14.335 -8.955 1.00 93.19 428 HIS A CA 1
ATOM 3365 C C . HIS A 1 428 ? -23.774 -13.493 -9.691 1.00 93.19 428 HIS A C 1
ATOM 3367 O O . HIS A 1 428 ? -24.536 -14.041 -10.485 1.00 93.19 428 HIS A O 1
ATOM 3373 N N . LEU A 1 429 ? -23.842 -12.181 -9.434 1.00 93.88 429 LEU A N 1
ATOM 3374 C CA . LEU A 1 429 ? -24.800 -11.258 -10.047 1.00 93.88 429 LEU A CA 1
ATOM 3375 C C . LEU A 1 429 ? -24.064 -10.140 -10.793 1.00 93.88 429 LEU A C 1
ATOM 3377 O O . LEU A 1 429 ? -22.936 -9.809 -10.437 1.00 93.88 429 LEU A O 1
ATOM 3381 N N . PRO A 1 430 ? -24.667 -9.535 -11.828 1.00 95.81 430 PRO A N 1
ATOM 3382 C CA . PRO A 1 430 ? -24.111 -8.329 -12.419 1.00 95.81 430 PRO A CA 1
ATOM 3383 C C . PRO A 1 430 ? -23.974 -7.225 -11.368 1.00 95.81 430 PRO A C 1
ATOM 3385 O O . PRO A 1 430 ? -24.919 -6.936 -10.632 1.00 95.81 430 PRO A O 1
ATOM 3388 N N . GLU A 1 431 ? -22.814 -6.580 -11.325 1.00 94.69 431 GLU A N 1
ATOM 3389 C CA . GLU A 1 431 ? -22.544 -5.493 -10.391 1.00 94.69 431 GLU A CA 1
ATOM 3390 C C . GLU A 1 431 ? -22.363 -4.171 -11.118 1.00 94.69 431 GLU A C 1
ATOM 3392 O O . GLU A 1 431 ? -21.593 -4.048 -12.075 1.00 94.69 431 GLU A O 1
ATOM 3397 N N . ARG A 1 432 ? -23.055 -3.144 -10.619 1.00 95.81 432 ARG A N 1
ATOM 3398 C CA . ARG A 1 432 ? -22.789 -1.768 -11.017 1.00 95.81 432 ARG A CA 1
ATOM 3399 C C . ARG A 1 432 ? -21.596 -1.249 -10.227 1.00 95.81 432 ARG A C 1
ATOM 3401 O O . ARG A 1 432 ? -21.647 -1.178 -9.000 1.00 95.81 432 ARG A O 1
ATOM 3408 N N . VAL A 1 433 ? -20.571 -0.828 -10.954 1.00 95.94 433 VAL A N 1
ATOM 3409 C CA . VAL A 1 433 ? -19.363 -0.219 -10.403 1.00 95.94 433 VAL A CA 1
ATOM 3410 C C . VAL A 1 433 ? -19.316 1.272 -10.734 1.00 95.94 433 VAL A C 1
ATOM 3412 O O . VAL A 1 433 ? -19.778 1.707 -11.799 1.00 95.94 433 VAL A O 1
ATOM 3415 N N . LEU A 1 434 ? -18.761 2.056 -9.816 1.00 95.25 434 LEU A N 1
ATOM 3416 C CA . LEU A 1 434 ? -18.428 3.465 -9.996 1.00 95.25 434 LEU A CA 1
ATOM 3417 C C . LEU A 1 434 ? -16.948 3.645 -9.663 1.00 95.25 434 LEU A C 1
ATOM 3419 O O . LEU A 1 434 ? -16.571 3.587 -8.497 1.00 95.25 434 LEU A O 1
ATOM 3423 N N . VAL A 1 435 ? -16.119 3.834 -10.687 1.00 95.56 435 VAL A N 1
ATOM 3424 C CA . VAL A 1 435 ? -14.672 4.017 -10.525 1.00 95.56 435 VAL A CA 1
ATOM 3425 C C . VAL A 1 435 ? -14.360 5.504 -10.483 1.00 95.56 435 VAL A C 1
ATOM 3427 O O . VAL A 1 435 ? -14.811 6.243 -11.361 1.00 95.56 435 VAL A O 1
ATOM 3430 N N . GLU A 1 436 ? -13.600 5.932 -9.479 1.00 93.88 436 GLU A N 1
ATOM 3431 C CA . GLU A 1 436 ? -13.194 7.316 -9.272 1.00 93.88 436 GLU A CA 1
ATOM 3432 C C . GLU A 1 436 ? -11.674 7.476 -9.174 1.00 93.88 436 GLU A C 1
ATOM 3434 O O . GLU A 1 436 ? -10.991 6.720 -8.483 1.00 93.88 436 GLU A O 1
ATOM 3439 N N . TRP A 1 437 ? -11.165 8.509 -9.844 1.00 91.75 437 TRP A N 1
ATOM 3440 C CA . TRP A 1 437 ? -9.815 9.033 -9.660 1.00 91.75 437 TRP A CA 1
ATOM 3441 C C . TRP A 1 437 ? -9.916 10.431 -9.071 1.00 91.75 437 TRP A C 1
ATOM 3443 O O . TRP A 1 437 ? -10.534 11.313 -9.673 1.00 91.75 437 TRP A O 1
ATOM 3453 N N . SER A 1 438 ? -9.302 10.633 -7.911 1.00 83.69 438 SER A N 1
ATOM 3454 C CA . SER A 1 438 ? -9.249 11.934 -7.248 1.00 83.69 438 SER A CA 1
ATOM 3455 C C . SER A 1 438 ? -8.078 12.756 -7.781 1.00 83.69 438 SER A C 1
ATOM 3457 O O . SER A 1 438 ? -6.948 12.268 -7.842 1.00 83.69 438 SER A O 1
ATOM 3459 N N . TYR A 1 439 ? -8.333 14.019 -8.119 1.00 74.88 439 TYR A N 1
ATOM 3460 C CA . TYR A 1 439 ? -7.291 14.984 -8.465 1.00 74.88 439 TYR A CA 1
ATOM 3461 C C . TYR A 1 439 ? -7.517 16.236 -7.622 1.00 74.88 439 TYR A C 1
ATOM 3463 O O . TYR A 1 439 ? -8.534 16.882 -7.821 1.00 74.88 439 TYR A O 1
ATOM 3471 N N . PRO A 1 440 ? -6.619 16.594 -6.692 1.00 57.31 440 PRO A N 1
ATOM 3472 C CA . PRO A 1 440 ? -6.795 17.793 -5.870 1.00 57.31 440 PRO A CA 1
ATOM 3473 C C . PRO A 1 440 ? -6.835 19.097 -6.685 1.00 57.31 440 PRO A C 1
ATOM 3475 O O . PRO A 1 440 ? -7.472 20.055 -6.259 1.00 57.31 440 PRO A O 1
ATOM 3478 N N . ASP A 1 441 ? -6.204 19.121 -7.865 1.00 56.00 441 ASP A N 1
ATOM 3479 C CA . ASP A 1 441 ? -6.121 20.306 -8.724 1.00 56.00 441 ASP A CA 1
ATOM 3480 C C . ASP A 1 441 ? -7.212 20.347 -9.809 1.00 56.00 441 ASP A C 1
ATOM 3482 O O . ASP A 1 441 ? -7.481 19.359 -10.499 1.00 56.00 441 ASP A O 1
ATOM 3486 N N . HIS A 1 442 ? -7.793 21.535 -10.008 1.00 50.88 442 HIS A N 1
ATOM 3487 C CA . HIS A 1 442 ? -8.883 21.807 -10.957 1.00 50.88 442 HIS A CA 1
ATOM 3488 C C . HIS A 1 442 ? -8.469 21.807 -12.444 1.00 50.88 442 HIS A C 1
ATOM 3490 O O . HIS A 1 442 ? -9.338 21.795 -13.318 1.00 50.88 442 HIS A O 1
ATOM 3496 N N . GLU A 1 443 ? -7.172 21.783 -12.768 1.00 53.03 443 GLU A N 1
ATOM 3497 C CA . GLU A 1 443 ? -6.677 21.721 -14.152 1.00 53.03 443 GLU A CA 1
ATOM 3498 C C . GLU A 1 443 ? -6.570 20.267 -14.642 1.00 53.03 443 GLU A C 1
ATOM 3500 O O . GLU A 1 443 ? -5.492 19.715 -14.876 1.00 53.03 443 GLU A O 1
ATOM 3505 N N . SER A 1 444 ? -7.707 19.579 -14.785 1.00 60.97 444 SER A N 1
ATOM 3506 C CA . SER A 1 444 ? -7.689 18.216 -15.316 1.00 60.97 444 SER A CA 1
ATOM 3507 C C . SER A 1 444 ? -7.443 18.233 -16.833 1.00 60.97 444 SER A C 1
ATOM 3509 O O . SER A 1 444 ? -8.377 18.388 -17.618 1.00 60.97 444 SER A O 1
ATOM 3511 N N . HIS A 1 445 ? -6.206 17.977 -17.270 1.00 73.12 445 HIS A N 1
ATOM 3512 C CA . HIS A 1 445 ? -5.867 17.660 -18.672 1.00 73.12 445 HIS A CA 1
ATOM 3513 C C . HIS A 1 445 ? -6.363 16.269 -19.113 1.00 73.12 445 HIS A C 1
ATOM 3515 O O . HIS A 1 445 ? -5.774 15.651 -20.000 1.00 73.12 445 HIS A O 1
ATOM 3521 N N . VAL A 1 446 ? -7.402 15.725 -18.474 1.00 82.38 446 VAL A N 1
ATOM 3522 C CA . VAL A 1 446 ? -7.954 14.417 -18.831 1.00 82.38 446 VAL A CA 1
ATOM 3523 C C . VAL A 1 446 ? -8.567 14.522 -20.220 1.00 82.38 446 VAL A C 1
ATOM 3525 O O . VAL A 1 446 ? -9.484 15.301 -20.460 1.00 82.38 446 VAL A O 1
ATOM 3528 N N . GLU A 1 447 ? -8.023 13.746 -21.148 1.00 83.62 447 GLU A N 1
ATOM 3529 C CA . GLU A 1 447 ? -8.491 13.700 -22.527 1.00 83.62 447 GLU A CA 1
ATOM 3530 C C . GLU A 1 447 ? -9.656 12.722 -22.661 1.00 83.62 447 GLU A C 1
ATOM 3532 O O . GLU A 1 447 ? -10.657 13.018 -23.307 1.00 83.62 447 GLU A O 1
ATOM 3537 N N . SER A 1 448 ? -9.508 11.533 -22.078 1.00 87.75 448 SER A N 1
ATOM 3538 C CA . SER A 1 448 ? -10.481 10.450 -22.199 1.00 87.75 448 SER A CA 1
ATOM 3539 C C . SER A 1 448 ? -10.260 9.381 -21.132 1.00 87.75 448 SER A C 1
ATOM 3541 O O . SER A 1 448 ? -9.146 9.191 -20.637 1.00 87.75 448 SER A O 1
ATOM 3543 N N . VAL A 1 449 ? -11.335 8.665 -20.806 1.00 91.81 449 VAL A N 1
ATOM 3544 C CA . VAL A 1 449 ? -11.302 7.453 -19.981 1.00 91.81 449 VAL A CA 1
ATOM 3545 C C . VAL A 1 449 ? -11.687 6.270 -20.856 1.00 91.81 449 VAL A C 1
ATOM 3547 O O . VAL A 1 449 ? -12.495 6.412 -21.776 1.00 91.81 449 VAL A O 1
ATOM 3550 N N . TYR A 1 450 ? -11.089 5.116 -20.588 1.00 94.69 450 TYR A N 1
ATOM 3551 C CA . TYR A 1 450 ? -11.301 3.893 -21.347 1.00 94.69 450 TYR A CA 1
ATOM 3552 C C . TYR A 1 450 ? -11.718 2.755 -20.426 1.00 94.69 450 TYR A C 1
ATOM 3554 O O . TYR A 1 450 ? -11.237 2.661 -19.299 1.00 94.69 450 TYR A O 1
ATOM 3562 N N . ARG A 1 451 ? -12.556 1.859 -20.947 1.00 95.75 451 ARG A N 1
ATOM 3563 C CA . ARG A 1 451 ? -12.844 0.530 -20.410 1.00 95.75 451 ARG A CA 1
ATOM 3564 C C . ARG A 1 451 ? -12.399 -0.498 -21.443 1.00 95.75 451 ARG A C 1
ATOM 3566 O O . ARG A 1 451 ? -12.869 -0.463 -22.575 1.00 95.75 451 ARG A O 1
ATOM 3573 N N . ASP A 1 452 ? -11.476 -1.376 -21.069 1.00 94.94 452 ASP A N 1
ATOM 3574 C CA . ASP A 1 452 ? -10.928 -2.429 -21.935 1.00 94.94 452 ASP A CA 1
ATOM 3575 C C . ASP A 1 452 ? -10.423 -1.883 -23.287 1.00 94.94 452 ASP A C 1
ATOM 3577 O O . ASP A 1 452 ? -10.559 -2.497 -24.341 1.00 94.94 452 ASP A O 1
ATOM 3581 N N . GLY A 1 453 ? -9.844 -0.676 -23.253 1.00 92.25 453 GLY A N 1
ATOM 3582 C CA . GLY A 1 453 ? -9.327 0.027 -24.430 1.00 92.25 453 GLY A CA 1
ATOM 3583 C C . GLY A 1 453 ? -10.371 0.786 -25.256 1.00 92.25 453 GLY A C 1
ATOM 3584 O O . GLY A 1 453 ? -9.987 1.483 -26.195 1.00 92.25 453 GLY A O 1
ATOM 3585 N N . LEU A 1 454 ? -11.656 0.722 -24.899 1.00 93.25 454 LEU A N 1
ATOM 3586 C CA . LEU A 1 454 ? -12.739 1.456 -25.556 1.00 93.25 454 LEU A CA 1
ATOM 3587 C C . LEU A 1 454 ? -13.101 2.728 -24.772 1.00 93.25 454 LEU A C 1
ATOM 3589 O O . LEU A 1 454 ? -13.209 2.654 -23.549 1.00 93.25 454 LEU A O 1
ATOM 3593 N N . PRO A 1 455 ? -13.307 3.886 -25.428 1.00 91.69 455 PRO A N 1
ATOM 3594 C CA . PRO A 1 455 ? -13.697 5.115 -24.741 1.00 91.69 455 PRO A CA 1
ATOM 3595 C C . PRO A 1 455 ? -14.995 4.948 -23.941 1.00 91.69 455 PRO A C 1
ATOM 3597 O O . PRO A 1 455 ? -15.955 4.351 -24.430 1.00 91.69 455 PRO A O 1
ATOM 3600 N N . CYS A 1 456 ? -15.048 5.513 -22.735 1.00 89.56 456 CYS A N 1
ATOM 3601 C CA . CYS A 1 456 ? -16.248 5.535 -21.903 1.00 89.56 456 CYS A CA 1
ATOM 3602 C C . CYS A 1 456 ? -16.621 6.965 -21.470 1.00 89.56 456 CYS A C 1
ATOM 3604 O O . CYS A 1 456 ? -15.745 7.819 -21.294 1.00 89.56 456 CYS A O 1
ATOM 3606 N N . PRO A 1 457 ? -17.927 7.260 -21.326 1.00 86.25 457 PRO A N 1
ATOM 3607 C CA . PRO A 1 457 ? -18.381 8.585 -20.932 1.00 86.25 457 PRO A CA 1
ATOM 3608 C C . PRO A 1 457 ? -18.007 8.878 -19.476 1.00 86.25 457 PRO A C 1
ATOM 3610 O O . PRO A 1 457 ? -18.258 8.076 -18.574 1.00 86.25 457 PRO A O 1
ATOM 3613 N N . VAL A 1 458 ? -17.436 10.063 -19.259 1.00 83.75 458 VAL A N 1
ATOM 3614 C CA . VAL A 1 458 ? -17.100 10.574 -17.929 1.00 83.75 458 VAL A CA 1
ATOM 3615 C C . VAL A 1 458 ? -18.330 11.189 -17.279 1.00 83.75 458 VAL A C 1
ATOM 3617 O O . VAL A 1 458 ? -19.059 11.968 -17.893 1.00 83.75 458 VAL A O 1
ATOM 3620 N N . ILE A 1 459 ? -18.526 10.869 -16.007 1.00 78.81 459 ILE A N 1
ATOM 3621 C CA . ILE A 1 459 ? -19.514 11.494 -15.139 1.00 78.81 459 ILE A CA 1
ATOM 3622 C C . ILE A 1 459 ? -18.797 12.611 -14.377 1.00 78.81 459 ILE A C 1
ATOM 3624 O O . ILE A 1 459 ? -17.749 12.373 -13.771 1.00 78.81 459 ILE A O 1
ATOM 3628 N N . LYS A 1 460 ? -19.348 13.831 -14.404 1.00 66.69 460 LYS A N 1
ATOM 3629 C CA . LYS A 1 460 ? -18.848 14.921 -13.553 1.00 66.69 460 LYS A CA 1
ATOM 3630 C C . LYS A 1 460 ? -19.008 14.518 -12.085 1.00 66.69 460 LYS A C 1
ATOM 3632 O O . LYS A 1 460 ? -20.097 14.121 -11.679 1.00 66.69 460 LYS A O 1
ATOM 3637 N N . ALA A 1 461 ? -17.924 14.589 -11.324 1.00 60.56 461 ALA A N 1
ATOM 3638 C CA . ALA A 1 461 ? -17.942 14.397 -9.881 1.00 60.56 461 ALA A CA 1
ATOM 3639 C C . ALA A 1 461 ? -18.220 15.734 -9.173 1.00 60.56 461 ALA A C 1
ATOM 3641 O O . ALA A 1 461 ? -17.867 16.791 -9.694 1.00 60.56 461 ALA A O 1
ATOM 3642 N N . ASP A 1 462 ? -18.848 15.676 -7.996 1.00 57.47 462 ASP A N 1
ATOM 3643 C CA . ASP A 1 462 ? -19.062 16.847 -7.127 1.00 57.47 462 ASP A CA 1
ATOM 3644 C C . ASP A 1 462 ? -17.755 17.314 -6.453 1.00 57.47 462 ASP A C 1
ATOM 3646 O O . ASP A 1 462 ? -17.618 18.469 -6.061 1.00 57.47 462 ASP A O 1
ATOM 3650 N N . GLU A 1 463 ? -16.779 16.408 -6.356 1.00 63.50 463 GLU A N 1
ATOM 3651 C CA . GLU A 1 463 ? -15.406 16.646 -5.905 1.00 63.50 463 GLU A CA 1
ATOM 3652 C C . GLU A 1 463 ? -14.450 16.675 -7.109 1.00 63.50 463 GLU A C 1
ATOM 3654 O O . GLU A 1 463 ? -14.762 16.085 -8.151 1.00 63.50 463 GLU A O 1
ATOM 3659 N N . PRO A 1 464 ? -13.273 17.320 -7.006 1.00 70.56 464 PRO A N 1
ATOM 3660 C CA . PRO A 1 464 ? -12.333 17.364 -8.114 1.00 70.56 464 PRO A CA 1
ATOM 3661 C C . PRO A 1 464 ? -11.789 15.951 -8.404 1.00 70.56 464 PRO A C 1
ATOM 3663 O O . PRO A 1 464 ? -11.200 15.265 -7.564 1.00 70.56 464 PRO A O 1
ATOM 3666 N N . GLY A 1 465 ? -12.071 15.469 -9.612 1.00 80.88 465 GLY A N 1
ATOM 3667 C CA . GLY A 1 465 ? -11.846 14.078 -9.979 1.00 80.88 465 GLY A CA 1
ATOM 3668 C C . GLY A 1 465 ? -12.581 13.667 -11.250 1.00 80.88 465 GLY A C 1
ATOM 3669 O O . GLY A 1 465 ? -13.316 14.444 -11.861 1.00 80.88 465 GLY A O 1
ATOM 3670 N N . VAL A 1 466 ? -12.378 12.415 -11.646 1.00 87.75 466 VAL A N 1
ATOM 3671 C CA . VAL A 1 466 ? -13.038 11.789 -12.796 1.00 87.75 466 VAL A CA 1
ATOM 3672 C C . VAL A 1 466 ? -13.739 10.522 -12.340 1.00 87.75 466 VAL A C 1
ATOM 3674 O O . VAL A 1 466 ? -13.138 9.698 -11.652 1.00 87.75 466 VAL A O 1
ATOM 3677 N N . ARG A 1 467 ? -15.005 10.358 -12.743 1.00 91.12 467 ARG A N 1
ATOM 3678 C CA . ARG A 1 467 ? -15.813 9.175 -12.436 1.00 91.12 467 ARG A CA 1
ATOM 3679 C C . ARG A 1 467 ? -16.332 8.502 -13.693 1.00 91.12 467 ARG A C 1
ATOM 3681 O O . ARG A 1 467 ? -16.731 9.171 -14.644 1.00 91.12 467 ARG A O 1
ATOM 3688 N N . VAL A 1 468 ? -16.398 7.176 -13.668 1.00 93.12 468 VAL A N 1
ATOM 3689 C CA . VAL A 1 468 ? -17.039 6.367 -14.713 1.00 93.12 468 VAL A CA 1
ATOM 3690 C C . VAL A 1 468 ? -17.893 5.281 -14.083 1.00 93.12 468 VAL A C 1
ATOM 3692 O O . VAL A 1 468 ? -17.516 4.693 -13.072 1.00 93.12 468 VAL A O 1
ATOM 3695 N N . SER A 1 469 ? -19.053 5.007 -14.679 1.00 93.94 469 SER A N 1
ATOM 3696 C CA . SER A 1 469 ? -19.928 3.918 -14.244 1.00 93.94 469 SER A CA 1
ATOM 3697 C C . SER A 1 469 ? -19.975 2.825 -15.298 1.00 93.94 469 SER A C 1
ATOM 3699 O O . SER A 1 469 ? -20.043 3.101 -16.495 1.00 93.94 469 SER A O 1
ATOM 3701 N N . ALA A 1 470 ? -19.952 1.580 -14.842 1.00 94.88 470 ALA A N 1
ATOM 3702 C CA . ALA A 1 470 ? -20.058 0.406 -15.688 1.00 94.88 470 ALA A CA 1
ATOM 3703 C C . ALA A 1 470 ? -20.854 -0.689 -14.974 1.00 94.88 470 ALA A C 1
ATOM 3705 O O . ALA A 1 470 ? -20.968 -0.689 -13.751 1.00 94.88 470 ALA A O 1
ATOM 3706 N N . VAL A 1 471 ? -21.385 -1.629 -15.751 1.00 96.31 471 VAL A N 1
ATOM 3707 C CA . VAL A 1 471 ? -21.873 -2.911 -15.238 1.00 96.31 471 VAL A CA 1
ATOM 3708 C C . VAL A 1 471 ? -20.854 -3.982 -15.611 1.00 96.31 471 VAL A C 1
ATOM 3710 O O . VAL A 1 471 ? -20.391 -4.030 -16.761 1.00 96.31 471 VAL A O 1
ATOM 3713 N N . LEU A 1 472 ? -20.471 -4.786 -14.623 1.00 96.44 472 LEU A N 1
ATOM 3714 C CA . LEU A 1 472 ? -19.598 -5.943 -14.767 1.00 96.44 472 LEU A CA 1
ATOM 3715 C C . LEU A 1 472 ? -20.427 -7.210 -14.554 1.00 96.44 472 LEU A C 1
ATOM 3717 O O . LEU A 1 472 ? -21.080 -7.349 -13.521 1.00 96.44 472 LEU A O 1
ATOM 3721 N N . ASP A 1 473 ? -20.388 -8.131 -15.510 1.00 97.00 473 ASP A N 1
ATOM 3722 C CA . ASP A 1 473 ? -21.052 -9.430 -15.385 1.00 97.00 473 ASP A CA 1
ATOM 3723 C C . ASP A 1 473 ? -20.394 -10.309 -14.301 1.00 97.00 473 ASP A C 1
ATOM 3725 O O . ASP A 1 473 ? -19.245 -10.051 -13.919 1.00 97.00 473 ASP A O 1
ATOM 3729 N N . PRO A 1 474 ? -21.100 -11.335 -13.787 1.00 96.12 474 PRO A N 1
ATOM 3730 C CA . PRO A 1 474 ? -20.566 -12.253 -12.783 1.00 96.12 474 PRO A CA 1
ATOM 3731 C C . PRO A 1 474 ? -19.209 -12.843 -13.177 1.00 96.12 474 PRO A C 1
ATOM 3733 O O . PRO A 1 474 ? -19.045 -13.349 -14.287 1.00 96.12 474 PRO A O 1
ATOM 3736 N N . GLY A 1 475 ? -18.232 -12.791 -12.270 1.00 93.75 475 GLY A N 1
ATOM 3737 C CA . GLY A 1 475 ? -16.884 -13.329 -12.484 1.00 93.75 475 GLY A CA 1
ATOM 3738 C C . GLY A 1 475 ? -16.019 -12.555 -13.488 1.00 93.75 475 GLY A C 1
ATOM 3739 O O . GLY A 1 475 ? -14.863 -12.924 -13.703 1.00 93.75 475 GLY A O 1
ATOM 3740 N N . MET A 1 476 ? -16.536 -11.487 -14.101 1.00 96.06 476 MET A N 1
ATOM 3741 C CA . MET A 1 476 ? -15.794 -10.701 -15.082 1.00 96.06 476 MET A CA 1
ATOM 3742 C C . MET A 1 476 ? -14.960 -9.607 -14.415 1.00 96.06 476 MET A C 1
ATOM 3744 O O . MET A 1 476 ? -15.285 -9.086 -13.347 1.00 96.06 476 MET A O 1
ATOM 3748 N N . SER A 1 477 ? -13.881 -9.213 -15.089 1.00 96.00 477 SER A N 1
ATOM 3749 C CA . SER A 1 477 ? -13.101 -8.025 -14.738 1.00 96.00 477 SER A CA 1
ATOM 3750 C C . SER A 1 477 ? -12.976 -7.097 -15.935 1.00 96.00 477 SER A C 1
ATOM 3752 O O . SER A 1 477 ? -13.080 -7.542 -17.077 1.00 96.00 477 SER A O 1
ATOM 3754 N N . ALA A 1 478 ? -12.746 -5.817 -15.665 1.00 96.75 478 ALA A N 1
ATOM 3755 C CA . ALA A 1 478 ? -12.471 -4.812 -16.679 1.00 96.75 478 ALA A CA 1
ATOM 3756 C C . ALA A 1 478 ? -11.262 -3.964 -16.276 1.00 96.75 478 ALA A C 1
ATOM 3758 O O . ALA A 1 478 ? -11.019 -3.706 -15.090 1.00 96.75 478 ALA A O 1
ATOM 3759 N N . LEU A 1 479 ? -10.503 -3.527 -17.277 1.00 97.19 479 LEU A N 1
ATOM 3760 C CA . LEU A 1 479 ? -9.451 -2.533 -17.123 1.00 97.19 479 LEU A CA 1
ATOM 3761 C C . LEU A 1 479 ? -10.020 -1.151 -17.398 1.00 97.19 479 LEU A C 1
ATOM 3763 O O . LEU A 1 479 ? -10.511 -0.891 -18.495 1.00 97.19 479 LEU A O 1
ATOM 3767 N N . PHE A 1 480 ? -9.889 -0.250 -16.436 1.00 97.00 480 PHE A N 1
ATOM 3768 C CA . PHE A 1 480 ? -10.219 1.150 -16.631 1.00 97.00 480 PHE A CA 1
ATOM 3769 C C . PHE A 1 480 ? -8.946 1.986 -16.653 1.00 97.00 480 PHE A C 1
ATOM 3771 O O . PHE A 1 480 ? -8.068 1.780 -15.820 1.00 97.00 480 PHE A O 1
ATOM 3778 N N . SER A 1 481 ? -8.820 2.920 -17.591 1.00 95.12 481 SER A N 1
ATOM 3779 C CA . SER A 1 481 ? -7.628 3.768 -17.690 1.00 95.12 481 SER A CA 1
ATOM 3780 C C . SER A 1 481 ? -7.945 5.198 -18.079 1.00 95.12 481 SER A C 1
ATOM 3782 O O . SER A 1 481 ? -8.902 5.466 -18.804 1.00 95.12 481 SER A O 1
ATOM 3784 N N . ILE A 1 482 ? -7.104 6.115 -17.610 1.00 91.12 482 ILE A N 1
ATOM 3785 C CA . ILE A 1 482 ? -7.190 7.538 -17.920 1.00 91.12 482 ILE A CA 1
ATOM 3786 C C . ILE A 1 482 ? -6.051 7.936 -18.846 1.00 91.12 482 ILE A C 1
ATOM 3788 O O . ILE A 1 482 ? -4.885 7.611 -18.611 1.00 91.12 482 ILE A O 1
ATOM 3792 N N . ARG A 1 483 ? -6.393 8.687 -19.895 1.00 88.75 483 ARG A N 1
ATOM 3793 C CA . ARG A 1 483 ? -5.424 9.357 -20.760 1.00 88.75 483 ARG A CA 1
ATOM 3794 C C . ARG A 1 483 ? -5.471 10.857 -20.559 1.00 88.75 483 ARG A C 1
ATOM 3796 O O . ARG A 1 483 ? -6.532 11.444 -20.347 1.00 88.75 483 ARG A O 1
ATOM 3803 N N . TYR A 1 484 ? -4.299 11.463 -20.665 1.00 86.12 484 TYR A N 1
ATOM 3804 C CA . TYR A 1 484 ? -4.109 12.892 -20.505 1.00 86.12 484 TYR A CA 1
ATOM 3805 C C . TYR A 1 484 ? -3.658 13.498 -21.824 1.00 86.12 484 TYR A C 1
ATOM 3807 O O . TYR A 1 484 ? -2.852 12.906 -22.546 1.00 86.12 484 TYR A O 1
ATOM 3815 N N . ARG A 1 485 ? -4.159 14.698 -22.108 1.00 82.75 485 ARG A N 1
ATOM 3816 C CA . ARG A 1 485 ? -3.738 15.481 -23.260 1.00 82.75 485 ARG A CA 1
ATOM 3817 C C . ARG A 1 485 ? -2.285 15.890 -23.059 1.00 82.75 485 ARG A C 1
ATOM 3819 O O . ARG A 1 485 ? -1.961 16.566 -22.086 1.00 82.75 485 ARG A O 1
ATOM 3826 N N . ARG A 1 486 ? -1.415 15.502 -23.990 1.00 77.75 486 ARG A N 1
ATOM 3827 C CA . ARG A 1 486 ? -0.018 15.942 -23.980 1.00 77.75 486 ARG A CA 1
ATOM 3828 C C . ARG A 1 486 ? 0.066 17.403 -24.432 1.00 77.75 486 ARG A C 1
ATOM 3830 O O . ARG A 1 486 ? -0.578 17.744 -25.424 1.00 77.75 486 ARG A O 1
ATOM 3837 N N . PRO A 1 487 ? 0.839 18.258 -23.747 1.00 68.81 487 PRO A N 1
ATOM 3838 C CA . PRO A 1 487 ? 1.141 19.584 -24.266 1.00 68.81 487 PRO A CA 1
ATOM 3839 C C . PRO A 1 487 ? 2.004 19.466 -25.531 1.00 68.81 487 PRO A C 1
ATOM 3841 O O . PRO A 1 487 ? 2.883 18.599 -25.596 1.00 68.81 487 PRO A O 1
ATOM 3844 N N . ASP A 1 488 ? 1.781 20.354 -26.507 1.00 61.75 488 ASP A N 1
ATOM 3845 C CA . ASP A 1 488 ? 2.662 20.533 -27.669 1.00 61.75 488 ASP A CA 1
ATOM 3846 C C . ASP A 1 488 ? 4.010 21.080 -27.185 1.00 61.75 488 ASP A C 1
ATOM 3848 O O . ASP A 1 488 ? 4.270 22.281 -27.147 1.00 61.75 488 ASP A O 1
ATOM 3852 N N . THR A 1 489 ? 4.865 20.171 -26.732 1.00 61.31 489 THR A N 1
ATOM 3853 C CA . THR A 1 489 ? 6.220 20.465 -26.281 1.00 61.31 489 THR A CA 1
ATOM 3854 C C . THR A 1 489 ? 7.183 20.087 -27.392 1.00 61.31 489 THR A C 1
ATOM 3856 O O . THR A 1 489 ? 7.178 18.962 -27.897 1.00 61.31 489 THR A O 1
ATOM 3859 N N . SER A 1 490 ? 8.026 21.036 -27.799 1.00 58.47 490 SER A N 1
ATOM 3860 C CA . SER A 1 490 ? 9.120 20.747 -28.718 1.00 58.47 490 SER A CA 1
ATOM 3861 C C . SER A 1 490 ? 10.080 19.765 -28.044 1.00 58.47 490 SER A C 1
ATOM 3863 O O . SER A 1 490 ? 10.654 20.038 -26.990 1.00 58.47 490 SER A O 1
ATOM 3865 N N . LEU A 1 491 ? 10.234 18.578 -28.635 1.00 63.12 491 LEU A N 1
ATOM 3866 C CA . LEU A 1 491 ? 11.134 17.557 -28.109 1.00 63.12 491 LEU A CA 1
ATOM 3867 C C . LEU A 1 491 ? 12.582 18.031 -28.265 1.00 63.12 491 LEU A C 1
ATOM 3869 O O . LEU A 1 491 ? 13.134 18.035 -29.365 1.00 63.12 491 LEU A O 1
ATOM 3873 N N . VAL A 1 492 ? 13.215 18.400 -27.155 1.00 62.31 492 VAL A N 1
ATOM 3874 C CA . VAL A 1 492 ? 14.644 18.720 -27.127 1.00 62.31 492 VAL A CA 1
ATOM 3875 C C . VAL A 1 492 ? 15.430 17.419 -27.019 1.00 62.31 492 VAL A C 1
ATOM 3877 O O . VAL A 1 492 ? 15.305 16.687 -26.044 1.00 62.31 492 VAL A O 1
ATOM 3880 N N . HIS A 1 493 ? 16.260 17.091 -28.006 1.00 60.94 493 HIS A N 1
ATOM 3881 C CA . HIS A 1 493 ? 17.119 15.910 -27.902 1.00 60.94 493 HIS A CA 1
ATOM 3882 C C . HIS A 1 493 ? 18.309 16.172 -26.967 1.00 60.94 493 HIS A C 1
ATOM 3884 O O . HIS A 1 493 ? 19.018 17.165 -27.158 1.00 60.94 493 HIS A O 1
ATOM 3890 N N . PRO A 1 494 ? 18.585 15.284 -25.990 1.00 60.47 494 PRO A N 1
ATOM 3891 C CA . PRO A 1 494 ? 19.771 15.404 -25.154 1.00 60.47 494 PRO A CA 1
ATOM 3892 C C . PRO A 1 494 ? 21.037 15.434 -26.022 1.00 60.47 494 PRO A C 1
ATOM 3894 O O . PRO A 1 494 ? 21.251 14.562 -26.868 1.00 60.47 494 PRO A O 1
ATOM 3897 N N . GLY A 1 495 ? 21.880 16.451 -25.830 1.00 63.03 495 GLY A N 1
ATOM 3898 C CA . GLY A 1 495 ? 23.071 16.661 -26.655 1.00 63.03 495 GLY A CA 1
ATOM 3899 C C . GLY A 1 495 ? 24.098 15.522 -26.557 1.00 63.03 495 GLY A C 1
ATOM 3900 O O . GLY A 1 495 ? 24.149 14.778 -25.580 1.00 63.03 495 GLY A O 1
ATOM 3901 N N . PHE A 1 496 ? 24.994 15.423 -27.545 1.00 57.62 496 PHE A N 1
ATOM 3902 C CA . PHE A 1 496 ? 26.020 14.367 -27.645 1.00 57.62 496 PHE A CA 1
ATOM 3903 C C . PHE A 1 496 ? 26.835 14.153 -26.351 1.00 57.62 496 PHE A C 1
ATOM 3905 O O . PHE A 1 496 ? 27.106 13.016 -25.969 1.00 57.62 496 PHE A O 1
ATOM 3912 N N . ARG A 1 497 ? 27.167 15.238 -25.632 1.00 57.03 497 ARG A N 1
ATOM 3913 C CA . ARG A 1 497 ? 27.896 15.198 -24.347 1.00 57.03 497 ARG A CA 1
ATOM 3914 C C . ARG A 1 497 ? 27.123 14.502 -23.218 1.00 57.03 497 ARG A C 1
ATOM 3916 O O . ARG A 1 497 ? 27.737 13.876 -22.358 1.00 57.03 497 ARG A O 1
ATOM 3923 N N . TYR A 1 498 ? 25.794 14.608 -23.207 1.00 62.75 498 TYR A N 1
ATOM 3924 C CA . TYR A 1 498 ? 24.941 13.930 -22.227 1.00 62.75 498 TYR A CA 1
ATOM 3925 C C . TYR A 1 498 ? 24.975 12.410 -22.454 1.00 62.75 498 TYR A C 1
ATOM 3927 O O . TYR A 1 498 ? 25.239 11.642 -21.527 1.00 62.75 498 TYR A O 1
ATOM 3935 N N . ASN A 1 499 ? 24.835 11.987 -23.715 1.00 63.16 499 ASN A N 1
ATOM 3936 C CA . ASN A 1 499 ? 24.840 10.574 -24.100 1.00 63.16 499 ASN A CA 1
ATOM 3937 C C . ASN A 1 499 ? 26.184 9.882 -23.817 1.00 63.16 499 ASN A C 1
ATOM 3939 O O . ASN A 1 499 ? 26.205 8.761 -23.307 1.00 63.16 499 ASN A O 1
ATOM 3943 N N . THR A 1 500 ? 27.318 10.537 -24.091 1.00 58.50 500 THR A N 1
ATOM 3944 C CA . THR A 1 500 ? 28.641 9.952 -23.808 1.00 58.50 500 THR A CA 1
ATOM 3945 C C . THR A 1 500 ? 28.893 9.793 -22.309 1.00 58.50 500 THR A C 1
ATOM 3947 O O . THR A 1 500 ? 29.383 8.746 -21.878 1.00 58.50 500 THR A O 1
ATOM 3950 N N . ARG A 1 501 ? 28.493 10.776 -21.489 1.00 68.81 501 ARG A N 1
ATOM 3951 C CA . ARG A 1 501 ? 28.602 10.696 -20.024 1.00 68.81 501 ARG A CA 1
ATOM 3952 C C . ARG A 1 501 ? 27.773 9.546 -19.451 1.00 68.81 501 ARG A C 1
ATOM 3954 O O . ARG A 1 501 ? 28.265 8.832 -18.574 1.00 68.81 501 ARG A O 1
ATOM 3961 N N . ALA A 1 502 ? 26.554 9.344 -19.952 1.00 69.19 502 ALA A N 1
ATOM 3962 C CA . ALA A 1 502 ? 25.708 8.225 -19.549 1.00 69.19 502 ALA A CA 1
ATOM 3963 C C . ALA A 1 502 ? 26.388 6.875 -19.830 1.00 69.19 502 ALA A C 1
ATOM 3965 O O . ALA A 1 502 ? 26.532 6.066 -18.914 1.00 69.19 502 ALA A O 1
ATOM 3966 N N . ILE A 1 503 ? 26.904 6.668 -21.048 1.00 72.62 503 ILE A N 1
ATOM 3967 C CA . ILE A 1 503 ? 27.588 5.422 -21.440 1.00 72.62 503 ILE A CA 1
ATOM 3968 C C . ILE A 1 503 ? 28.766 5.117 -20.508 1.00 72.62 503 ILE A C 1
ATOM 3970 O O . ILE A 1 503 ? 28.859 4.007 -19.978 1.00 72.62 503 ILE A O 1
ATOM 3974 N N . VAL A 1 504 ? 29.650 6.094 -20.272 1.00 70.19 504 VAL A N 1
ATOM 3975 C CA . VAL A 1 504 ? 30.815 5.917 -19.387 1.00 70.19 504 VAL A CA 1
ATOM 3976 C C . VAL A 1 504 ? 30.361 5.548 -17.977 1.00 70.19 504 VAL A C 1
ATOM 3978 O O . VAL A 1 504 ? 30.835 4.563 -17.412 1.00 70.19 504 VAL A O 1
ATOM 3981 N N . ARG A 1 505 ? 29.382 6.277 -17.427 1.00 76.31 505 ARG A N 1
ATOM 3982 C CA . ARG A 1 505 ? 28.842 5.999 -16.092 1.00 76.31 505 ARG A CA 1
ATOM 3983 C C . ARG A 1 505 ? 28.255 4.590 -15.996 1.00 76.31 505 ARG A C 1
ATOM 3985 O O . ARG A 1 505 ? 28.443 3.937 -14.975 1.00 76.31 505 ARG A O 1
ATOM 3992 N N . ARG A 1 506 ? 27.553 4.108 -17.027 1.00 80.19 506 ARG A N 1
ATOM 3993 C CA . ARG A 1 506 ? 26.979 2.750 -17.040 1.00 80.19 506 ARG A CA 1
ATOM 3994 C C . ARG A 1 506 ? 28.050 1.670 -17.069 1.00 80.19 506 ARG A C 1
ATOM 3996 O O . ARG A 1 506 ? 27.969 0.727 -16.291 1.00 80.19 506 ARG A O 1
ATOM 4003 N N . ARG A 1 507 ? 29.101 1.846 -17.873 1.00 76.69 507 ARG A N 1
ATOM 4004 C CA . ARG A 1 507 ? 30.247 0.923 -17.870 1.00 76.69 507 ARG A CA 1
ATOM 4005 C C . ARG A 1 507 ? 30.943 0.875 -16.513 1.00 76.69 507 ARG A C 1
ATOM 4007 O O . ARG A 1 507 ? 31.254 -0.213 -16.045 1.00 76.69 507 ARG A O 1
ATOM 4014 N N . LEU A 1 508 ? 31.130 2.022 -15.860 1.00 72.94 508 LEU A N 1
ATOM 4015 C CA . LEU A 1 508 ? 31.723 2.078 -14.521 1.00 72.94 508 LEU A CA 1
ATOM 4016 C C . LEU A 1 508 ? 30.837 1.416 -13.458 1.00 72.94 508 LEU A C 1
ATOM 4018 O O . LEU A 1 508 ? 31.351 0.663 -12.635 1.00 72.94 508 LEU A O 1
ATOM 4022 N N . SER A 1 509 ? 29.520 1.645 -13.493 1.00 73.38 509 SER A N 1
ATOM 4023 C CA . SER A 1 509 ? 28.576 0.962 -12.599 1.00 73.38 509 SER A CA 1
ATOM 4024 C C . SER A 1 509 ? 28.608 -0.554 -12.797 1.00 73.38 509 SER A C 1
ATOM 4026 O O . SER A 1 509 ? 28.737 -1.282 -11.827 1.00 73.38 509 SER A O 1
ATOM 4028 N N . GLU A 1 510 ? 28.623 -1.044 -14.037 1.00 78.62 510 GLU A N 1
ATOM 4029 C CA . GLU A 1 510 ? 28.749 -2.483 -14.300 1.00 78.62 510 GLU A CA 1
ATOM 4030 C C . GLU A 1 510 ? 30.078 -3.070 -13.831 1.00 78.62 510 GLU A C 1
ATOM 4032 O O . GLU A 1 510 ? 30.109 -4.216 -13.383 1.00 78.62 510 GLU A O 1
ATOM 4037 N N . ILE A 1 511 ? 31.180 -2.322 -13.961 1.00 73.81 511 ILE A N 1
ATOM 4038 C CA . ILE A 1 511 ? 32.485 -2.761 -13.459 1.00 73.81 511 ILE A CA 1
ATOM 4039 C C . ILE A 1 511 ? 32.434 -2.881 -11.936 1.00 73.81 511 ILE A C 1
ATOM 4041 O O . ILE A 1 511 ? 32.861 -3.895 -11.377 1.00 73.81 511 ILE A O 1
ATOM 4045 N N . ARG A 1 512 ? 31.866 -1.866 -11.275 1.00 80.56 512 ARG A N 1
ATOM 4046 C CA . ARG A 1 512 ? 31.647 -1.879 -9.831 1.00 80.56 512 ARG A CA 1
ATOM 4047 C C . ARG A 1 512 ? 30.832 -3.103 -9.421 1.00 80.56 512 ARG A C 1
ATOM 4049 O O . ARG A 1 512 ? 31.267 -3.855 -8.558 1.00 80.56 512 ARG A O 1
ATOM 4056 N N . ASP A 1 513 ? 29.707 -3.326 -10.083 1.00 78.75 513 ASP A N 1
ATOM 4057 C CA . ASP A 1 513 ? 28.730 -4.337 -9.691 1.00 78.75 513 ASP A CA 1
ATOM 4058 C C . ASP A 1 513 ? 29.200 -5.763 -10.003 1.00 78.75 513 ASP A C 1
ATOM 4060 O O . ASP A 1 513 ? 28.939 -6.667 -9.218 1.00 78.75 513 ASP A O 1
ATOM 4064 N N . ASN A 1 514 ? 29.924 -5.996 -11.106 1.00 76.06 514 ASN A N 1
ATOM 4065 C CA . ASN A 1 514 ? 30.357 -7.346 -11.500 1.00 76.06 514 ASN A CA 1
ATOM 4066 C C . ASN A 1 514 ? 31.723 -7.767 -10.948 1.00 76.06 514 ASN A C 1
ATOM 4068 O O . ASN A 1 514 ? 31.961 -8.972 -10.837 1.00 76.06 514 ASN A O 1
ATOM 4072 N N . TYR A 1 515 ? 32.609 -6.814 -10.640 1.00 77.06 515 TYR A N 1
ATOM 4073 C CA . TYR A 1 515 ? 34.003 -7.107 -10.291 1.00 77.06 515 TYR A CA 1
ATOM 4074 C C . TYR A 1 515 ? 34.425 -6.506 -8.949 1.00 77.06 515 TYR A C 1
ATOM 4076 O O . TYR A 1 515 ? 35.000 -7.217 -8.129 1.00 77.06 515 TYR A O 1
ATOM 4084 N N . ILE A 1 516 ? 34.139 -5.222 -8.697 1.00 72.94 516 ILE A N 1
ATOM 4085 C CA . ILE A 1 516 ? 34.583 -4.550 -7.458 1.00 72.94 516 ILE A CA 1
ATOM 4086 C C . ILE A 1 516 ? 33.799 -5.073 -6.252 1.00 72.94 516 ILE A C 1
ATOM 4088 O O . ILE A 1 516 ? 34.397 -5.383 -5.229 1.00 72.94 516 ILE A O 1
ATOM 4092 N N . SER A 1 517 ? 32.480 -5.222 -6.386 1.00 69.56 517 SER A N 1
ATOM 4093 C CA . SER A 1 517 ? 31.583 -5.700 -5.325 1.00 69.56 517 SER A CA 1
ATOM 4094 C C . SER A 1 517 ? 31.946 -7.096 -4.800 1.00 69.56 517 SER A C 1
ATOM 4096 O O . SER A 1 517 ? 31.665 -7.415 -3.653 1.00 69.56 517 SER A O 1
ATOM 4098 N N . LYS A 1 518 ? 32.612 -7.914 -5.624 1.00 76.00 518 LYS A N 1
ATOM 4099 C CA . LYS A 1 518 ? 33.031 -9.285 -5.299 1.00 76.00 518 LYS A CA 1
ATOM 4100 C C . LYS A 1 518 ? 34.405 -9.368 -4.637 1.00 76.00 518 LYS A C 1
ATOM 4102 O O . LYS A 1 518 ? 34.865 -10.461 -4.324 1.00 76.00 518 LYS A O 1
ATOM 4107 N N . SER A 1 519 ? 35.087 -8.236 -4.472 1.00 75.81 519 SER A N 1
ATOM 4108 C CA . SER A 1 519 ? 36.427 -8.165 -3.898 1.00 75.81 519 SER A CA 1
ATOM 4109 C C . SER A 1 519 ? 36.437 -7.208 -2.703 1.00 75.81 519 SER A C 1
ATOM 4111 O O . SER A 1 519 ? 36.411 -5.988 -2.895 1.00 75.81 519 SER A O 1
ATOM 4113 N N . PRO A 1 520 ? 36.515 -7.726 -1.461 1.00 69.81 520 PRO A N 1
ATOM 4114 C CA . PRO A 1 520 ? 36.543 -6.899 -0.254 1.00 69.81 520 PRO A CA 1
ATOM 4115 C C . PRO A 1 520 ? 37.668 -5.852 -0.253 1.00 69.81 520 PRO A C 1
ATOM 4117 O O . PRO A 1 520 ? 37.470 -4.726 0.201 1.00 69.81 520 PRO A O 1
ATOM 4120 N N . SER A 1 521 ? 38.835 -6.189 -0.816 1.00 66.50 521 SER A N 1
ATOM 4121 C CA . SER A 1 521 ? 39.993 -5.291 -0.898 1.00 66.50 521 SER A CA 1
ATOM 4122 C C . SER A 1 521 ? 39.788 -4.138 -1.888 1.00 66.50 521 SER A C 1
ATOM 4124 O O . SER A 1 521 ? 40.154 -3.002 -1.587 1.00 66.50 521 SER A O 1
ATOM 4126 N N . LEU A 1 522 ? 39.147 -4.387 -3.037 1.00 64.94 522 LEU A N 1
ATOM 4127 C CA . LEU A 1 522 ? 38.815 -3.336 -4.007 1.00 64.94 522 LEU A CA 1
ATOM 4128 C C . LEU A 1 522 ? 37.671 -2.442 -3.508 1.00 64.94 522 LEU A C 1
ATOM 4130 O O . LEU A 1 522 ? 37.723 -1.226 -3.683 1.00 64.94 522 LEU A O 1
ATOM 4134 N N . LEU A 1 523 ? 36.667 -3.019 -2.842 1.00 60.41 523 LEU A N 1
ATOM 4135 C CA . LEU A 1 523 ? 35.592 -2.276 -2.176 1.00 60.41 523 LEU A CA 1
ATOM 4136 C C . LEU A 1 523 ? 36.129 -1.317 -1.105 1.00 60.41 523 LEU A C 1
ATOM 4138 O O . LEU A 1 523 ? 35.706 -0.161 -1.055 1.00 60.41 523 LEU A O 1
ATOM 4142 N N . ALA A 1 524 ? 37.072 -1.771 -0.274 1.00 60.81 524 ALA A N 1
ATOM 4143 C CA . ALA A 1 524 ? 37.715 -0.937 0.740 1.00 60.81 524 ALA A CA 1
ATOM 4144 C C . ALA A 1 524 ? 38.500 0.225 0.107 1.00 60.81 524 ALA A C 1
ATOM 4146 O O . ALA A 1 524 ? 38.335 1.372 0.520 1.00 60.81 524 ALA A O 1
ATOM 4147 N N . ALA A 1 525 ? 39.274 -0.042 -0.951 1.00 61.88 525 ALA A N 1
ATOM 4148 C CA . ALA A 1 525 ? 40.013 0.990 -1.679 1.00 61.88 525 ALA A CA 1
ATOM 4149 C C . ALA A 1 525 ? 39.088 2.046 -2.318 1.00 61.88 525 ALA A C 1
ATOM 4151 O O . ALA A 1 525 ? 39.367 3.243 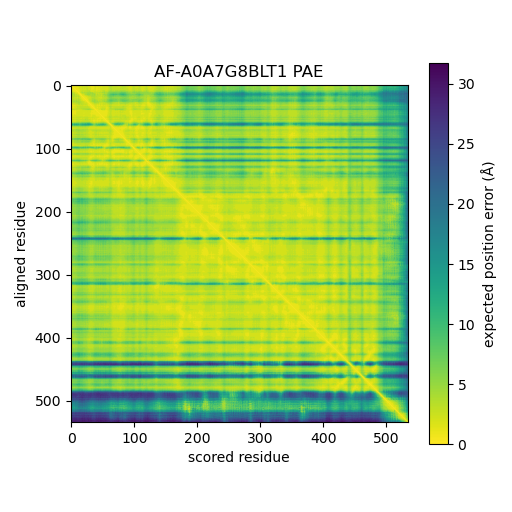-2.248 1.00 61.88 525 ALA A O 1
ATOM 4152 N N . VAL A 1 526 ? 37.953 1.627 -2.890 1.00 61.25 526 VAL A N 1
ATOM 4153 C CA . VAL A 1 526 ? 36.964 2.547 -3.478 1.00 61.25 526 VAL A CA 1
ATOM 4154 C C . VAL A 1 526 ? 36.258 3.385 -2.411 1.00 61.25 526 VAL A C 1
ATOM 4156 O O . VAL A 1 526 ? 36.069 4.581 -2.627 1.00 61.25 526 VAL A O 1
ATOM 4159 N N . LYS A 1 527 ? 35.916 2.813 -1.247 1.00 53.25 527 LYS A N 1
ATOM 4160 C CA . LYS A 1 527 ? 35.339 3.575 -0.124 1.00 53.25 527 LYS A CA 1
ATOM 4161 C C . LYS A 1 527 ? 36.311 4.633 0.414 1.00 53.25 527 LYS A C 1
ATOM 4163 O O . LYS A 1 527 ? 35.890 5.753 0.686 1.00 53.25 527 LYS A O 1
ATOM 4168 N N . ILE A 1 528 ? 37.606 4.313 0.501 1.00 54.22 528 ILE A N 1
ATOM 4169 C CA . ILE A 1 528 ? 38.656 5.260 0.917 1.00 54.22 528 ILE A CA 1
ATOM 4170 C C . ILE A 1 528 ? 38.791 6.413 -0.090 1.00 54.22 528 ILE A C 1
ATOM 4172 O O . ILE A 1 528 ? 38.868 7.573 0.314 1.00 54.22 528 ILE A O 1
ATOM 4176 N N . LEU A 1 529 ? 38.750 6.119 -1.394 1.00 44.53 529 LEU A N 1
ATOM 4177 C CA . LEU A 1 529 ? 38.800 7.135 -2.453 1.00 44.53 529 LEU A CA 1
ATOM 4178 C C . LEU A 1 529 ? 37.534 8.010 -2.508 1.00 44.53 529 LEU A C 1
ATOM 4180 O O . LEU A 1 529 ? 37.634 9.204 -2.772 1.00 44.53 529 LEU A O 1
ATOM 4184 N N . GLN A 1 530 ? 36.352 7.451 -2.229 1.00 42.53 530 GLN A N 1
ATOM 4185 C CA . GLN A 1 530 ? 35.096 8.212 -2.149 1.00 42.53 530 GLN A CA 1
ATOM 4186 C C . GLN A 1 530 ? 35.033 9.124 -0.914 1.00 42.53 530 GLN A C 1
ATOM 4188 O O . GLN A 1 530 ? 34.470 10.210 -1.003 1.00 42.53 530 GLN A O 1
ATOM 4193 N N . GLY A 1 531 ? 35.661 8.736 0.201 1.00 33.50 531 GLY A N 1
ATOM 4194 C CA . GLY A 1 531 ? 35.780 9.577 1.398 1.00 33.50 531 GLY A CA 1
ATOM 4195 C C . GLY A 1 531 ? 36.672 10.817 1.233 1.00 33.50 531 GLY A C 1
ATOM 4196 O O . GLY A 1 531 ? 36.603 11.709 2.066 1.00 33.50 531 GLY A O 1
ATOM 4197 N N . HIS A 1 532 ? 37.478 10.898 0.166 1.00 37.19 532 HIS A N 1
ATOM 4198 C CA . HIS A 1 532 ? 38.354 12.044 -0.139 1.00 37.19 532 HIS A CA 1
ATOM 4199 C C . HIS A 1 532 ? 37.787 12.983 -1.225 1.00 37.19 532 HIS A C 1
ATOM 4201 O O . HIS A 1 532 ? 38.446 13.945 -1.611 1.00 37.19 532 HIS A O 1
ATOM 4207 N N . LEU A 1 533 ? 36.588 12.694 -1.746 1.00 32.28 533 LEU A N 1
ATOM 4208 C CA . LEU A 1 533 ? 35.938 13.430 -2.842 1.00 32.28 533 LEU A CA 1
ATOM 4209 C C . LEU A 1 533 ? 34.577 14.037 -2.444 1.00 32.28 533 LEU A C 1
ATOM 4211 O O . LEU A 1 533 ? 33.797 14.402 -3.326 1.00 32.28 533 LEU A O 1
ATOM 4215 N N . HIS A 1 534 ? 34.302 14.144 -1.141 1.00 30.64 534 HIS A N 1
ATOM 4216 C CA . HIS A 1 534 ? 33.132 14.827 -0.587 1.00 30.64 534 HIS A CA 1
ATOM 4217 C C . HIS A 1 534 ? 33.500 16.152 0.066 1.00 30.64 534 HIS A C 1
ATOM 4219 O O . HIS A 1 534 ? 34.493 16.168 0.826 1.00 30.64 534 HIS A O 1
#

Foldseek 3Di:
DDELVVVCVVVVNDQDDLVRLCVVPVVDLEEEYDLADQDPNSLSNVCSNQVNQFRGKAQDPDQAFWKAFDQVQCLQLNLCHGDTAATDDSVWFIFTPHRVQWAQGIDGPPGRQWIWHDDDRHIYIYHRGNEADDQQDFDDPSRCRVHVSRYRSVVSRVCSRCPQQDWAFPAAAAEEEAEDDAQDCDFQLDGVVVVVVLCVVLVFAYEYQYALVCLVPHDLVSLVVCVVPVQRYAYEHAFHLLLDLQQLDQPLLSLLLSVVNSVVSQVVSCVVRVGHYALEYEYRVQAHDLSNLLSSQQVFRFAYEGQQLDHPPDDDGDGNNQVLAQFRLPRQNGGYAHAEALQPQDSSNLSSCNGSLHHHYHYDYSLCSVPVVSVSVSSVSNCVSDVRYRNGHPNLSQQSSWIWHADPVRAIEIEHRTQKHKDWAQDQAKHKYKYKRADQDQPAQWPFKDKQNHTFDWDDDPHHITIGIDIAHHGDMIMMGTHGPRPPRDNDHDDPVSNVSSVVVSVVVSCCSHPQSVDPVSVVVVVVVVVVVD

Secondary structure (DSSP, 8-state):
-B-HHHHHHHTTTPPPPHHHHHHHHTT-SEEEE-S--SSHHHHHHHHHHTTTSEEEEEE-S-TTPEEEEPTT-HHHHGGGTT-EEEE--TTTBEEEEE-TTSEEEEEETTEEEEEEEEETTEEEEEE-BSS---TTSB--TTHHHHHHHHHHHHHHHHHHHHGGGS-EES--EEEEEEES--SSSEETTEEHHHHHHHHHHHT--EEEEE-GGGTT---HHHHHHHHHTTTTEEEEE--SS--SSTTS---HHHHHHHHHHHHHHHHHHHHHH----EEEEEPGGG---HHHHHHHHHTT-SEEEESSSS-TT---PPBHHHHTSSSB-TTTT--EEE-EEGGG--HHHHHHHHHHT--EEEEE-GGGGTSTHHHHHHHHHHHHH-TT-EE--HHHHHHT-EEEEE-TT--EEEEE-SSEEEEE--SSS-EEEEEEEE-SSS---EEEEEETTEEEPPEEPSSSEEEEEEEE-TT-EEEEEEEEPPP----PPPPHHHHHHHHHHHHHHHHIIIIITT-HHHHHHHHHHHTT--

Organism: NCBI:txid2763107

Sequence (534 aa):
MINPDVIKEWTDGAAPAQQFLSSLTAPFRTMLVHAVRPDPFHSTLVSRLTIGRFHAVKQIRDHHAEFAVASDSRDICEAFAGLSIGAANAATDRIFVGGNGARKLITIGDGAFFASARLENTEIFLIGSEDVADLDSEVSDSWLSDSFSRFLPHAMALRHIFGDRCWHPAHNHASVIVDDPLLRPNYGFLNFERLLRMMEEHNFGTTIAFIPHNFRRNSKRVVRLFSEHADRLSLCFHGNDHGGAEFAVTDAALLHAMLHTAEQRMAAHGRMTGLPCERVMVFPQGRFSVEAMAALRMHTFDAAINTAAHPWQEPKQLTLRELAQPAVLRYAAFPLFTRRYSMQMQHAEIAFRIFFGIPLLLVEHHDIFENPQNLIDAVGRINRAAADIRWSSAGAAVRESILCRRDDRGILNVKAYAGTVRVANPSHLPERVLVEWSYPDHESHVESVYRDGLPCPVIKADEPGVRVSAVLDPGMSALFSIRYRRPDTSLVHPGFRYNTRAIVRRRLSEIRDNYISKSPSLLAAVKILQGHLH

Mean predicted aligned error: 6.43 Å

InterPro domains:
  IPR011330 Glycoside hydrolase/deacetylase, beta/alpha-barrel [SSF88713] (191-315)

pLDDT: mean 90.9, std 11.26, range [30.64, 98.88]